Protein AF-0000000070793657 (afdb_homodimer)

Radius of gyration: 27.83 Å; Cα contacts (8 Å, |Δi|>4): 1652; chains: 2; bounding box: 53×109×99 Å

Organism: Legionella pneumophila subsp. pneumophila (strain Philadelphia 1 / ATCC 33152 / DSM 7513) (NCBI:txid272624)

Secondary structure (DSSP, 8-state):
----------------------EEEEEEE-BSSSSTTSBSEEEEEETT-S--EEE--SS-HHHHHHHHHTT-SS-S-HHHHHHHS--EEE-----GGGTHHHHHHGGG--S--EEEEEHHHHHHHHHHTSSSSSS---SSSSSSSP--SSEEEEEPBT-EEEPTTSS-EEEEEEEEETTEEEEEEEEEETTEEEEEE-S---HHHHT--HHHHHHHHHHHHHHTT-EEEEEEE--S-TTS-GGG-SS---HHHHHHHHHHHHHHH-TT-HHHHTTT-EEEEE-B---GGGGTTSS--HHHHHHHHHHHH--S--EEE---TT--EE-/----------------------EEEEEEE-BSSSSTTSBSEEEEEETT-S--EEE--SS-HHHHHHHHHTT-SS-S-HHHHHHHS--EEE-----GGGTHHHHHHGGG--TT-EEEEEHHHHHHHHHHTSSSSSS---SSSSSSSP--SSEEEEEPBT-EEEPTTSS-EEEEEEEEETTEEEEEEEEEETTEEEEEE-S---HHHHT--HHHHHHHHHHHHHHTT-EEEEEEE--S-TTS-GGG-SS---HHHHHHHHHHHHHHH-TT-HHHHTTT-EEEEE-B---GGGGTTSS--HHHHHHHHHHHH-TT--EEE---TT--EE-

Structure (mmCIF, N/CA/C/O backbone):
data_AF-0000000070793657-model_v1
#
loop_
_entity.id
_entity.type
_entity.pdbx_description
1 polymer '3,5-cyclic nucleotide phosphodiesterase'
#
loop_
_atom_site.group_PDB
_atom_site.id
_atom_site.type_symbol
_atom_site.label_atom_id
_atom_site.label_alt_id
_atom_site.label_comp_id
_atom_site.label_asym_id
_atom_site.label_entity_id
_atom_site.label_seq_id
_atom_site.pdbx_PDB_ins_code
_atom_site.Cartn_x
_atom_site.Cartn_y
_atom_site.Cartn_z
_atom_site.occupancy
_atom_site.B_iso_or_equiv
_atom_site.auth_seq_id
_atom_site.auth_comp_id
_atom_site.auth_asym_id
_atom_site.auth_atom_id
_atom_site.pdbx_PDB_model_num
ATOM 1 N N . MET A 1 1 ? 11.219 -25.234 -73.812 1 26.53 1 MET A N 1
ATOM 2 C CA . MET A 1 1 ? 9.969 -25.312 -73.062 1 26.53 1 MET A CA 1
ATOM 3 C C . MET A 1 1 ? 10.164 -26.047 -71.75 1 26.53 1 MET A C 1
ATOM 5 O O . MET A 1 1 ? 10.062 -27.266 -71.688 1 26.53 1 MET A O 1
ATOM 9 N N . ARG A 1 2 ? 11.195 -25.594 -70.938 1 29.73 2 ARG A N 1
ATOM 10 C CA . ARG A 1 2 ? 11.586 -26.047 -69.625 1 29.73 2 ARG A CA 1
ATOM 11 C C . ARG A 1 2 ? 10.422 -25.969 -68.625 1 29.73 2 ARG A C 1
ATOM 13 O O . ARG A 1 2 ? 9.883 -24.875 -68.375 1 29.73 2 ARG A O 1
ATOM 20 N N . ARG A 1 3 ? 9.57 -27.016 -68.625 1 32.47 3 ARG A N 1
ATOM 21 C CA . ARG A 1 3 ? 8.492 -27.156 -67.688 1 32.47 3 ARG A CA 1
ATOM 22 C C . ARG A 1 3 ? 9.023 -27.062 -66.25 1 32.47 3 ARG A C 1
ATOM 24 O O . ARG A 1 3 ? 9.836 -27.875 -65.812 1 32.47 3 ARG A O 1
ATOM 31 N N . LEU A 1 4 ? 9.141 -25.859 -65.688 1 35.91 4 LEU A N 1
ATOM 32 C CA . LEU A 1 4 ? 9.461 -25.625 -64.25 1 35.91 4 LEU A CA 1
ATOM 33 C C . LEU A 1 4 ? 8.414 -26.266 -63.375 1 35.91 4 LEU A C 1
ATOM 35 O O . LEU A 1 4 ? 7.23 -25.938 -63.438 1 35.91 4 LEU A O 1
ATOM 39 N N . LEU A 1 5 ? 8.664 -27.516 -62.875 1 37.38 5 LEU A N 1
ATOM 40 C CA . LEU A 1 5 ? 7.922 -28.172 -61.812 1 37.38 5 LEU A CA 1
ATOM 41 C C . LEU A 1 5 ? 7.961 -27.328 -60.531 1 37.38 5 LEU A C 1
ATOM 43 O O . LEU A 1 5 ? 9.031 -27.094 -59.969 1 37.38 5 LEU A O 1
ATOM 47 N N . ILE A 1 6 ? 6.98 -26.422 -60.344 1 37.62 6 ILE A N 1
ATOM 48 C CA . ILE A 1 6 ? 6.75 -25.703 -59.094 1 37.62 6 ILE A CA 1
ATOM 49 C C . ILE A 1 6 ? 6.34 -26.703 -58 1 37.62 6 ILE A C 1
ATOM 51 O O . ILE A 1 6 ? 5.297 -27.344 -58.125 1 37.62 6 ILE A O 1
ATOM 55 N N . THR A 1 7 ? 7.262 -27.344 -57.375 1 33.44 7 THR A N 1
ATOM 56 C CA . THR A 1 7 ? 6.953 -28.094 -56.156 1 33.44 7 THR A CA 1
ATOM 57 C C . THR A 1 7 ? 6.355 -27.172 -55.125 1 33.44 7 THR A C 1
ATOM 59 O O . THR A 1 7 ? 6.996 -26.203 -54.688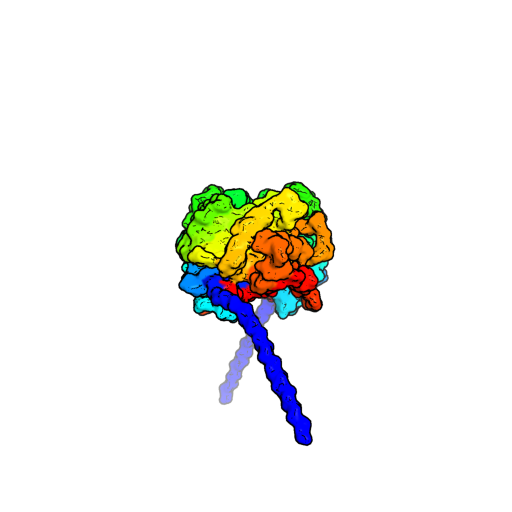 1 33.44 7 THR A O 1
ATOM 62 N N . ILE A 1 8 ? 5.016 -27.141 -55 1 34.59 8 ILE A N 1
ATOM 63 C CA . ILE A 1 8 ? 4.293 -26.5 -53.906 1 34.59 8 ILE A CA 1
ATOM 64 C C . ILE A 1 8 ? 4.57 -27.234 -52.625 1 34.59 8 ILE A C 1
ATOM 66 O O . ILE A 1 8 ? 4.238 -28.406 -52.469 1 34.59 8 ILE A O 1
ATOM 70 N N . LEU A 1 9 ? 5.594 -26.906 -51.906 1 32.91 9 LEU A N 1
ATOM 71 C CA . LEU A 1 9 ? 5.77 -27.359 -50.531 1 32.91 9 LEU A CA 1
ATOM 72 C C . LEU A 1 9 ? 4.613 -26.891 -49.656 1 32.91 9 LEU A C 1
ATOM 74 O O . LEU A 1 9 ? 4.402 -25.688 -49.469 1 32.91 9 LEU A O 1
ATOM 78 N N . ILE A 1 10 ? 3.607 -27.656 -49.5 1 33.34 10 ILE A N 1
ATOM 79 C CA . ILE A 1 10 ? 2.57 -27.438 -48.469 1 33.34 10 ILE A CA 1
ATOM 80 C C . ILE A 1 10 ? 3.189 -27.469 -47.094 1 33.34 10 ILE A C 1
ATOM 82 O O . ILE A 1 10 ? 3.732 -28.5 -46.656 1 33.34 10 ILE A O 1
ATOM 86 N N . PHE A 1 11 ? 3.662 -26.375 -46.5 1 31.52 11 PHE A N 1
ATOM 87 C CA . PHE A 1 11 ? 3.939 -26.25 -45.094 1 31.52 11 PHE A CA 1
ATOM 88 C C . PHE A 1 11 ? 2.715 -26.625 -44.25 1 31.52 11 PHE A C 1
ATOM 90 O O . PHE A 1 11 ? 1.682 -25.953 -44.344 1 31.52 11 PHE A O 1
ATOM 97 N N . LEU A 1 12 ? 2.572 -27.891 -44.125 1 30.97 12 LEU A N 1
ATOM 98 C CA . LEU A 1 12 ? 1.646 -28.281 -43.062 1 30.97 12 LEU A CA 1
ATOM 99 C C . LEU A 1 12 ? 1.968 -27.547 -41.75 1 30.97 12 LEU A C 1
ATOM 101 O O . LEU A 1 12 ? 3.045 -27.734 -41.188 1 30.97 12 LEU A O 1
ATOM 105 N N . LEU A 1 13 ? 1.517 -26.359 -41.562 1 34.72 13 LEU A N 1
ATOM 106 C CA . LEU A 1 13 ? 1.457 -25.828 -40.219 1 34.72 13 LEU A CA 1
ATOM 107 C C . LEU A 1 13 ? 0.837 -26.844 -39.25 1 34.72 13 LEU A C 1
ATOM 109 O O . LEU A 1 13 ? -0.304 -27.266 -39.469 1 34.72 13 LEU A O 1
ATOM 113 N N . SER A 1 14 ? 1.572 -27.812 -38.812 1 34.19 14 SER A N 1
ATOM 114 C CA . SER A 1 14 ? 1.096 -28.516 -37.656 1 34.19 14 SER A CA 1
ATOM 115 C C . SER A 1 14 ? 0.345 -27.594 -36.688 1 34.19 14 SER A C 1
ATOM 117 O O . SER A 1 14 ? 0.908 -26.609 -36.219 1 34.19 14 SER A O 1
ATOM 119 N N . ASN A 1 15 ? -0.913 -27.344 -36.875 1 37.06 15 ASN A N 1
ATOM 120 C CA . ASN A 1 15 ? -1.809 -26.781 -35.875 1 37.06 15 ASN A CA 1
ATOM 121 C C . ASN A 1 15 ? -1.567 -27.422 -34.5 1 37.06 15 ASN A C 1
ATOM 123 O O . ASN A 1 15 ? -1.963 -28.562 -34.25 1 37.06 15 ASN A O 1
ATOM 127 N N . ALA A 1 16 ? -0.438 -27.328 -33.906 1 42.38 16 ALA A N 1
ATOM 128 C CA . ALA A 1 16 ? -0.454 -27.625 -32.5 1 42.38 16 ALA A CA 1
ATOM 129 C C . ALA A 1 16 ? -1.8 -27.266 -31.875 1 42.38 16 ALA A C 1
ATOM 131 O O . ALA A 1 16 ? -2.268 -26.141 -32 1 42.38 16 ALA A O 1
ATOM 132 N N . GLY A 1 17 ? -2.775 -28.109 -31.844 1 43.44 17 GLY A N 1
ATOM 133 C CA . GLY A 1 17 ? -4.086 -28.016 -31.219 1 43.44 17 GLY A CA 1
ATOM 134 C C . GLY A 1 17 ? -4.086 -27.172 -29.953 1 43.44 17 GLY A C 1
ATOM 135 O O . GLY A 1 17 ? -3.604 -27.609 -28.906 1 43.44 17 GLY A O 1
ATOM 136 N N . CYS A 1 18 ? -3.904 -25.938 -30.047 1 51.47 18 CYS A N 1
ATOM 137 C CA . CYS A 1 18 ? -4.105 -25.016 -28.922 1 51.47 18 CYS A CA 1
ATOM 138 C C . CYS A 1 18 ? -5.402 -25.328 -28.188 1 51.47 18 CYS A C 1
ATOM 140 O O . CYS A 1 18 ? -6.484 -25.266 -28.781 1 51.47 18 CYS A O 1
ATOM 142 N N . CYS A 1 19 ? -5.43 -26.297 -27.156 1 65.06 19 CYS A N 1
ATOM 143 C CA . CYS A 1 19 ? -6.594 -26.531 -26.328 1 65.06 19 CYS A CA 1
ATOM 144 C C . CYS A 1 19 ? -7.328 -25.234 -26.016 1 65.06 19 CYS A C 1
ATOM 146 O O . CYS A 1 19 ? -6.711 -24.172 -25.938 1 65.06 19 CYS A O 1
ATOM 148 N N . ALA A 1 20 ? -8.695 -25.219 -26.219 1 85.75 20 ALA A N 1
ATOM 149 C CA . ALA A 1 20 ? -9.586 -24.094 -25.922 1 85.75 20 ALA A CA 1
ATOM 150 C C . ALA A 1 20 ? -9.289 -23.516 -24.531 1 85.75 20 ALA A C 1
ATOM 152 O O . ALA A 1 20 ? -9.039 -24.25 -23.578 1 85.75 20 ALA A O 1
ATOM 153 N N . PRO A 1 21 ? -9.141 -22.25 -24.484 1 94.94 21 PRO A N 1
ATOM 154 C CA . PRO A 1 21 ? -8.922 -21.609 -23.172 1 94.94 2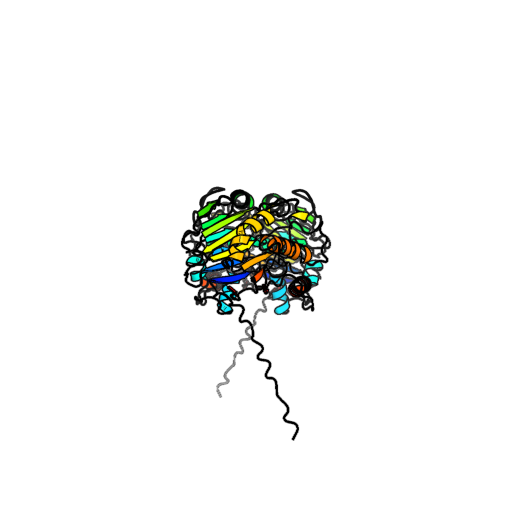1 PRO A CA 1
ATOM 155 C C . PRO A 1 21 ? -9.992 -21.984 -22.156 1 94.94 21 PRO A C 1
ATOM 157 O O . PRO A 1 21 ? -11.164 -22.141 -22.5 1 94.94 21 PRO A O 1
ATOM 160 N N . VAL A 1 22 ? -9.547 -22.172 -20.938 1 97.75 22 VAL A N 1
ATOM 161 C CA . VAL A 1 22 ? -10.445 -22.578 -19.859 1 97.75 22 VAL A CA 1
ATOM 162 C C . VAL A 1 22 ? -10.492 -21.5 -18.781 1 97.75 22 VAL A C 1
ATOM 164 O O . VAL A 1 22 ? -11.531 -21.266 -18.172 1 97.75 22 VAL A O 1
ATOM 167 N N . PHE A 1 23 ? -9.383 -20.828 -18.578 1 98.44 23 PHE A N 1
ATOM 168 C CA . PHE A 1 23 ? -9.281 -19.859 -17.5 1 98.44 23 PHE A CA 1
ATOM 169 C C . PHE A 1 23 ? -9.148 -18.453 -18.047 1 98.44 23 PHE A C 1
ATOM 171 O O . PHE A 1 23 ? -8.5 -18.234 -19.078 1 98.44 23 PHE A O 1
ATOM 178 N N . GLU A 1 24 ? -9.781 -17.547 -17.375 1 97.88 24 GLU A N 1
ATOM 179 C CA . GLU A 1 24 ? -9.57 -16.109 -17.516 1 97.88 24 GLU A CA 1
ATOM 180 C C . GLU A 1 24 ? -8.789 -15.555 -16.328 1 97.88 24 GLU A C 1
ATOM 182 O O . GLU A 1 24 ? -9.164 -15.766 -15.172 1 97.88 24 GLU A O 1
ATOM 187 N N . ILE A 1 25 ? -7.68 -14.945 -16.641 1 98.56 25 ILE A N 1
ATOM 188 C CA . ILE A 1 25 ? -6.84 -14.344 -15.602 1 98.56 25 ILE A CA 1
ATOM 189 C C . ILE A 1 25 ? -6.68 -12.852 -15.875 1 98.56 25 ILE A C 1
ATOM 191 O O . ILE A 1 25 ? -6.336 -12.445 -16.984 1 98.56 25 ILE A O 1
ATOM 195 N N . ILE A 1 26 ? -6.926 -12.031 -14.875 1 98.38 26 ILE A N 1
ATOM 196 C CA . ILE A 1 26 ? -6.766 -10.586 -14.992 1 98.38 26 ILE A CA 1
ATOM 197 C C . ILE A 1 26 ? -5.727 -10.094 -13.984 1 98.38 26 ILE A C 1
ATOM 199 O O . ILE A 1 26 ? -5.973 -10.109 -12.781 1 98.38 26 ILE A O 1
ATOM 203 N N . PRO A 1 27 ? -4.586 -9.672 -14.492 1 98.81 27 PRO A N 1
ATOM 204 C CA . PRO A 1 27 ? -3.629 -9.047 -13.578 1 98.81 27 PRO A CA 1
ATOM 205 C C . PRO A 1 27 ? -4.129 -7.719 -13.023 1 98.81 27 PRO A C 1
ATOM 207 O O . PRO A 1 27 ? -4.355 -6.773 -13.781 1 98.81 27 PRO A O 1
ATOM 210 N N . LEU A 1 28 ? -4.289 -7.645 -11.695 1 98.31 28 LEU A N 1
ATOM 211 C CA . LEU A 1 28 ? -4.609 -6.375 -11.055 1 98.31 28 LEU A CA 1
ATOM 212 C C . LEU A 1 28 ? -3.342 -5.59 -10.734 1 98.31 28 LEU A C 1
ATOM 214 O O . LEU A 1 28 ? -3.367 -4.359 -10.672 1 98.31 28 LEU A O 1
ATOM 218 N N . GLY A 1 29 ? -2.314 -6.273 -10.508 1 98.12 29 GLY A N 1
ATOM 219 C CA . GLY A 1 29 ? -0.951 -5.801 -10.336 1 98.12 29 GLY A CA 1
ATOM 220 C C . GLY A 1 29 ? 0.093 -6.863 -10.617 1 98.12 29 GLY A C 1
ATOM 221 O O . GLY A 1 29 ? -0.136 -8.047 -10.367 1 98.12 29 GLY A O 1
ATOM 222 N N . VAL A 1 30 ? 1.31 -6.367 -11.07 1 98.12 30 VAL A N 1
ATOM 223 C CA . VAL A 1 30 ? 2.195 -7.391 -11.617 1 98.12 30 VAL A CA 1
ATOM 224 C C . VAL A 1 30 ? 3.586 -7.25 -11 1 98.12 30 VAL A C 1
ATOM 226 O O . VAL A 1 30 ? 4.422 -8.148 -11.133 1 98.12 30 VAL A O 1
ATOM 229 N N . TYR A 1 31 ? 3.885 -6.172 -10.234 1 96.19 31 TYR A N 1
ATOM 230 C CA . TYR A 1 31 ? 5.246 -5.922 -9.766 1 96.19 31 TYR A CA 1
ATOM 231 C C . TYR A 1 31 ? 5.461 -6.5 -8.375 1 96.19 31 TYR A C 1
ATOM 233 O O . TYR A 1 31 ? 4.5 -6.723 -7.629 1 96.19 31 TYR A O 1
ATOM 241 N N . GLY A 1 32 ? 6.734 -6.73 -8.156 1 95.38 32 GLY A N 1
ATOM 242 C CA . GLY A 1 32 ? 7.168 -7.082 -6.809 1 95.38 32 GLY A CA 1
ATOM 243 C C . GLY A 1 32 ? 7.727 -5.902 -6.035 1 95.38 32 GLY A C 1
ATOM 244 O O . GLY A 1 32 ? 8.922 -5.859 -5.73 1 95.38 32 GLY A O 1
ATOM 245 N N . GLY A 1 33 ? 6.891 -4.926 -5.758 1 92.5 33 GLY A N 1
ATOM 246 C CA . GLY A 1 33 ? 7.312 -3.816 -4.918 1 92.5 33 GLY A CA 1
ATOM 247 C C . GLY A 1 33 ? 7.531 -2.531 -5.691 1 92.5 33 GLY A C 1
ATOM 248 O O . GLY A 1 33 ? 7.156 -2.434 -6.863 1 92.5 33 GLY A O 1
ATOM 249 N N . LEU A 1 34 ? 7.992 -1.584 -4.984 1 92.25 34 LEU A N 1
ATOM 250 C CA . LEU A 1 34 ? 8.477 -0.276 -5.41 1 92.25 34 LEU A CA 1
ATOM 251 C C . LEU A 1 34 ? 7.312 0.656 -5.73 1 92.25 34 LEU A C 1
ATOM 253 O O . LEU A 1 34 ? 7.227 1.76 -5.191 1 92.25 34 LEU A O 1
ATOM 257 N N . LYS A 1 35 ? 6.414 0.214 -6.57 1 89.88 35 LYS A N 1
ATOM 258 C CA . LYS A 1 35 ? 5.355 1.137 -6.969 1 89.88 35 LYS A CA 1
ATOM 259 C C . LYS A 1 35 ? 3.99 0.648 -6.492 1 89.88 35 LYS A C 1
ATOM 261 O O . LYS A 1 35 ? 3.428 -0.293 -7.055 1 89.88 35 LYS A O 1
ATOM 266 N N . ASP A 1 36 ? 3.416 1.381 -5.586 1 91.19 36 ASP A N 1
ATOM 267 C CA . ASP A 1 36 ? 2.061 1.071 -5.141 1 91.19 36 ASP A CA 1
ATOM 268 C C . ASP A 1 36 ? 1.048 1.313 -6.258 1 91.19 36 ASP A C 1
ATOM 270 O O . ASP A 1 36 ? 1.236 2.201 -7.094 1 91.19 36 ASP A O 1
ATOM 274 N N . GLY A 1 37 ? 0.084 0.49 -6.312 1 92.94 37 GLY A N 1
ATOM 275 C CA . GLY A 1 37 ? -0.914 0.548 -7.367 1 92.94 37 GLY A CA 1
ATOM 276 C C . GLY A 1 37 ? -0.69 -0.486 -8.453 1 92.94 37 GLY A C 1
ATOM 277 O O . GLY A 1 37 ? -1.502 -0.612 -9.375 1 92.94 37 GLY A O 1
ATOM 278 N N . ASN A 1 38 ? 0.388 -1.21 -8.352 1 96.19 38 ASN A N 1
ATOM 279 C CA . ASN A 1 38 ? 0.681 -2.252 -9.336 1 96.19 38 ASN A CA 1
ATOM 280 C C . ASN A 1 38 ? 1.445 -3.412 -8.703 1 96.19 38 ASN A C 1
ATOM 282 O O . ASN A 1 38 ? 2.426 -3.896 -9.273 1 96.19 38 ASN A O 1
ATOM 286 N N . LEU A 1 39 ? 1.022 -3.803 -7.555 1 97.69 39 LEU A N 1
ATOM 287 C CA . LEU A 1 39 ? 1.671 -4.863 -6.789 1 97.69 39 LEU A CA 1
ATOM 288 C C . LEU A 1 39 ? 0.954 -6.195 -6.996 1 97.69 39 LEU A C 1
ATOM 290 O O . LEU A 1 39 ? -0.234 -6.219 -7.324 1 97.69 39 LEU A O 1
ATOM 294 N N . SER A 1 40 ? 1.536 -7.289 -6.754 1 98.5 40 SER A N 1
ATOM 295 C CA . SER A 1 40 ? 1.167 -8.641 -7.164 1 98.5 40 SER A CA 1
ATOM 296 C C . SER A 1 40 ? -0.246 -8.992 -6.711 1 98.5 40 SER A C 1
ATOM 298 O O . SER A 1 40 ? -0.508 -9.102 -5.512 1 98.5 40 SER A O 1
ATOM 300 N N . ALA A 1 41 ? -1.147 -9.141 -7.656 1 98.75 41 ALA A N 1
ATOM 301 C CA . ALA A 1 41 ? -2.531 -9.57 -7.469 1 98.75 41 ALA A CA 1
ATOM 302 C C . ALA A 1 41 ? -3.164 -9.977 -8.797 1 98.75 41 ALA A C 1
ATOM 304 O O . ALA A 1 41 ? -3.049 -9.258 -9.789 1 98.75 41 ALA A O 1
ATOM 305 N N . TYR A 1 42 ? -3.861 -11.109 -8.836 1 98.88 42 TYR A N 1
ATOM 306 C CA . TYR A 1 42 ? -4.477 -11.648 -10.047 1 98.88 42 TYR A CA 1
ATOM 307 C C . TYR A 1 42 ? -5.879 -12.164 -9.758 1 98.88 42 TYR A C 1
ATOM 309 O O . TYR A 1 42 ? -6.117 -12.805 -8.727 1 98.88 42 TYR A O 1
ATOM 317 N N . LEU A 1 43 ? -6.797 -11.875 -10.656 1 98.62 43 LEU A N 1
ATOM 318 C CA . LEU A 1 43 ? -8.102 -12.531 -10.633 1 98.62 43 LEU A CA 1
ATOM 319 C C . LEU A 1 43 ? -8.117 -13.742 -11.555 1 98.62 43 LEU A C 1
ATOM 321 O O . LEU A 1 43 ? -7.562 -13.695 -12.656 1 98.62 43 LEU A O 1
ATOM 325 N N . ILE A 1 44 ? -8.719 -14.828 -11.086 1 98.81 44 ILE A N 1
ATOM 326 C CA . ILE A 1 44 ? -8.844 -16.016 -11.93 1 98.81 44 ILE A CA 1
ATOM 327 C C . ILE A 1 44 ? -10.266 -16.562 -11.844 1 98.81 44 ILE A C 1
ATOM 329 O O . ILE A 1 44 ? -10.867 -16.578 -10.773 1 98.81 44 ILE A O 1
ATOM 333 N N . LYS A 1 45 ? -10.805 -16.938 -12.867 1 98.19 45 LYS A N 1
ATOM 334 C CA . LYS A 1 45 ? -12.047 -17.719 -12.938 1 98.19 45 LYS A CA 1
ATOM 335 C C . LYS A 1 45 ? -12.047 -18.641 -14.156 1 98.19 45 LYS A C 1
ATOM 337 O O . LYS A 1 45 ? -11.227 -18.484 -15.062 1 98.19 45 LYS A O 1
ATOM 342 N N . ALA A 1 46 ? -12.883 -19.672 -14.094 1 97.69 46 ALA A N 1
ATOM 343 C CA . ALA A 1 46 ? -13.211 -20.344 -15.344 1 97.69 46 ALA A CA 1
ATOM 344 C C . ALA A 1 46 ? -14.016 -19.438 -16.266 1 97.69 46 ALA A C 1
ATOM 346 O O . ALA A 1 46 ? -14.906 -18.719 -15.812 1 97.69 46 ALA A O 1
ATOM 347 N N . ILE A 1 47 ? -13.758 -19.484 -17.516 1 95.62 47 ILE A N 1
ATOM 348 C CA . ILE A 1 47 ? -14.375 -18.594 -18.5 1 95.62 47 ILE A CA 1
ATOM 349 C C . ILE A 1 47 ? -15.891 -18.672 -18.391 1 95.62 47 ILE A C 1
ATOM 351 O O . ILE A 1 47 ? -16.594 -17.672 -18.562 1 95.62 47 ILE A O 1
ATOM 355 N N . GLU A 1 48 ? -16.438 -19.797 -17.969 1 93.44 48 GLU A N 1
ATOM 356 C CA . GLU A 1 48 ? -17.875 -20.016 -17.891 1 93.44 48 GLU A CA 1
ATOM 357 C C . GLU A 1 48 ? -18.422 -19.578 -16.531 1 93.44 48 GLU A C 1
ATOM 359 O O . GLU A 1 48 ? -19.641 -19.516 -16.328 1 93.44 48 GLU A O 1
ATOM 364 N N . SER A 1 49 ? -17.516 -19.281 -15.648 1 95.06 49 SER A N 1
ATOM 365 C CA . SER A 1 49 ? -17.922 -18.969 -14.289 1 95.06 49 SER A CA 1
ATOM 366 C C . SER A 1 49 ? -18.234 -17.484 -14.125 1 95.06 49 SER A C 1
ATOM 368 O O . SER A 1 49 ? -17.828 -16.656 -14.953 1 95.06 49 SER A O 1
ATOM 370 N N . LYS A 1 50 ? -18.891 -17.172 -13.047 1 93.75 50 LYS A N 1
ATOM 371 C CA . LYS A 1 50 ? -19.328 -15.805 -12.789 1 93.75 50 LYS A CA 1
ATOM 372 C C . LYS A 1 50 ? -18.344 -15.078 -11.883 1 93.75 50 LYS A C 1
ATOM 374 O O . LYS A 1 50 ? -18.016 -13.914 -12.117 1 93.75 50 LYS A O 1
ATOM 379 N N . ASN A 1 51 ? -17.859 -15.758 -10.875 1 96.44 51 ASN A N 1
ATOM 380 C CA . ASN A 1 51 ? -17.094 -15.094 -9.82 1 96.44 51 ASN A CA 1
ATOM 381 C C . ASN A 1 51 ? -15.602 -15.406 -9.938 1 96.44 51 ASN A C 1
ATOM 383 O O . ASN A 1 51 ? -15.219 -16.5 -10.367 1 96.44 51 ASN A O 1
ATOM 387 N N . TYR A 1 52 ? -14.844 -14.453 -9.555 1 97.25 52 TYR A N 1
ATOM 388 C CA . TYR A 1 52 ? -13.391 -14.578 -9.547 1 97.25 52 TYR A CA 1
ATOM 389 C C . TYR A 1 52 ? -12.891 -15.031 -8.18 1 97.25 52 TYR A C 1
ATOM 391 O O . TYR A 1 52 ? -13.57 -14.852 -7.168 1 97.25 52 TYR A O 1
ATOM 399 N N . THR A 1 53 ? -11.758 -15.664 -8.195 1 98.56 53 THR A N 1
ATOM 400 C CA . THR A 1 53 ? -10.883 -15.789 -7.035 1 98.56 53 THR A CA 1
ATOM 401 C C . THR A 1 53 ? -9.672 -14.875 -7.176 1 98.56 53 THR A C 1
ATOM 403 O O . THR A 1 53 ? -9.055 -14.805 -8.242 1 98.56 53 THR A O 1
ATOM 406 N N . ALA A 1 54 ? -9.414 -14.133 -6.113 1 98.75 54 ALA A N 1
ATOM 407 C CA . ALA A 1 54 ? -8.195 -13.336 -6.129 1 98.75 54 ALA A CA 1
ATOM 408 C C . ALA A 1 54 ? -6.996 -14.148 -5.648 1 98.75 54 ALA A C 1
ATOM 410 O O . ALA A 1 54 ? -7.07 -14.836 -4.625 1 98.75 54 ALA A O 1
ATOM 411 N N . LEU A 1 55 ? -5.984 -14.156 -6.41 1 98.94 55 LEU A N 1
ATOM 412 C CA . LEU A 1 55 ? -4.68 -14.68 -6.02 1 98.94 55 LEU A CA 1
ATOM 413 C C . LEU A 1 55 ? -3.777 -13.555 -5.516 1 98.94 55 LEU A C 1
ATOM 415 O O . LEU A 1 55 ? -3.297 -12.734 -6.301 1 98.94 55 LEU A O 1
ATOM 419 N N . ASP A 1 56 ? -3.605 -13.477 -4.199 1 98.88 56 ASP A N 1
ATOM 420 C CA . ASP A 1 56 ? -2.982 -12.383 -3.469 1 98.88 56 ASP A CA 1
ATOM 421 C C . ASP A 1 56 ? -3.781 -11.086 -3.633 1 98.88 56 ASP A C 1
ATOM 423 O O . ASP A 1 56 ? -4.922 -11.109 -4.102 1 98.88 56 ASP A O 1
ATOM 427 N N . GLY A 1 57 ? -3.283 -10 -3.002 1 98.25 57 GLY A N 1
ATOM 428 C CA . GLY A 1 57 ? -4.023 -8.75 -2.957 1 98.25 57 GLY A CA 1
ATOM 429 C C . GLY A 1 57 ? -3.125 -7.527 -2.861 1 98.25 57 GLY A C 1
ATOM 430 O O . GLY A 1 57 ? -3.438 -6.574 -2.143 1 98.25 57 GLY A O 1
ATOM 431 N N . GLY A 1 58 ? -2.021 -7.57 -3.584 1 98.25 58 GLY A N 1
ATOM 432 C CA . GLY A 1 58 ? -1.113 -6.438 -3.535 1 98.25 58 GLY A CA 1
ATOM 433 C C . GLY A 1 58 ? -1.736 -5.152 -4.047 1 98.25 58 GLY A C 1
ATOM 434 O O . GLY A 1 58 ? -1.456 -4.07 -3.525 1 98.25 58 GLY A O 1
ATOM 435 N N . THR A 1 59 ? -2.504 -5.246 -5.07 1 97.56 59 THR A N 1
ATOM 436 C CA . THR A 1 59 ? -3.324 -4.18 -5.629 1 97.56 59 THR A CA 1
ATOM 437 C C . THR A 1 59 ? -4.734 -4.68 -5.922 1 97.56 59 THR A C 1
ATOM 439 O O . THR A 1 59 ? -4.91 -5.742 -6.523 1 97.56 59 THR A O 1
ATOM 442 N N . LEU A 1 60 ? -5.754 -3.951 -5.449 1 96.44 60 LEU A N 1
ATOM 443 C CA . LEU A 1 60 ? -7.121 -4.41 -5.672 1 96.44 60 LEU A CA 1
ATOM 444 C C . LEU A 1 60 ? -7.953 -3.334 -6.352 1 96.44 60 LEU A C 1
ATOM 446 O O . LEU A 1 60 ? -8.016 -3.279 -7.582 1 96.44 60 LEU A O 1
ATOM 450 N N . VAL A 1 61 ? -8.328 -2.221 -5.668 1 95.38 61 VAL A N 1
ATOM 451 C CA . VAL A 1 61 ? -9.25 -1.223 -6.199 1 95.38 61 VAL A CA 1
ATOM 452 C C . VAL A 1 61 ? -8.625 -0.528 -7.406 1 95.38 61 VAL A C 1
ATOM 454 O O . VAL A 1 61 ? -9.258 -0.408 -8.461 1 95.38 61 VAL A O 1
ATOM 457 N N . ARG A 1 62 ? -7.406 -0.082 -7.293 1 94.56 62 ARG A N 1
ATOM 458 C CA . ARG A 1 62 ? -6.719 0.539 -8.422 1 94.56 62 ARG A CA 1
ATOM 459 C C . ARG A 1 62 ? -6.637 -0.417 -9.609 1 94.56 62 ARG A C 1
ATOM 461 O O . ARG A 1 62 ? -6.852 -0.015 -10.75 1 94.56 62 ARG A O 1
ATOM 468 N N . GLY A 1 63 ? -6.316 -1.656 -9.32 1 96.31 63 GLY A N 1
ATOM 469 C CA . GLY A 1 63 ? -6.25 -2.658 -10.375 1 96.31 63 GLY A CA 1
ATOM 470 C C . GLY A 1 63 ? -7.574 -2.877 -11.078 1 96.31 63 GLY A C 1
ATOM 471 O O . GLY A 1 63 ? -7.617 -3.023 -12.305 1 96.31 63 GLY A O 1
ATOM 472 N N . LEU A 1 64 ? -8.641 -2.914 -10.312 1 96.12 64 LEU A N 1
ATOM 473 C CA . LEU A 1 64 ? -9.969 -3.047 -10.891 1 96.12 64 LEU A CA 1
ATOM 474 C C . LEU A 1 64 ? -10.305 -1.847 -11.766 1 96.12 64 LEU A C 1
ATOM 476 O O . LEU A 1 64 ? -10.883 -2.004 -12.844 1 96.12 64 LEU A O 1
ATOM 480 N N . GLU A 1 65 ? -9.93 -0.681 -11.305 1 94.19 65 GLU A N 1
ATOM 481 C CA . GLU A 1 65 ? -10.156 0.521 -12.102 1 94.19 65 GLU A CA 1
ATOM 482 C C . GLU A 1 65 ? -9.445 0.425 -13.453 1 94.19 65 GLU A C 1
ATOM 484 O O . GLU A 1 65 ? -10.031 0.733 -14.492 1 94.19 65 GLU A O 1
ATOM 489 N N . VAL A 1 66 ? -8.195 -0.006 -13.422 1 94.62 66 VAL A N 1
ATOM 490 C CA . VAL A 1 66 ? -7.406 -0.126 -14.648 1 94.62 66 VAL A CA 1
ATOM 491 C C . VAL A 1 66 ? -8.039 -1.162 -15.57 1 94.62 66 VAL A C 1
ATOM 493 O O . VAL A 1 66 ? -8.148 -0.942 -16.781 1 94.62 66 VAL A O 1
ATOM 496 N N . ALA A 1 67 ? -8.484 -2.266 -15 1 96.31 67 ALA A N 1
ATOM 497 C CA . ALA A 1 67 ? -9.094 -3.334 -15.781 1 96.31 67 ALA A CA 1
ATOM 498 C C . ALA A 1 67 ? -10.391 -2.861 -16.438 1 96.31 67 ALA A C 1
ATOM 500 O O . ALA A 1 67 ? -10.68 -3.213 -17.578 1 96.31 67 ALA A O 1
ATOM 501 N N . VAL A 1 68 ? -11.18 -2.053 -15.703 1 94.44 68 VAL A N 1
ATOM 502 C CA . VAL A 1 68 ? -12.414 -1.497 -16.234 1 94.44 68 VAL A CA 1
ATOM 503 C C . VAL A 1 68 ? -12.102 -0.531 -17.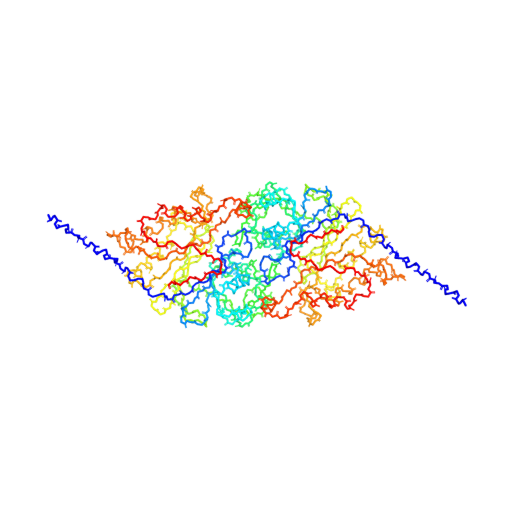375 1 94.44 68 VAL A C 1
ATOM 505 O O . VAL A 1 68 ? -12.742 -0.581 -18.422 1 94.44 68 VAL A O 1
ATOM 508 N N . ASP A 1 69 ? -11.102 0.304 -17.172 1 92.44 69 ASP A N 1
ATOM 509 C CA . ASP A 1 69 ? -10.711 1.283 -18.172 1 92.44 69 ASP A CA 1
ATOM 510 C C . ASP A 1 69 ? -10.234 0.594 -19.453 1 92.44 69 ASP A C 1
ATOM 512 O O . ASP A 1 69 ? -10.445 1.104 -20.547 1 92.44 69 ASP A O 1
ATOM 516 N N . ARG A 1 70 ? -9.625 -0.562 -19.25 1 93.69 70 ARG A N 1
ATOM 517 C CA . ARG A 1 70 ? -9.102 -1.315 -20.375 1 93.69 70 ARG A CA 1
ATOM 518 C C . ARG A 1 70 ? -10.164 -2.234 -20.969 1 93.69 70 ARG A C 1
ATOM 520 O O . ARG A 1 70 ? -9.883 -3.01 -21.891 1 93.69 70 ARG A O 1
ATOM 527 N N . GLN A 1 71 ? -11.336 -2.268 -20.422 1 90.5 71 GLN A N 1
ATOM 528 C CA . GLN A 1 71 ? -12.492 -3.031 -20.891 1 90.5 71 GLN A CA 1
ATOM 529 C C . GLN A 1 71 ? -12.242 -4.531 -20.766 1 90.5 71 GLN A C 1
ATOM 531 O O . GLN A 1 71 ? -12.656 -5.305 -21.641 1 90.5 71 GLN A O 1
ATOM 536 N N . SER A 1 72 ? -11.555 -4.867 -19.703 1 88.69 72 SER A N 1
ATOM 537 C CA . SER A 1 72 ? -11.219 -6.27 -19.484 1 88.69 72 SER A CA 1
ATOM 538 C C . SER A 1 72 ? -12.266 -6.949 -18.594 1 88.69 72 SER A C 1
ATOM 540 O O . SER A 1 72 ? -12.242 -8.172 -18.438 1 88.69 72 SER A O 1
ATOM 542 N N . LEU A 1 73 ? -13.148 -6.16 -18.016 1 86.69 73 LEU A N 1
ATOM 543 C CA . LEU A 1 73 ? -14.141 -6.699 -17.094 1 86.69 73 LEU A CA 1
ATOM 544 C C . LEU A 1 73 ? -15.555 -6.477 -17.625 1 86.69 73 LEU A C 1
ATOM 546 O O . LEU A 1 73 ? -15.812 -5.48 -18.312 1 86.69 73 LEU A O 1
ATOM 550 N N . PRO A 1 74 ? -16.406 -7.445 -17.312 1 78.5 74 PRO A N 1
ATOM 551 C CA . PRO A 1 74 ? -17.766 -7.328 -17.812 1 78.5 74 PRO A CA 1
ATOM 552 C C . PRO A 1 74 ? -18.516 -6.121 -17.25 1 78.5 74 PRO A C 1
ATOM 554 O O . PRO A 1 74 ? -19.281 -5.469 -17.953 1 78.5 74 PRO A O 1
ATOM 557 N N . SER A 1 75 ? -18.312 -5.922 -15.961 1 78.88 75 SER A N 1
ATOM 558 C CA . SER A 1 75 ? -18.938 -4.777 -15.312 1 78.88 75 SER A CA 1
ATOM 559 C C . SER A 1 75 ? -18.031 -3.551 -15.352 1 78.88 75 SER A C 1
ATOM 561 O O . SER A 1 75 ? -16.812 -3.668 -15.211 1 78.88 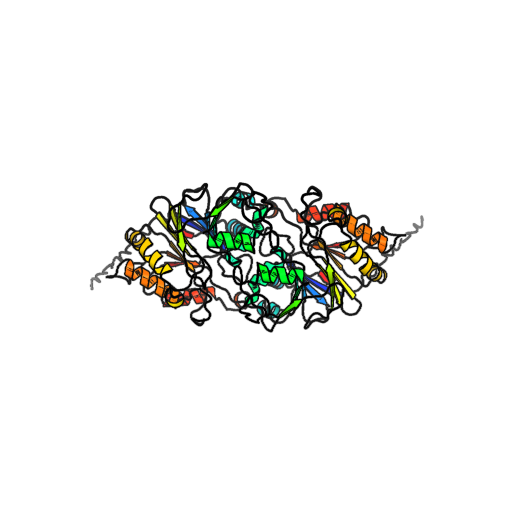75 SER A O 1
ATOM 563 N N . LYS A 1 76 ? -18.672 -2.475 -15.422 1 80 76 LYS A N 1
ATOM 564 C CA . LYS A 1 76 ? -17.953 -1.209 -15.414 1 80 76 LYS A CA 1
ATOM 565 C C . LYS A 1 76 ? -17.922 -0.607 -14.016 1 80 76 LYS A C 1
ATOM 567 O O . LYS A 1 76 ? -17.312 0.442 -13.797 1 80 76 LYS A O 1
ATOM 572 N N . LYS A 1 77 ? -18.484 -1.308 -13.094 1 89.19 77 LYS A N 1
ATOM 573 C CA . LYS A 1 77 ? -18.562 -0.753 -11.742 1 89.19 77 LYS A CA 1
ATOM 574 C C . LYS A 1 77 ? -17.625 -1.478 -10.789 1 89.19 77 LYS A C 1
ATOM 576 O O . LYS A 1 77 ? -17.875 -2.627 -10.414 1 89.19 77 LYS A O 1
ATOM 581 N N . VAL A 1 78 ? -16.641 -0.815 -10.312 1 92.62 78 VAL A N 1
ATOM 582 C CA . VAL A 1 78 ? -15.609 -1.354 -9.438 1 92.62 78 VAL A CA 1
ATOM 583 C C . VAL A 1 78 ? -16.234 -1.834 -8.125 1 92.62 78 VAL A C 1
ATOM 585 O O . VAL A 1 78 ? -15.82 -2.863 -7.582 1 92.62 78 VAL A O 1
ATOM 588 N N . ASP A 1 79 ? -17.266 -1.028 -7.645 1 91 79 ASP A N 1
ATOM 589 C CA . ASP A 1 79 ? -17.906 -1.395 -6.391 1 91 79 ASP A CA 1
ATOM 590 C C . ASP A 1 79 ? -18.641 -2.73 -6.52 1 91 79 ASP A C 1
ATOM 592 O O . ASP A 1 79 ? -18.531 -3.588 -5.641 1 91 79 ASP A O 1
ATOM 596 N N . ASP A 1 80 ? -19.312 -2.918 -7.613 1 90.81 80 ASP A N 1
ATOM 597 C CA . ASP A 1 80 ? -20.016 -4.172 -7.883 1 90.81 80 ASP A CA 1
ATOM 598 C C . ASP A 1 80 ? -19.031 -5.332 -8.008 1 90.81 80 ASP A C 1
ATOM 600 O O . ASP A 1 80 ? -19.25 -6.398 -7.426 1 90.81 80 ASP A O 1
ATOM 604 N N . LEU A 1 81 ? -17.984 -5.164 -8.727 1 92.75 81 LEU A N 1
ATOM 605 C CA . LEU A 1 81 ? -16.969 -6.199 -8.93 1 92.75 81 LEU A CA 1
ATOM 606 C C . LEU A 1 81 ? -16.344 -6.609 -7.602 1 92.75 81 LEU A C 1
ATOM 608 O O . LEU A 1 81 ? -16.297 -7.797 -7.277 1 92.75 81 LEU A O 1
ATOM 612 N N . LEU A 1 82 ? -15.938 -5.621 -6.809 1 93.88 82 LEU A N 1
ATOM 613 C CA . LEU A 1 82 ? -15.234 -5.871 -5.555 1 93.88 82 LEU A CA 1
ATOM 614 C C . LEU A 1 82 ? -16.141 -6.562 -4.547 1 93.88 82 LEU A C 1
ATOM 616 O O . LEU A 1 82 ? -15.727 -7.5 -3.865 1 93.88 82 LEU A O 1
ATOM 620 N N . GLN A 1 83 ? -17.375 -6.168 -4.488 1 92.81 83 GLN A N 1
ATOM 621 C CA . GLN A 1 83 ? -18.25 -6.617 -3.412 1 92.81 83 GLN A CA 1
ATOM 622 C C . GLN A 1 83 ? -18.984 -7.906 -3.797 1 92.81 83 GLN A C 1
ATOM 624 O O . GLN A 1 83 ? -19.281 -8.734 -2.938 1 92.81 83 GLN A O 1
ATOM 629 N N . LYS A 1 84 ? -19.172 -8.125 -5.082 1 92.19 84 LYS A N 1
ATOM 630 C CA . LYS A 1 84 ? -20.109 -9.195 -5.434 1 92.19 84 LYS A CA 1
ATOM 631 C C . LYS A 1 84 ? -19.422 -10.258 -6.281 1 92.19 84 LYS A C 1
ATOM 633 O O . LYS A 1 84 ? -19.938 -11.367 -6.434 1 92.19 84 LYS A O 1
ATOM 638 N N . HIS A 1 85 ? -18.25 -9.961 -6.84 1 94.5 85 HIS A N 1
ATOM 639 C CA . HIS A 1 85 ? -17.75 -10.891 -7.84 1 94.5 85 HIS A CA 1
ATOM 640 C C . HIS A 1 85 ? -16.375 -11.438 -7.441 1 94.5 85 HIS A C 1
ATOM 642 O O . HIS A 1 85 ? -15.734 -12.133 -8.227 1 94.5 85 HIS A O 1
ATOM 648 N N . ILE A 1 86 ? -15.906 -11.109 -6.262 1 96.62 86 ILE A N 1
ATOM 649 C CA . ILE A 1 86 ? -14.672 -11.672 -5.73 1 96.62 86 ILE A CA 1
ATOM 650 C C . ILE A 1 86 ? -14.906 -12.203 -4.32 1 96.62 86 ILE A C 1
ATOM 652 O O . ILE A 1 86 ? -14.453 -11.617 -3.34 1 96.62 86 ILE A O 1
ATOM 656 N N . PRO A 1 87 ? -15.508 -13.297 -4.211 1 97.06 87 PRO A N 1
ATOM 657 C CA . PRO A 1 87 ? -15.922 -13.805 -2.898 1 97.06 87 PRO A CA 1
ATOM 658 C C . PRO A 1 87 ? -14.75 -14.359 -2.086 1 97.06 87 PRO A C 1
ATOM 660 O O . PRO A 1 87 ? -14.883 -14.57 -0.878 1 97.06 87 PRO A O 1
ATOM 663 N N . ALA A 1 88 ? -13.602 -14.648 -2.787 1 98 88 ALA A N 1
ATOM 664 C CA . ALA A 1 88 ? -12.531 -15.32 -2.059 1 98 88 ALA A CA 1
ATOM 665 C C . ALA A 1 88 ? -11.164 -14.797 -2.488 1 98 88 ALA A C 1
ATOM 667 O O . ALA A 1 88 ? -10.945 -14.508 -3.666 1 98 88 ALA A O 1
ATOM 668 N N . TYR A 1 89 ? -10.312 -14.703 -1.533 1 98.62 89 TYR A N 1
ATOM 669 C CA . TYR A 1 89 ? -8.922 -14.289 -1.7 1 98.62 89 TYR A CA 1
ATOM 670 C C . TYR A 1 89 ? -7.969 -15.367 -1.193 1 98.62 89 TYR A C 1
ATOM 672 O O . TYR A 1 89 ? -8.031 -15.758 -0.025 1 98.62 89 TYR A O 1
ATOM 680 N N . LEU A 1 90 ? -7.145 -15.898 -2.035 1 98.94 90 LEU A N 1
ATOM 681 C CA . LEU A 1 90 ? -6.059 -16.797 -1.642 1 98.94 90 LEU A CA 1
ATOM 682 C C . LEU A 1 90 ? -4.762 -16.016 -1.45 1 98.94 90 LEU A C 1
ATOM 684 O O . LEU A 1 90 ? -4.223 -15.453 -2.406 1 98.94 90 LEU A O 1
ATOM 688 N N . ILE A 1 91 ? -4.246 -15.984 -0.213 1 98.94 91 ILE A N 1
ATOM 689 C CA . ILE A 1 91 ? -3.045 -15.211 0.101 1 98.94 91 ILE A CA 1
ATOM 690 C C . ILE A 1 91 ? -1.844 -16.156 0.202 1 98.94 91 ILE A C 1
ATOM 692 O O . ILE A 1 91 ? -1.805 -17.031 1.067 1 98.94 91 ILE A O 1
ATOM 696 N N . SER A 1 92 ? -0.887 -15.922 -0.659 1 98.94 92 SER A N 1
ATOM 697 C CA . SER A 1 92 ? 0.258 -16.828 -0.727 1 98.94 92 SER A CA 1
ATOM 698 C C . SER A 1 92 ? 1.161 -16.672 0.491 1 98.94 92 SER A C 1
ATOM 700 O O . SER A 1 92 ? 1.64 -17.656 1.051 1 98.94 92 SER A O 1
ATOM 702 N N . HIS A 1 93 ? 1.438 -15.438 0.873 1 98.75 93 HIS A N 1
ATOM 703 C CA . HIS A 1 93 ? 2.252 -15.125 2.041 1 98.75 93 HIS A CA 1
ATOM 704 C C . HIS A 1 93 ? 1.988 -13.703 2.529 1 98.75 93 HIS A C 1
ATOM 706 O O . HIS A 1 93 ? 1.217 -12.961 1.914 1 98.75 93 HIS A O 1
ATOM 712 N N . ALA A 1 94 ? 2.617 -13.312 3.588 1 98.31 94 ALA A N 1
ATOM 713 C CA . ALA A 1 94 ? 2.145 -12.148 4.336 1 98.31 94 ALA A CA 1
ATOM 714 C C . ALA A 1 94 ? 2.922 -10.891 3.945 1 98.31 94 ALA A C 1
ATOM 716 O O . ALA A 1 94 ? 2.688 -9.812 4.496 1 98.31 94 ALA A O 1
ATOM 717 N N . HIS A 1 95 ? 3.84 -10.969 2.959 1 98.06 95 HIS A N 1
ATOM 718 C CA . HIS A 1 95 ? 4.551 -9.75 2.564 1 98.06 95 HIS A CA 1
ATOM 719 C C . HIS A 1 95 ? 3.584 -8.695 2.043 1 98.06 95 HIS A C 1
ATOM 721 O O . HIS A 1 95 ? 2.633 -9.016 1.327 1 98.06 95 HIS A O 1
ATOM 727 N N . LEU A 1 96 ? 3.891 -7.52 2.301 1 97.38 96 LEU A N 1
ATOM 728 C CA . LEU A 1 96 ? 2.947 -6.422 2.119 1 97.38 96 LEU A CA 1
ATOM 729 C C . LEU A 1 96 ? 2.674 -6.176 0.64 1 97.38 96 LEU A C 1
ATOM 731 O O . LEU A 1 96 ? 1.57 -5.773 0.266 1 97.38 96 LEU A O 1
ATOM 735 N N . ASP A 1 97 ? 3.627 -6.406 -0.244 1 97.44 97 ASP A N 1
ATOM 736 C CA . ASP A 1 97 ? 3.398 -6.207 -1.672 1 97.44 97 ASP A CA 1
ATOM 737 C C . ASP A 1 97 ? 2.467 -7.277 -2.232 1 97.44 97 ASP A C 1
ATOM 739 O O . ASP A 1 97 ? 2.061 -7.207 -3.395 1 97.44 97 ASP A O 1
ATOM 743 N N . HIS A 1 98 ? 2.029 -8.219 -1.424 1 98.56 98 HIS A N 1
ATOM 744 C CA . HIS A 1 98 ? 1.064 -9.234 -1.831 1 98.56 98 HIS A CA 1
ATOM 745 C C . HIS A 1 98 ? -0.273 -9.039 -1.126 1 98.56 98 HIS A C 1
ATOM 747 O O . HIS A 1 98 ? -1.232 -9.766 -1.391 1 98.56 98 HIS A O 1
ATOM 753 N N . VAL A 1 99 ? -0.428 -8.031 -0.2 1 97.88 99 VAL A N 1
ATOM 754 C CA . VAL A 1 99 ? -1.672 -7.996 0.562 1 97.88 99 VAL A CA 1
ATOM 755 C C . VAL A 1 99 ? -2.141 -6.551 0.716 1 97.88 99 VAL A C 1
ATOM 757 O O . VAL A 1 99 ? -3.273 -6.301 1.133 1 97.88 99 VAL A O 1
ATOM 760 N N . MET A 1 100 ? -1.386 -5.617 0.374 1 96 100 MET A N 1
ATOM 761 C CA . MET A 1 100 ? -1.65 -4.227 0.737 1 96 100 MET A CA 1
ATOM 762 C C . MET A 1 100 ? -2.971 -3.75 0.14 1 96 100 MET A C 1
ATOM 764 O O . MET A 1 100 ? -3.75 -3.07 0.81 1 96 100 MET A O 1
ATOM 768 N N . GLY A 1 101 ? -3.178 -4.02 -1.146 1 96.75 101 GLY A N 1
ATOM 769 C CA . GLY A 1 101 ? -4.441 -3.637 -1.76 1 96.75 101 GLY A CA 1
ATOM 770 C C . GLY A 1 101 ? -5.648 -4.227 -1.056 1 96.75 101 GLY A C 1
ATOM 771 O O . GLY A 1 101 ? -6.672 -3.559 -0.907 1 96.75 101 GLY A O 1
ATOM 772 N N . LEU A 1 102 ? -5.539 -5.449 -0.65 1 97 102 LEU A N 1
ATOM 773 C CA . LEU A 1 102 ? -6.594 -6.117 0.106 1 97 102 LEU A CA 1
ATOM 774 C C . LEU A 1 102 ? -6.84 -5.414 1.435 1 97 102 LEU A C 1
ATOM 776 O O . LEU A 1 102 ? -7.988 -5.145 1.794 1 97 102 LEU A O 1
ATOM 780 N N . VAL A 1 103 ? -5.777 -5.074 2.107 1 96.62 103 VAL A N 1
ATOM 781 C CA . VAL A 1 103 ? -5.859 -4.41 3.404 1 96.62 103 VAL A CA 1
ATOM 782 C C . VAL A 1 103 ? -6.59 -3.076 3.256 1 96.62 103 VAL A C 1
ATOM 784 O O . VAL A 1 103 ? -7.5 -2.77 4.031 1 96.62 103 VAL A O 1
ATOM 787 N N . MET A 1 104 ? -6.266 -2.342 2.262 1 95.5 104 MET A N 1
ATOM 788 C CA . MET A 1 104 ? -6.883 -1.039 2.033 1 95.5 104 MET A CA 1
ATOM 789 C C . MET A 1 104 ? -8.367 -1.19 1.723 1 95.5 104 MET A C 1
ATOM 791 O O . MET A 1 104 ? -9.172 -0.314 2.055 1 95.5 104 MET A O 1
ATOM 795 N N . ALA A 1 105 ? -8.742 -2.314 1.162 1 94.81 105 ALA A N 1
ATOM 796 C CA . ALA A 1 105 ? -10.109 -2.51 0.688 1 94.81 105 ALA A CA 1
ATOM 797 C C . ALA A 1 105 ? -10.977 -3.15 1.769 1 94.81 105 ALA A C 1
ATOM 799 O O . ALA A 1 105 ? -12.211 -3.178 1.651 1 94.81 105 ALA A O 1
ATOM 800 N N . GLN A 1 106 ? -10.445 -3.693 2.812 1 94.5 106 GLN A N 1
ATOM 801 C CA . GLN A 1 106 ? -11.133 -4.527 3.795 1 94.5 106 GLN A CA 1
ATOM 802 C C . GLN A 1 106 ? -12.375 -3.83 4.336 1 94.5 106 GLN A C 1
ATOM 804 O O . GLN A 1 106 ? -13.422 -4.457 4.512 1 94.5 106 GLN A O 1
ATOM 809 N N . PRO A 1 107 ? -12.297 -2.482 4.621 1 91.31 107 PRO A N 1
ATOM 810 C CA . PRO A 1 107 ? -13.492 -1.833 5.172 1 91.31 107 PRO A CA 1
ATOM 811 C C . PRO A 1 107 ? -14.695 -1.902 4.234 1 91.31 107 PRO A C 1
ATOM 813 O O . PRO A 1 107 ? -15.836 -1.768 4.676 1 91.31 107 PRO A O 1
ATOM 816 N N . GLU A 1 108 ? -14.438 -2.154 2.953 1 90.75 108 GLU A N 1
ATOM 817 C CA . GLU A 1 108 ? -15.508 -2.131 1.964 1 90.75 108 GLU A CA 1
ATOM 818 C C . GLU A 1 108 ? -15.883 -3.541 1.523 1 90.75 108 GLU A C 1
ATOM 820 O O . GLU A 1 108 ? -16.797 -3.723 0.711 1 90.75 108 GLU A O 1
ATOM 825 N N . LEU A 1 109 ? -15.141 -4.52 2.061 1 87.94 109 LEU A N 1
ATOM 826 C CA . LEU A 1 109 ? -15.469 -5.906 1.743 1 87.94 109 LEU A CA 1
ATOM 827 C C . LEU A 1 109 ? -16.578 -6.418 2.645 1 87.94 109 LEU A C 1
ATOM 829 O O . LEU A 1 109 ? -16.375 -6.605 3.846 1 87.94 109 LEU A O 1
ATOM 833 N N . ARG A 1 110 ? -17.906 -6.43 2.299 1 74 110 ARG A N 1
ATOM 834 C CA . ARG A 1 110 ? -19.047 -6.578 3.193 1 74 110 ARG A CA 1
ATOM 835 C C . ARG A 1 110 ? -19.781 -7.895 2.936 1 74 110 ARG A C 1
ATOM 837 O O . ARG A 1 110 ? -20.578 -8.336 3.756 1 74 110 ARG A O 1
ATOM 844 N N . GLU A 1 111 ? -19.75 -8.445 1.879 1 68.38 111 GLU A N 1
ATOM 845 C CA . GLU A 1 111 ? -20.562 -9.617 1.603 1 68.38 111 GLU A CA 1
ATOM 846 C C . GLU A 1 111 ? -19.922 -10.891 2.15 1 68.38 111 GLU A C 1
ATOM 848 O O . GLU A 1 111 ? -20.047 -11.961 1.559 1 68.38 111 GLU A O 1
ATOM 853 N N . LYS A 1 112 ? -19.219 -10.75 3.213 1 77.94 112 LYS A N 1
ATOM 854 C CA . LYS A 1 112 ? -18.578 -11.844 3.949 1 77.94 112 LYS A CA 1
ATOM 855 C C . LYS A 1 112 ? -17.609 -12.617 3.057 1 77.94 112 LYS A C 1
ATOM 857 O O . LYS A 1 112 ? -17.656 -13.844 3.004 1 77.94 112 LYS A O 1
ATOM 862 N N . GLN A 1 113 ? -16.859 -11.891 2.441 1 94.81 113 GLN A N 1
ATOM 863 C CA . GLN A 1 113 ? -15.812 -12.484 1.62 1 94.81 113 GLN A CA 1
ATOM 864 C C . GLN A 1 113 ? -14.82 -13.258 2.479 1 94.81 113 GLN A C 1
ATOM 866 O O . GLN A 1 113 ? -14.719 -13.023 3.686 1 94.81 113 GLN A O 1
ATOM 871 N N . THR A 1 114 ? -14.219 -14.242 1.878 1 97.94 114 THR A N 1
ATOM 872 C CA . THR A 1 114 ? -13.328 -15.141 2.611 1 97.94 114 THR A CA 1
ATOM 873 C C . THR A 1 114 ? -11.875 -14.891 2.236 1 97.94 114 THR A C 1
ATOM 875 O O . THR A 1 114 ? -11.531 -14.844 1.054 1 97.94 114 THR A O 1
ATOM 878 N N . ILE A 1 115 ? -11.062 -14.625 3.207 1 98.19 115 ILE A N 1
ATOM 879 C CA . ILE A 1 115 ? -9.617 -14.562 3.049 1 98.19 115 ILE A CA 1
ATOM 880 C C . ILE A 1 115 ? -8.992 -15.891 3.479 1 98.19 115 ILE A C 1
ATOM 882 O O . ILE A 1 115 ? -9.148 -16.312 4.629 1 98.19 115 ILE A O 1
ATOM 886 N N . MET A 1 116 ? -8.32 -16.562 2.561 1 98.81 116 MET A N 1
ATOM 887 C CA . MET A 1 116 ? -7.812 -17.906 2.771 1 98.81 116 MET A CA 1
ATOM 888 C C . MET A 1 116 ? -6.289 -17.938 2.701 1 98.81 116 MET A C 1
ATOM 890 O O . MET A 1 116 ? -5.695 -17.328 1.807 1 98.81 116 MET A O 1
ATOM 894 N N . ALA A 1 117 ? -5.656 -18.578 3.604 1 98.88 117 ALA A N 1
ATOM 895 C CA . ALA A 1 117 ? -4.207 -18.75 3.635 1 98.88 117 ALA A CA 1
ATOM 896 C C . ALA A 1 117 ? -3.82 -19.984 4.461 1 98.88 117 ALA A C 1
ATOM 898 O O . ALA A 1 117 ? -4.613 -20.469 5.27 1 98.88 117 ALA A O 1
ATOM 899 N N . ARG A 1 118 ? -2.68 -20.516 4.18 1 98.81 118 ARG A N 1
ATOM 900 C CA . ARG A 1 118 ? -2.221 -21.562 5.09 1 98.81 118 ARG A CA 1
ATOM 901 C C . ARG A 1 118 ? -2.074 -21.016 6.512 1 98.81 118 ARG A C 1
ATOM 903 O O . ARG A 1 118 ? -2.041 -19.797 6.719 1 98.81 118 ARG A O 1
ATOM 910 N N . GLU A 1 119 ? -1.923 -21.891 7.406 1 98.44 119 GLU A N 1
ATOM 911 C CA . GLU A 1 119 ? -1.966 -21.531 8.82 1 98.44 119 GLU A CA 1
ATOM 912 C C . GLU A 1 119 ? -0.884 -20.516 9.172 1 98.44 119 GLU A C 1
ATOM 914 O O . GLU A 1 119 ? -1.169 -19.5 9.789 1 98.44 119 GLU A O 1
ATOM 919 N N . GLU A 1 120 ? 0.34 -20.781 8.789 1 98.19 120 GLU A N 1
ATOM 920 C CA . GLU A 1 120 ? 1.459 -19.906 9.125 1 98.19 120 GLU A CA 1
ATOM 921 C C . GLU A 1 120 ? 1.253 -18.5 8.562 1 98.19 120 GLU A C 1
ATOM 923 O O . GLU A 1 120 ? 1.55 -17.516 9.234 1 98.19 120 GLU A O 1
ATOM 928 N N . THR A 1 121 ? 0.767 -18.422 7.359 1 98.62 121 THR A N 1
ATOM 929 C CA . THR A 1 121 ? 0.507 -17.141 6.715 1 98.62 121 THR A CA 1
ATOM 930 C C . THR A 1 121 ? -0.619 -16.406 7.426 1 98.62 121 THR A C 1
ATOM 932 O O . THR A 1 121 ? -0.506 -15.203 7.695 1 98.62 121 THR A O 1
ATOM 935 N N . MET A 1 122 ? -1.691 -17.109 7.758 1 98.62 122 MET A N 1
ATOM 936 C CA . MET A 1 122 ? -2.809 -16.484 8.469 1 98.62 122 MET A CA 1
ATOM 937 C C . MET A 1 122 ? -2.363 -15.945 9.812 1 98.62 122 MET A C 1
ATOM 939 O O . MET A 1 122 ? -2.744 -14.836 10.195 1 98.62 122 MET A O 1
ATOM 943 N N . GLN A 1 123 ? -1.557 -16.672 10.477 1 98.25 123 GLN A N 1
ATOM 944 C CA . GLN A 1 123 ? -1.029 -16.219 11.758 1 98.25 123 GLN A CA 1
ATOM 945 C C . GLN A 1 123 ? -0.196 -14.953 11.594 1 98.25 123 GLN A C 1
ATOM 947 O O . GLN A 1 123 ? -0.312 -14.016 12.391 1 98.25 123 GLN A O 1
ATOM 952 N N . ALA A 1 124 ? 0.629 -14.961 10.602 1 98.06 124 ALA A N 1
ATOM 953 C CA . ALA A 1 124 ? 1.451 -13.781 10.336 1 98.06 124 ALA A CA 1
ATOM 954 C C . ALA A 1 124 ? 0.583 -12.562 10.047 1 98.06 124 ALA A C 1
ATOM 956 O O . ALA A 1 124 ? 0.863 -11.461 10.531 1 98.06 124 ALA A O 1
ATOM 957 N N . LEU A 1 125 ? -0.457 -12.703 9.273 1 98.38 125 LEU A N 1
ATOM 958 C CA . LEU A 1 125 ? -1.377 -11.617 8.961 1 98.38 125 LEU A CA 1
ATOM 959 C C . LEU A 1 125 ? -2.064 -11.102 10.219 1 98.38 125 LEU A C 1
ATOM 961 O O . LEU A 1 125 ? -2.105 -9.898 10.461 1 98.38 125 LEU A O 1
ATOM 965 N N . GLN A 1 126 ? -2.568 -12.023 11.016 1 98.06 126 GLN A N 1
ATOM 966 C CA . GLN A 1 126 ? -3.312 -11.648 12.219 1 98.06 126 GLN A CA 1
ATOM 967 C C . GLN A 1 126 ? -2.396 -11.016 13.258 1 98.06 126 GLN A C 1
ATOM 969 O O . GLN A 1 126 ? -2.789 -10.07 13.945 1 98.06 126 GLN A O 1
ATOM 974 N N . ASP A 1 127 ? -1.162 -11.5 13.32 1 97.81 127 ASP A N 1
ATOM 975 C CA . ASP A 1 127 ? -0.227 -11.023 14.336 1 97.81 127 ASP A CA 1
ATOM 976 C C . ASP A 1 127 ? 0.352 -9.664 13.953 1 97.81 127 ASP A C 1
ATOM 978 O O . ASP A 1 127 ? 0.602 -8.82 14.82 1 97.81 127 ASP A O 1
ATOM 982 N N . ASN A 1 128 ? 0.498 -9.453 12.688 1 97.94 128 ASN A N 1
ATOM 983 C CA . ASN A 1 128 ? 1.323 -8.312 12.305 1 97.94 128 ASN A CA 1
ATOM 984 C C . ASN A 1 128 ? 0.505 -7.246 11.586 1 97.94 128 ASN A C 1
ATOM 986 O O . ASN A 1 128 ? 0.909 -6.086 11.523 1 97.94 128 ASN A O 1
ATOM 990 N N . ILE A 1 129 ? -0.611 -7.602 11.023 1 97.88 129 ILE A N 1
ATOM 991 C CA . ILE A 1 129 ? -1.333 -6.652 10.18 1 97.88 129 ILE A CA 1
ATOM 992 C C . ILE A 1 129 ? -2.725 -6.406 10.758 1 97.88 129 ILE A C 1
ATOM 994 O O . ILE A 1 129 ? -3.061 -5.277 11.125 1 97.88 129 ILE A O 1
ATOM 998 N N . PHE A 1 130 ? -3.506 -7.492 10.93 1 97.56 130 PHE A N 1
ATOM 999 C CA . PHE A 1 130 ? -4.871 -7.371 11.43 1 97.56 130 PHE A CA 1
ATOM 1000 C C . PHE A 1 130 ? -4.887 -7.309 12.953 1 97.56 130 PHE A C 1
ATOM 1002 O O . PHE A 1 130 ? -5.543 -8.125 13.609 1 97.56 130 PHE A O 1
ATOM 1009 N N . ASN A 1 131 ? -4.242 -6.363 13.508 1 96.56 131 ASN A N 1
ATOM 1010 C CA . ASN A 1 131 ? -3.941 -6.453 14.938 1 96.56 131 ASN A CA 1
ATOM 1011 C C . ASN A 1 131 ? -4.289 -5.156 15.664 1 96.56 131 ASN A C 1
ATOM 1013 O O . ASN A 1 131 ? -3.91 -4.973 16.812 1 96.56 131 ASN A O 1
ATOM 1017 N N . TRP A 1 132 ? -4.883 -4.148 14.992 1 94.19 132 TRP A N 1
ATOM 1018 C CA . TRP A 1 132 ? -5.367 -2.867 15.5 1 94.19 132 TRP A CA 1
ATOM 1019 C C . TRP A 1 132 ? -4.203 -1.915 15.766 1 94.19 132 TRP A C 1
ATOM 1021 O O . TRP A 1 132 ? -4.414 -0.754 16.125 1 94.19 132 TRP A O 1
ATOM 1031 N N . SER A 1 133 ? -2.963 -2.369 15.555 1 94.5 133 SER A N 1
ATOM 1032 C CA . SER A 1 133 ? -1.812 -1.485 15.703 1 94.5 133 SER A CA 1
ATOM 1033 C C . SER A 1 133 ? -1.497 -0.762 14.398 1 94.5 133 SER A C 1
ATOM 1035 O O . SER A 1 133 ? -1.268 0.449 14.391 1 94.5 133 SER A O 1
ATOM 1037 N N . VAL A 1 134 ? -1.495 -1.61 13.305 1 95.44 134 VAL A N 1
ATOM 1038 C CA . VAL A 1 134 ? -1.143 -0.971 12.039 1 95.44 134 VAL A CA 1
ATOM 1039 C C . VAL A 1 134 ? -2.344 -0.991 11.102 1 95.44 134 VAL A C 1
ATOM 1041 O O . VAL A 1 134 ? -2.363 -0.276 10.094 1 95.44 134 VAL A O 1
ATOM 1044 N N . TRP A 1 135 ? -3.287 -1.823 11.469 1 95.19 135 TRP A N 1
ATOM 1045 C CA . TRP A 1 135 ? -4.539 -1.885 10.727 1 95.19 135 TRP A CA 1
ATOM 1046 C C . TRP A 1 135 ? -5.625 -2.578 11.539 1 95.19 135 TRP A C 1
ATOM 1048 O O . TRP A 1 135 ? -5.324 -3.346 12.461 1 95.19 135 TRP A O 1
ATOM 1058 N N . GLY A 1 136 ? -6.898 -2.355 11.234 1 93.38 136 GLY A N 1
ATOM 1059 C CA . GLY A 1 136 ? -8 -2.977 11.953 1 93.38 136 GLY A CA 1
ATOM 1060 C C . GLY A 1 136 ? -8.164 -4.453 11.633 1 93.38 136 GLY A C 1
ATOM 1061 O O . GLY A 1 136 ? -7.641 -4.938 10.633 1 93.38 136 GLY A O 1
ATOM 1062 N N . ASN A 1 137 ? -8.867 -5.156 12.547 1 95.81 137 ASN A N 1
ATOM 1063 C CA . ASN A 1 137 ? -9.281 -6.531 12.281 1 95.81 137 ASN A CA 1
ATOM 1064 C C . ASN A 1 137 ? -10.711 -6.602 11.766 1 95.81 137 ASN A C 1
ATOM 1066 O O . ASN A 1 137 ? -11.664 -6.621 12.547 1 95.81 137 ASN A O 1
ATOM 1070 N N . PHE A 1 138 ? -10.828 -6.75 10.531 1 95.38 138 PHE A N 1
ATOM 1071 C CA . PHE A 1 138 ? -12.141 -6.75 9.883 1 95.38 138 PHE A CA 1
ATOM 1072 C C . PHE A 1 138 ? -12.664 -8.172 9.734 1 95.38 138 PHE A C 1
ATOM 1074 O O . PHE A 1 138 ? -13.734 -8.383 9.156 1 95.38 138 PHE A O 1
ATOM 1081 N N . GLY A 1 139 ? -11.898 -9.141 10.211 1 95.62 139 GLY A N 1
ATOM 1082 C CA . GLY A 1 139 ? -12.297 -10.531 10.102 1 95.62 139 GLY A CA 1
ATOM 1083 C C . GLY A 1 139 ? -12.922 -11.07 11.375 1 95.62 139 GLY A C 1
ATOM 1084 O O . GLY A 1 139 ? -13.422 -10.305 12.203 1 95.62 139 GLY A O 1
ATOM 1085 N N . ASP A 1 140 ? -12.977 -12.398 11.5 1 96.62 140 ASP A N 1
ATOM 1086 C CA . ASP A 1 140 ? -13.734 -13.055 12.555 1 96.62 140 ASP A CA 1
ATOM 1087 C C . ASP A 1 140 ? -12.812 -13.852 13.477 1 96.62 140 ASP A C 1
ATOM 1089 O O . ASP A 1 140 ? -13.273 -14.695 14.25 1 96.62 140 ASP A O 1
ATOM 1093 N N . SER A 1 141 ? -11.555 -13.648 13.375 1 97.19 141 SER A N 1
ATOM 1094 C CA . SER A 1 141 ? -10.586 -14.281 14.266 1 97.19 141 SER A CA 1
ATOM 1095 C C . SER A 1 141 ? -9.367 -13.398 14.477 1 97.19 141 SER A C 1
ATOM 1097 O O . SER A 1 141 ? -9.234 -12.344 13.844 1 97.19 141 SER A O 1
ATOM 1099 N N . GLY A 1 142 ? -8.453 -13.781 15.398 1 97.06 142 GLY A N 1
ATOM 1100 C CA . GLY A 1 142 ? -7.289 -12.977 15.734 1 97.06 142 GLY A CA 1
ATOM 1101 C C . GLY A 1 142 ? -7.57 -11.953 16.828 1 97.06 142 GLY A C 1
ATOM 1102 O O . GLY A 1 142 ? -8.344 -12.219 17.75 1 97.06 142 GLY A O 1
ATOM 1103 N N . ALA A 1 143 ? -6.906 -10.867 16.734 1 96.5 143 ALA A N 1
ATOM 1104 C CA . ALA A 1 143 ? -6.988 -9.844 17.781 1 96.5 143 ALA A CA 1
ATOM 1105 C C . ALA A 1 143 ? -8.406 -9.297 17.906 1 96.5 143 ALA A C 1
ATOM 1107 O O . ALA A 1 143 ? -9.094 -9.086 16.891 1 96.5 143 ALA A O 1
ATOM 1108 N N . ILE A 1 144 ? -8.875 -9.078 19.047 1 96 144 ILE A N 1
ATOM 1109 C CA . ILE A 1 144 ? -10.195 -8.523 19.312 1 96 144 ILE A CA 1
ATOM 1110 C C . ILE A 1 144 ? -10.125 -7 19.344 1 96 144 ILE A C 1
ATOM 1112 O O . ILE A 1 144 ? -9.086 -6.43 19.703 1 96 144 ILE A O 1
ATOM 1116 N N . PRO A 1 145 ? -11.195 -6.316 19.094 1 94.81 145 PRO A N 1
ATOM 1117 C CA . PRO A 1 145 ? -12.5 -6.816 18.656 1 94.81 145 PRO A CA 1
ATOM 1118 C C . PRO A 1 145 ? -12.5 -7.293 17.203 1 94.81 145 PRO A C 1
ATOM 1120 O O . PRO A 1 145 ? -11.727 -6.785 16.391 1 94.81 145 PRO A O 1
ATOM 1123 N N . HIS A 1 146 ? -13.328 -8.297 16.938 1 95.25 146 HIS A N 1
ATOM 1124 C CA . HIS A 1 146 ? -13.594 -8.773 15.586 1 95.25 146 HIS A CA 1
ATOM 1125 C C . HIS A 1 146 ? -14.734 -7.988 14.945 1 95.25 146 HIS A C 1
ATOM 1127 O O . HIS A 1 146 ? -15.852 -7.98 15.469 1 95.25 146 HIS A O 1
ATOM 1133 N N . LEU A 1 147 ? -14.484 -7.375 13.781 1 92.75 147 LEU A N 1
ATOM 1134 C CA . LEU A 1 147 ? -15.547 -6.613 13.141 1 92.75 147 LEU A CA 1
ATOM 1135 C C . LEU A 1 147 ? -16.422 -7.523 12.281 1 92.75 147 LEU A C 1
ATOM 1137 O O . LEU A 1 147 ? -17.531 -7.141 11.891 1 92.75 147 LEU A O 1
ATOM 1141 N N . ASN A 1 148 ? -15.969 -8.711 11.883 1 94.19 148 ASN A N 1
ATOM 1142 C CA . ASN A 1 148 ? -16.719 -9.789 11.258 1 94.19 148 ASN A CA 1
ATOM 1143 C C . ASN A 1 148 ? -17.219 -9.391 9.867 1 94.19 148 ASN A C 1
ATOM 1145 O O . ASN A 1 148 ? -18.312 -9.805 9.453 1 94.19 148 ASN A O 1
ATOM 1149 N N . PHE A 1 149 ? -16.469 -8.531 9.172 1 93.44 149 PHE A N 1
ATOM 1150 C CA . PHE A 1 149 ? -16.797 -8.195 7.793 1 93.44 149 PHE A CA 1
ATOM 1151 C C . PHE A 1 149 ? -16.359 -9.32 6.852 1 93.44 149 PHE A C 1
ATOM 1153 O O . PHE A 1 149 ? -16.984 -9.523 5.805 1 93.44 149 PHE A O 1
ATOM 1160 N N . GLN A 1 150 ? -15.234 -10.008 7.23 1 95.75 150 GLN A N 1
ATOM 1161 C CA . GLN A 1 150 ? -14.695 -11.102 6.434 1 95.75 150 GLN A CA 1
ATOM 1162 C C . GLN A 1 150 ? -14.516 -12.359 7.281 1 95.75 150 GLN A C 1
ATOM 1164 O O . GLN A 1 150 ? -14.406 -12.281 8.508 1 95.75 150 GLN A O 1
ATOM 1169 N N . HIS A 1 151 ? -14.562 -13.461 6.582 1 97 151 HIS A N 1
ATOM 1170 C CA . HIS A 1 151 ? -14.211 -14.734 7.199 1 97 151 HIS A CA 1
ATOM 1171 C C . HIS A 1 151 ? -12.75 -15.094 6.922 1 97 151 HIS A C 1
ATOM 1173 O O . HIS A 1 151 ? -12.305 -15.047 5.773 1 97 151 HIS A O 1
ATOM 1179 N N . TYR A 1 152 ? -11.961 -15.328 7.961 1 97.44 152 TYR A N 1
ATOM 1180 C CA . TYR A 1 152 ? -10.594 -15.82 7.832 1 97.44 152 TYR A CA 1
ATOM 1181 C C . TYR A 1 152 ? -10.547 -17.344 7.887 1 97.44 152 TYR A C 1
ATOM 1183 O O . TYR A 1 152 ? -10.945 -17.938 8.891 1 97.44 152 TYR A O 1
ATOM 1191 N N . GLN A 1 153 ? -10.07 -17.953 6.828 1 98 153 GLN A N 1
ATOM 1192 C CA . GLN A 1 153 ? -10.062 -19.406 6.758 1 98 153 GLN A CA 1
ATOM 1193 C C . GLN A 1 153 ? -8.648 -19.953 6.547 1 98 153 GLN A C 1
ATOM 1195 O O . GLN A 1 153 ? -7.969 -19.562 5.598 1 98 153 GLN A O 1
ATOM 1200 N N . THR A 1 154 ? -8.219 -20.844 7.34 1 98.25 154 THR A N 1
ATOM 1201 C CA . THR A 1 154 ? -6.938 -21.516 7.16 1 98.25 154 THR A CA 1
ATOM 1202 C C . THR A 1 154 ? -7.066 -22.688 6.195 1 98.25 154 THR A C 1
ATOM 1204 O O . THR A 1 154 ? -8.031 -23.453 6.258 1 98.25 154 THR A O 1
ATOM 1207 N N . LEU A 1 155 ? -6.117 -22.734 5.332 1 98.31 155 LEU A N 1
ATOM 1208 C CA . LEU A 1 155 ? -6.047 -23.812 4.344 1 98.31 155 LEU A CA 1
ATOM 1209 C C . LEU A 1 155 ? -5.039 -24.875 4.762 1 98.31 155 LEU A C 1
ATOM 1211 O O . LEU A 1 155 ? -3.857 -24.578 4.957 1 98.31 155 LEU A O 1
ATOM 1215 N N . PRO A 1 156 ? -5.52 -26.156 4.898 1 98.56 156 PRO A N 1
ATOM 1216 C CA . PRO A 1 156 ? -4.52 -27.219 5.086 1 98.56 156 PRO A CA 1
ATOM 1217 C C . PRO A 1 156 ? -3.662 -27.438 3.842 1 98.56 156 PRO A C 1
ATOM 1219 O O . PRO A 1 156 ? -4.141 -27.266 2.717 1 98.56 156 PRO A O 1
ATOM 1222 N N . LEU A 1 157 ? -2.449 -27.859 4.062 1 98.69 157 LEU A N 1
ATOM 1223 C CA . LEU A 1 157 ? -1.557 -28.156 2.949 1 98.69 157 LEU A CA 1
ATOM 1224 C C . LEU A 1 157 ? -1.957 -29.469 2.268 1 98.69 157 LEU A C 1
ATOM 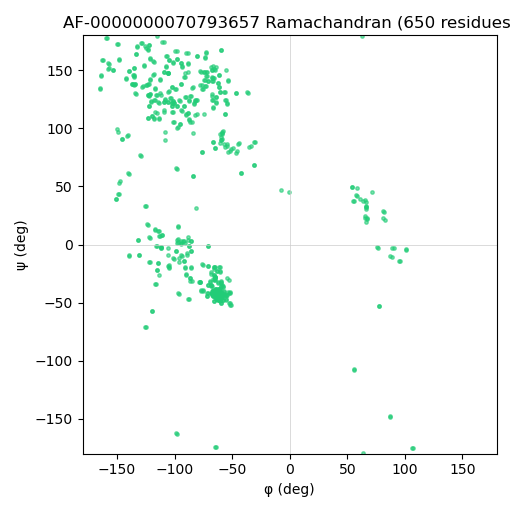1226 O O . LEU A 1 157 ? -2.41 -30.406 2.928 1 98.69 157 LEU A O 1
ATOM 1230 N N . LEU A 1 158 ? -1.854 -29.5 0.934 1 98.69 158 LEU A N 1
ATOM 1231 C CA . LEU A 1 158 ? -1.88 -30.688 0.091 1 98.69 158 LEU A CA 1
ATOM 1232 C C . LEU A 1 158 ? -3.256 -31.344 0.119 1 98.69 158 LEU A C 1
ATOM 1234 O O . LEU A 1 158 ? -3.377 -32.562 -0.088 1 98.69 158 LEU A O 1
ATOM 1238 N N . GLN A 1 159 ? -4.293 -30.594 0.465 1 98.75 159 GLN A N 1
ATOM 1239 C CA . GLN A 1 159 ? -5.672 -31.062 0.433 1 98.75 159 GLN A CA 1
ATOM 1240 C C . GLN A 1 159 ? -6.535 -30.188 -0.465 1 98.75 159 GLN A C 1
ATOM 1242 O O . GLN A 1 159 ? -6.402 -28.969 -0.453 1 98.75 159 GLN A O 1
ATOM 1247 N N . TRP A 1 160 ? -7.375 -30.875 -1.209 1 98.75 160 TRP A N 1
ATOM 1248 C CA . TRP A 1 160 ? -8.289 -30.125 -2.064 1 98.75 160 TRP A CA 1
ATOM 1249 C C . TRP A 1 160 ? -9.43 -29.516 -1.248 1 98.75 160 TRP A C 1
ATOM 1251 O O . TRP A 1 160 ? -10.008 -30.188 -0.392 1 98.75 160 TRP A O 1
ATOM 1261 N N . LEU A 1 161 ? -9.727 -28.281 -1.474 1 98.69 161 LEU A N 1
ATOM 1262 C CA . LEU A 1 161 ? -10.852 -27.578 -0.877 1 98.69 161 LEU A CA 1
ATOM 1263 C C . LEU A 1 161 ? -11.594 -26.75 -1.926 1 98.69 161 LEU A C 1
ATOM 1265 O O . LEU A 1 161 ? -10.977 -26.203 -2.846 1 98.69 161 LEU A O 1
ATOM 1269 N N . ALA A 1 162 ? -12.844 -26.656 -1.771 1 98.62 162 ALA A N 1
ATOM 1270 C CA . ALA A 1 162 ? -13.633 -25.781 -2.623 1 98.62 162 ALA A CA 1
ATOM 1271 C C . ALA A 1 162 ? -13.383 -24.312 -2.262 1 98.62 162 ALA A C 1
ATOM 1273 O O . ALA A 1 162 ? -13.281 -23.969 -1.082 1 98.62 162 ALA A O 1
ATOM 1274 N N . ILE A 1 163 ? -13.227 -23.484 -3.205 1 98.56 163 ILE A N 1
ATOM 1275 C CA . ILE A 1 163 ? -13.18 -22.047 -2.967 1 98.56 163 ILE A CA 1
ATOM 1276 C C . ILE A 1 163 ? -14.602 -21.5 -2.873 1 98.56 163 ILE A C 1
ATOM 1278 O O . ILE A 1 163 ? -15.383 -21.609 -3.816 1 98.56 163 ILE A O 1
ATOM 1282 N N . PRO A 1 164 ? -14.93 -20.828 -1.771 1 96.69 164 PRO A N 1
ATOM 1283 C CA . PRO A 1 164 ? -16.312 -20.422 -1.524 1 96.69 164 PRO A CA 1
ATOM 1284 C C . PRO A 1 164 ? -16.875 -19.562 -2.65 1 96.69 164 PRO A C 1
ATOM 1286 O O . PRO A 1 164 ? -16.203 -18.656 -3.141 1 96.69 164 PRO A O 1
ATOM 1289 N N . ASP A 1 165 ? -18.109 -19.953 -3.117 1 95.69 165 ASP A N 1
ATOM 1290 C CA . ASP A 1 165 ? -18.938 -19.188 -4.043 1 95.69 165 ASP A CA 1
ATOM 1291 C C . ASP A 1 165 ? -18.266 -19.062 -5.41 1 95.69 165 ASP A C 1
ATOM 1293 O O . ASP A 1 165 ? -18.375 -18.031 -6.074 1 95.69 165 ASP A O 1
ATOM 1297 N N . THR A 1 166 ? -17.375 -20 -5.73 1 97.5 166 THR A N 1
ATOM 1298 C CA . THR A 1 166 ? -16.781 -20.141 -7.059 1 97.5 166 THR A CA 1
ATOM 1299 C C . THR A 1 166 ? -16.906 -21.578 -7.547 1 97.5 166 THR A C 1
ATOM 1301 O O . THR A 1 166 ? -17.375 -22.453 -6.816 1 97.5 166 THR A O 1
ATOM 1304 N N . ASP A 1 167 ? -16.531 -21.828 -8.773 1 97.69 167 ASP A N 1
ATOM 1305 C CA . ASP A 1 167 ? -16.531 -23.188 -9.336 1 97.69 167 ASP A CA 1
ATOM 1306 C C . ASP A 1 167 ? -15.133 -23.812 -9.25 1 97.69 167 ASP A C 1
ATOM 1308 O O . ASP A 1 167 ? -14.867 -24.828 -9.898 1 97.69 167 ASP A O 1
ATOM 1312 N N . LEU A 1 168 ? -14.32 -23.172 -8.414 1 98.75 168 LEU A N 1
ATOM 1313 C CA . LEU A 1 168 ? -12.922 -23.594 -8.375 1 98.75 168 LEU A CA 1
ATOM 1314 C C . LEU A 1 168 ? -12.617 -24.344 -7.082 1 98.75 168 LEU A C 1
ATOM 1316 O O . LEU A 1 168 ? -13.312 -24.172 -6.078 1 98.75 168 LEU A O 1
ATOM 1320 N N . HIS A 1 169 ? -11.648 -25.172 -7.172 1 98.88 169 HIS A N 1
ATOM 1321 C CA . HIS A 1 169 ? -11.016 -25.828 -6.027 1 98.88 169 HIS A CA 1
ATOM 1322 C C . HIS A 1 169 ? -9.539 -25.453 -5.938 1 98.88 169 HIS A C 1
ATOM 1324 O O . HIS A 1 169 ? -8.93 -25.047 -6.93 1 98.88 169 HIS A O 1
ATOM 1330 N N . VAL A 1 170 ? -8.984 -25.594 -4.727 1 98.94 170 VAL A N 1
ATOM 1331 C CA . VAL A 1 170 ? -7.578 -25.234 -4.559 1 98.94 170 VAL A CA 1
ATOM 1332 C C . VAL A 1 170 ? -6.867 -26.297 -3.73 1 98.94 170 VAL A C 1
ATOM 1334 O O . VAL A 1 170 ? -7.453 -26.875 -2.809 1 98.94 170 VAL A O 1
ATOM 1337 N N . LYS A 1 171 ? -5.75 -26.641 -4.078 1 98.94 171 LYS A N 1
ATOM 1338 C CA . LYS A 1 171 ? -4.758 -27.375 -3.293 1 98.94 171 LYS A CA 1
ATOM 1339 C C . LYS A 1 171 ? -3.514 -26.531 -3.049 1 98.94 171 LYS A C 1
ATOM 1341 O O . LYS A 1 171 ? -2.92 -26 -3.992 1 98.94 171 LYS A O 1
ATOM 1346 N N . VAL A 1 172 ? -3.107 -26.438 -1.767 1 98.88 172 VAL A N 1
ATOM 1347 C CA . VAL A 1 172 ? -2.037 -25.516 -1.381 1 98.88 172 VAL A CA 1
ATOM 1348 C C . VAL A 1 172 ? -0.74 -26.297 -1.179 1 98.88 172 VAL A C 1
ATOM 1350 O O . VAL A 1 172 ? -0.737 -27.359 -0.554 1 98.88 172 VAL A O 1
ATOM 1353 N N . PHE A 1 173 ? 0.331 -25.766 -1.694 1 98.94 173 PHE A N 1
ATOM 1354 C CA . PHE A 1 173 ? 1.656 -26.344 -1.524 1 98.94 173 PHE A CA 1
ATOM 1355 C C . PHE A 1 173 ? 2.6 -25.359 -0.849 1 98.94 173 PHE A C 1
ATOM 1357 O O . PHE A 1 173 ? 2.562 -24.156 -1.137 1 98.94 173 PHE A O 1
ATOM 1364 N N . PRO A 1 174 ? 3.475 -25.828 0.034 1 98.75 174 PRO A N 1
ATOM 1365 C CA . PRO A 1 174 ? 4.469 -24.938 0.634 1 98.75 174 PRO A CA 1
ATOM 1366 C C . PRO A 1 174 ? 5.566 -24.531 -0.346 1 98.75 174 PRO A C 1
ATOM 1368 O O . PRO A 1 174 ? 5.953 -25.328 -1.209 1 98.75 174 PRO A O 1
ATOM 1371 N N . LEU A 1 175 ? 6.047 -23.328 -0.243 1 98.81 175 LEU A N 1
ATOM 1372 C CA . LEU A 1 175 ? 7.191 -22.812 -0.979 1 98.81 175 LEU A CA 1
ATOM 1373 C C . LEU A 1 175 ? 8.281 -22.328 -0.023 1 98.81 175 LEU A C 1
ATOM 1375 O O . LEU A 1 175 ? 8.023 -22.125 1.166 1 98.81 175 LEU A O 1
ATOM 1379 N N . SER A 1 176 ? 9.43 -22.25 -0.586 1 98.19 176 SER A N 1
ATOM 1380 C CA . SER A 1 176 ? 10.555 -21.703 0.168 1 98.19 176 SER A CA 1
ATOM 1381 C C . SER A 1 176 ? 10.859 -20.266 -0.246 1 98.19 176 SER A C 1
ATOM 1383 O O . SER A 1 176 ? 11.125 -20 -1.419 1 98.19 176 SER A O 1
ATOM 1385 N N . HIS A 1 177 ? 10.812 -19.359 0.692 1 97.5 177 HIS A N 1
ATOM 1386 C CA . HIS A 1 177 ? 10.969 -17.922 0.454 1 97.5 177 HIS A CA 1
ATOM 1387 C C . HIS A 1 177 ? 11.805 -17.266 1.545 1 97.5 177 HIS A C 1
ATOM 1389 O O . HIS A 1 177 ? 11.359 -16.328 2.201 1 97.5 177 HIS A O 1
ATOM 1395 N N . SER A 1 178 ? 13.078 -17.719 1.692 1 92.75 178 SER A N 1
ATOM 1396 C CA . SER A 1 178 ? 14.07 -17.188 2.627 1 92.75 178 SER A CA 1
ATOM 1397 C C . SER A 1 178 ? 13.57 -17.281 4.066 1 92.75 178 SER A C 1
ATOM 1399 O O . SER A 1 178 ? 13.609 -16.297 4.801 1 92.75 178 SER A O 1
ATOM 1401 N N . GLY A 1 179 ? 12.961 -18.375 4.406 1 89.75 179 GLY A N 1
ATOM 1402 C CA . GLY A 1 179 ? 12.555 -18.641 5.781 1 89.75 179 GLY A CA 1
ATOM 1403 C C . GLY A 1 179 ? 11.117 -18.266 6.066 1 89.75 179 GLY A C 1
ATOM 1404 O O . GLY A 1 179 ? 10.555 -18.672 7.086 1 89.75 179 GLY A O 1
ATOM 1405 N N . MET A 1 180 ? 10.523 -17.531 5.215 1 92 180 MET A N 1
ATOM 1406 C CA . MET A 1 180 ? 9.125 -17.141 5.398 1 92 180 MET A CA 1
ATOM 1407 C C . MET A 1 180 ? 8.188 -18.125 4.715 1 92 180 MET A C 1
ATOM 1409 O O . MET A 1 180 ? 8.484 -18.625 3.627 1 92 180 MET A O 1
ATOM 1413 N N . ALA A 1 181 ? 7.082 -18.344 5.34 1 95.62 181 ALA A N 1
ATOM 1414 C CA . ALA A 1 181 ? 6.086 -19.219 4.738 1 95.62 181 ALA A CA 1
ATOM 1415 C C . ALA A 1 181 ? 5.5 -18.609 3.473 1 95.62 181 ALA A C 1
ATOM 1417 O O . ALA A 1 181 ? 5.086 -17.438 3.473 1 95.62 181 ALA A O 1
ATOM 1418 N N . SER A 1 182 ? 5.57 -19.297 2.412 1 98.5 182 SER A N 1
ATOM 1419 C CA . SER A 1 182 ? 4.918 -18.953 1.151 1 98.5 182 SER A CA 1
ATOM 1420 C C . SER A 1 182 ? 4.207 -20.156 0.554 1 98.5 182 SER A C 1
ATOM 1422 O O . SER A 1 182 ? 4.391 -21.281 1.016 1 98.5 182 SER A O 1
ATOM 1424 N N . SER A 1 183 ? 3.307 -19.906 -0.4 1 98.94 183 SER A N 1
ATOM 1425 C CA . SER A 1 183 ? 2.461 -20.984 -0.898 1 98.94 183 SER A CA 1
ATOM 1426 C C . SER A 1 183 ? 2.285 -20.891 -2.41 1 98.94 183 SER A C 1
ATOM 1428 O O . SER A 1 183 ? 2.34 -19.812 -2.984 1 98.94 183 SER A O 1
ATOM 1430 N N . ALA A 1 184 ? 2.115 -22.031 -3.01 1 98.94 184 ALA A N 1
ATOM 1431 C CA . ALA A 1 184 ? 1.573 -22.172 -4.359 1 98.94 184 ALA A CA 1
ATOM 1432 C C . ALA A 1 184 ? 0.141 -22.688 -4.328 1 98.94 184 ALA A C 1
ATOM 1434 O O . ALA A 1 184 ? -0.23 -23.453 -3.43 1 98.94 184 ALA A O 1
ATOM 1435 N N . PHE A 1 185 ? -0.646 -22.266 -5.273 1 99 185 PHE A N 1
ATOM 1436 C CA . PHE A 1 185 ? -2.041 -22.672 -5.379 1 99 185 PHE A CA 1
ATOM 1437 C C . PHE A 1 185 ? -2.289 -23.422 -6.684 1 99 185 PHE A C 1
ATOM 1439 O O . PHE A 1 185 ? -2.209 -22.828 -7.766 1 99 185 PHE A O 1
ATOM 1446 N N . LEU A 1 186 ? -2.494 -24.719 -6.605 1 98.94 186 LEU A N 1
ATOM 1447 C CA . LEU A 1 186 ? -3.039 -25.453 -7.742 1 98.94 186 LEU A CA 1
ATOM 1448 C C . LEU A 1 186 ? -4.555 -25.297 -7.809 1 98.94 186 LEU A C 1
ATOM 1450 O O . LEU A 1 186 ? -5.27 -25.781 -6.918 1 98.94 186 LEU A O 1
ATOM 1454 N N . ILE A 1 187 ? -5.012 -24.625 -8.812 1 98.94 187 ILE A N 1
ATOM 1455 C CA . ILE A 1 187 ? -6.426 -24.297 -8.977 1 98.94 187 ILE A CA 1
ATOM 1456 C C . ILE A 1 187 ? -7.062 -25.281 -9.969 1 98.94 187 ILE A C 1
ATOM 1458 O O . ILE A 1 187 ? -6.52 -25.516 -11.047 1 98.94 187 ILE A O 1
ATOM 1462 N N . ARG A 1 188 ? -8.219 -25.797 -9.594 1 98.88 188 ARG A N 1
ATOM 1463 C CA . ARG A 1 188 ? -8.883 -26.781 -10.445 1 98.88 188 ARG A CA 1
ATOM 1464 C C . ARG A 1 188 ? -10.289 -26.312 -10.812 1 98.88 188 ARG A C 1
ATOM 1466 O O . ARG A 1 188 ? -11.039 -25.844 -9.953 1 98.88 188 ARG A O 1
ATOM 1473 N N . TYR A 1 189 ? -10.633 -26.312 -12.023 1 98.75 189 TYR A N 1
ATOM 1474 C CA . TYR A 1 189 ? -11.984 -26.281 -12.57 1 98.75 189 TYR A CA 1
ATOM 1475 C C . TYR A 1 189 ? -12.32 -27.578 -13.305 1 98.75 189 TYR A C 1
ATOM 1477 O O . TYR A 1 189 ? -11.82 -27.828 -14.398 1 98.75 189 TYR A O 1
ATOM 1485 N N . LYS A 1 190 ? -13.195 -28.406 -12.742 1 97.81 190 LYS A N 1
ATOM 1486 C CA . LYS A 1 190 ? -13.477 -29.734 -13.289 1 97.81 190 LYS A CA 1
ATOM 1487 C C . LYS A 1 190 ? -12.195 -30.547 -13.406 1 97.81 190 LYS A C 1
ATOM 1489 O O . LYS A 1 190 ? -11.539 -30.844 -12.406 1 97.81 190 LYS A O 1
ATOM 1494 N N . THR A 1 191 ? -11.711 -30.766 -14.641 1 98.06 191 THR A N 1
ATOM 1495 C CA . THR A 1 191 ? -10.508 -31.578 -14.805 1 98.06 191 THR A CA 1
ATOM 1496 C C . THR A 1 191 ? -9.359 -30.734 -15.344 1 98.06 191 THR A C 1
ATOM 1498 O O . THR A 1 191 ? -8.352 -31.266 -15.812 1 98.06 191 THR A O 1
ATOM 1501 N N . GLU A 1 192 ? -9.578 -29.406 -15.32 1 98.56 192 GLU A N 1
ATOM 1502 C CA . GLU A 1 192 ? -8.594 -28.469 -15.867 1 98.56 192 GLU A CA 1
ATOM 1503 C C . GLU A 1 192 ? -7.902 -27.688 -14.758 1 98.56 192 GLU A C 1
ATOM 1505 O O . GLU A 1 192 ? -8.523 -27.375 -13.742 1 98.56 192 GLU A O 1
ATOM 1510 N N . TYR A 1 193 ? -6.633 -27.344 -15 1 98.81 193 TYR A N 1
ATOM 1511 C CA . TYR A 1 193 ? -5.855 -26.812 -13.891 1 98.81 193 TYR A CA 1
ATOM 1512 C C . TYR A 1 193 ? -5.062 -25.578 -14.312 1 98.81 193 TYR A C 1
ATOM 1514 O O . TYR A 1 193 ? -4.727 -25.422 -15.492 1 98.81 193 TYR A O 1
ATOM 1522 N N . ALA A 1 194 ? -4.781 -24.688 -13.375 1 98.88 194 ALA A N 1
ATOM 1523 C CA . ALA A 1 194 ? -3.811 -23.594 -13.414 1 98.88 194 ALA A CA 1
ATOM 1524 C C . ALA A 1 194 ? -3.004 -23.531 -12.117 1 98.88 194 ALA A C 1
ATOM 1526 O O . ALA A 1 194 ? -3.525 -23.828 -11.039 1 98.88 194 ALA A O 1
ATOM 1527 N N . LEU A 1 195 ? -1.768 -23.188 -12.211 1 98.94 195 LEU A N 1
ATOM 1528 C CA . LEU A 1 195 ? -0.883 -23.188 -11.047 1 98.94 195 LEU A CA 1
ATOM 1529 C C . LEU A 1 195 ? -0.312 -21.797 -10.805 1 98.94 195 LEU A C 1
ATOM 1531 O O . LEU A 1 195 ? 0.316 -21.203 -11.688 1 98.94 195 LEU A O 1
ATOM 1535 N N . TYR A 1 196 ? -0.546 -21.266 -9.617 1 98.94 196 TYR A N 1
ATOM 1536 C CA . TYR A 1 196 ? -0.023 -19.969 -9.203 1 98.94 196 TYR A CA 1
ATOM 1537 C C . TYR A 1 196 ? 1.024 -20.125 -8.109 1 98.94 196 TYR A C 1
ATOM 1539 O O . TYR A 1 196 ? 0.771 -20.781 -7.09 1 98.94 196 TYR A O 1
ATOM 1547 N N . PHE A 1 197 ? 2.141 -19.531 -8.289 1 98.94 197 PHE A N 1
ATOM 1548 C CA . PHE A 1 197 ? 3.195 -19.516 -7.277 1 98.94 197 PHE A CA 1
ATOM 1549 C C . PHE A 1 197 ? 3.242 -18.172 -6.559 1 98.94 197 PHE A C 1
ATOM 1551 O O . PHE A 1 197 ? 3.328 -17.125 -7.199 1 98.94 197 PHE A O 1
ATOM 1558 N N . GLY A 1 198 ? 3.174 -18.188 -5.188 1 98.81 198 GLY A N 1
ATOM 1559 C CA . GLY A 1 198 ? 3.707 -17.062 -4.445 1 98.81 198 GLY A CA 1
ATOM 1560 C C . GLY A 1 198 ? 5.207 -16.891 -4.609 1 98.81 198 GLY A C 1
ATOM 1561 O O . GLY A 1 198 ? 5.828 -17.578 -5.422 1 98.81 198 GLY A O 1
ATOM 1562 N N . ASP A 1 199 ? 5.762 -15.977 -3.877 1 98.75 199 ASP A N 1
ATOM 1563 C CA . ASP A 1 199 ? 7.203 -15.766 -3.957 1 98.75 199 ASP A CA 1
ATOM 1564 C C . ASP A 1 199 ? 7.965 -17.016 -3.531 1 98.75 199 ASP A C 1
ATOM 1566 O O . ASP A 1 199 ? 7.59 -17.688 -2.564 1 98.75 199 ASP A O 1
ATOM 1570 N N . THR A 1 200 ? 8.984 -17.359 -4.309 1 98.81 200 THR A N 1
ATOM 1571 C CA . THR A 1 200 ? 9.75 -18.562 -4.023 1 98.81 200 THR A CA 1
ATOM 1572 C C . THR A 1 200 ? 11.172 -18.453 -4.559 1 98.81 200 THR A C 1
ATOM 1574 O O . THR A 1 200 ? 11.414 -17.75 -5.547 1 98.81 200 THR A O 1
ATOM 1577 N N . GLY A 1 201 ? 12.086 -19.109 -3.895 1 98.56 201 GLY A N 1
ATOM 1578 C CA . GLY A 1 201 ? 13.414 -19.359 -4.434 1 98.56 201 GLY A CA 1
ATOM 1579 C C . GLY A 1 201 ? 13.562 -20.734 -5.035 1 98.56 201 GLY A C 1
ATOM 1580 O O . GLY A 1 201 ? 12.688 -21.594 -4.879 1 98.56 201 GLY A O 1
ATOM 1581 N N . ALA A 1 202 ? 14.633 -20.906 -5.777 1 98.62 202 ALA A N 1
ATOM 1582 C CA . ALA A 1 202 ? 14.93 -22.219 -6.359 1 98.62 202 ALA A CA 1
ATOM 1583 C C . ALA A 1 202 ? 15.266 -23.234 -5.277 1 98.62 202 ALA A C 1
ATOM 1585 O O . ALA A 1 202 ? 15.922 -22.906 -4.285 1 98.62 202 ALA A O 1
ATOM 1586 N N . ASP A 1 203 ? 14.844 -24.422 -5.477 1 98.5 203 ASP A N 1
ATOM 1587 C CA . ASP A 1 203 ? 15.109 -25.484 -4.52 1 98.5 203 ASP A CA 1
ATOM 1588 C C . ASP A 1 203 ? 16.594 -25.562 -4.184 1 98.5 203 ASP A C 1
ATOM 1590 O O . ASP A 1 203 ? 16.969 -25.703 -3.016 1 98.5 203 ASP A O 1
ATOM 1594 N N . ARG A 1 204 ? 17.438 -25.406 -5.172 1 97.62 204 ARG A N 1
ATOM 1595 C CA . ARG A 1 204 ? 18.875 -25.531 -4.965 1 97.62 204 ARG A CA 1
ATOM 1596 C C . ARG A 1 204 ? 19.391 -24.453 -4.02 1 97.62 204 ARG A C 1
ATOM 1598 O O . ARG A 1 204 ? 20.25 -24.719 -3.168 1 97.62 204 ARG A O 1
ATOM 1605 N N . ILE A 1 205 ? 18.922 -23.219 -4.184 1 97.81 205 ILE A N 1
ATOM 1606 C CA . ILE A 1 205 ? 19.391 -22.078 -3.387 1 97.81 205 ILE A CA 1
ATOM 1607 C C . ILE A 1 205 ? 18.781 -22.156 -1.987 1 97.81 205 ILE A C 1
ATOM 1609 O O . ILE A 1 205 ? 19.469 -21.953 -0.989 1 97.81 205 ILE A O 1
ATOM 1613 N N . GLU A 1 206 ? 17.5 -22.562 -1.917 1 97.88 206 GLU A N 1
ATOM 1614 C CA . GLU A 1 206 ? 16.75 -22.578 -0.665 1 97.88 206 GLU A CA 1
ATOM 1615 C C . GLU A 1 206 ? 16.984 -23.875 0.102 1 97.88 206 GLU A C 1
ATOM 1617 O O . GLU A 1 206 ? 16.484 -24.047 1.217 1 97.88 206 GLU A O 1
ATOM 1622 N N . LYS A 1 207 ? 17.719 -24.812 -0.529 1 97.56 207 LYS A N 1
ATOM 1623 C CA . LYS A 1 207 ? 17.969 -26.125 0.073 1 97.56 207 LYS A CA 1
ATOM 1624 C C . LYS A 1 207 ? 16.656 -26.812 0.463 1 97.56 207 LYS A C 1
ATOM 1626 O O . LYS A 1 207 ? 16.484 -27.234 1.608 1 97.56 207 LYS A O 1
ATOM 1631 N N . SER A 1 208 ? 15.781 -26.828 -0.452 1 97.88 208 SER A N 1
ATOM 1632 C CA . SER A 1 208 ? 14.445 -27.391 -0.284 1 97.88 208 SER A CA 1
ATOM 1633 C C . SER A 1 208 ? 14.078 -28.312 -1.451 1 97.88 208 SER A C 1
ATOM 1635 O O . SER A 1 208 ? 14.852 -28.453 -2.396 1 97.88 208 SER A O 1
ATOM 1637 N N . THR A 1 209 ? 12.977 -29.047 -1.34 1 98.56 209 THR A N 1
ATOM 1638 C CA . THR A 1 209 ? 12.422 -29.844 -2.43 1 98.56 209 THR A CA 1
ATOM 1639 C C . THR A 1 209 ? 10.977 -29.438 -2.713 1 98.56 209 THR A C 1
ATOM 1641 O O . THR A 1 209 ? 10.203 -30.219 -3.262 1 98.56 209 THR A O 1
ATOM 1644 N N . ASN A 1 210 ? 10.617 -28.234 -2.191 1 98.69 210 ASN A N 1
ATOM 1645 C CA . ASN A 1 210 ? 9.227 -27.797 -2.299 1 98.69 210 ASN A CA 1
ATOM 1646 C C . ASN A 1 210 ? 8.789 -27.688 -3.754 1 98.69 210 ASN A C 1
ATOM 1648 O O . ASN A 1 210 ? 7.715 -28.156 -4.121 1 98.69 210 ASN A O 1
ATOM 1652 N N . MET A 1 211 ? 9.57 -27.094 -4.633 1 98.81 211 MET A N 1
ATOM 1653 C CA . MET A 1 211 ? 9.195 -26.953 -6.035 1 98.81 211 MET A CA 1
ATOM 1654 C C . MET A 1 211 ? 9.188 -28.297 -6.734 1 98.81 211 MET A C 1
ATOM 1656 O O . MET A 1 211 ? 8.281 -28.594 -7.52 1 98.81 211 MET A O 1
ATOM 1660 N N . GLU A 1 212 ? 10.164 -29.125 -6.453 1 98.88 212 GLU A N 1
ATOM 1661 C CA . GLU A 1 212 ? 10.195 -30.469 -7.027 1 98.88 212 GLU A CA 1
ATOM 1662 C C . GLU A 1 212 ? 8.906 -31.234 -6.707 1 98.88 212 GLU A C 1
ATOM 1664 O O . GLU A 1 212 ? 8.367 -31.938 -7.562 1 98.88 212 GLU A O 1
ATOM 1669 N N . ASN A 1 213 ? 8.492 -31.109 -5.445 1 98.88 213 ASN A N 1
ATOM 1670 C CA . ASN A 1 213 ? 7.258 -31.781 -5.043 1 98.88 213 ASN A CA 1
ATOM 1671 C C . ASN A 1 213 ? 6.062 -31.297 -5.859 1 98.88 213 ASN A C 1
ATOM 1673 O O . ASN A 1 213 ? 5.184 -32.094 -6.207 1 98.88 213 ASN A O 1
ATOM 1677 N N . ILE A 1 214 ? 6.023 -30.047 -6.145 1 98.94 214 ILE A N 1
ATOM 1678 C CA . ILE A 1 214 ? 4.961 -29.484 -6.977 1 98.94 214 ILE A CA 1
ATOM 1679 C C . ILE A 1 214 ? 5.094 -30.016 -8.398 1 98.94 214 ILE A C 1
ATOM 1681 O O . ILE A 1 214 ? 4.098 -30.391 -9.023 1 98.94 214 ILE A O 1
ATOM 1685 N N . TRP A 1 215 ? 6.32 -30.094 -8.93 1 98.94 215 TRP A N 1
ATOM 1686 C CA . TRP A 1 215 ? 6.559 -30.594 -10.281 1 98.94 215 TRP A CA 1
ATOM 1687 C C . TRP A 1 215 ? 6.047 -32.031 -10.414 1 98.94 215 TRP A C 1
ATOM 1689 O O . TRP A 1 215 ? 5.363 -32.344 -11.391 1 98.94 215 TRP A O 1
ATOM 1699 N N . LYS A 1 216 ? 6.355 -32.812 -9.43 1 98.88 216 LYS A N 1
ATOM 1700 C CA . LYS A 1 216 ? 5.887 -34.219 -9.438 1 98.88 216 LYS A CA 1
ATOM 1701 C C . LYS A 1 216 ? 4.363 -34.281 -9.438 1 98.88 216 LYS A C 1
ATOM 1703 O O . LYS A 1 216 ? 3.773 -35.125 -10.102 1 98.88 216 LYS A O 1
ATOM 1708 N N . GLU A 1 217 ? 3.799 -33.344 -8.664 1 98.81 217 GLU A N 1
ATOM 1709 C CA . GLU A 1 217 ? 2.342 -33.312 -8.57 1 98.81 217 GLU A CA 1
ATOM 1710 C C . GLU A 1 217 ? 1.715 -32.969 -9.914 1 98.81 217 GLU A C 1
ATOM 1712 O O . GLU A 1 217 ? 0.682 -33.531 -10.289 1 98.81 217 GLU A O 1
ATOM 1717 N N . ILE A 1 218 ? 2.312 -32.031 -10.742 1 98.81 218 ILE A N 1
ATOM 1718 C CA . ILE A 1 218 ? 1.593 -31.5 -11.891 1 98.81 218 ILE A CA 1
ATOM 1719 C C . ILE A 1 218 ? 2.055 -32.188 -13.172 1 98.81 218 ILE A C 1
ATOM 1721 O O . ILE A 1 218 ? 1.431 -32.031 -14.227 1 98.81 218 ILE A O 1
ATOM 1725 N N . ALA A 1 219 ? 3.141 -32.938 -13.148 1 98.88 219 ALA A N 1
ATOM 1726 C CA . ALA A 1 219 ? 3.678 -33.594 -14.336 1 98.88 219 ALA A CA 1
ATOM 1727 C C . ALA A 1 219 ? 2.602 -34.406 -15.055 1 98.88 219 ALA A C 1
ATOM 1729 O O . ALA A 1 219 ? 2.43 -34.281 -16.266 1 98.88 219 ALA A O 1
ATOM 1730 N N . PRO A 1 220 ? 1.825 -35.281 -14.367 1 98.75 220 PRO A N 1
ATOM 1731 C CA . PRO A 1 220 ? 0.774 -36.031 -15.062 1 98.75 220 PRO A CA 1
ATOM 1732 C C . PRO A 1 220 ? -0.264 -35.125 -15.719 1 98.75 220 PRO A C 1
ATOM 1734 O O . PRO A 1 220 ? -0.818 -35.469 -16.766 1 98.75 220 PRO A O 1
ATOM 1737 N N . LEU A 1 221 ? -0.572 -33.969 -15.055 1 98.75 221 LEU A N 1
ATOM 1738 C CA . LEU A 1 221 ? -1.536 -33.031 -15.625 1 98.75 221 LEU A CA 1
ATOM 1739 C C . LEU A 1 221 ? -1.047 -32.5 -16.969 1 98.75 221 LEU A C 1
ATOM 1741 O O . LEU A 1 221 ? -1.845 -32.281 -17.875 1 98.75 221 LEU A O 1
ATOM 1745 N N . ILE A 1 222 ? 0.231 -32.219 -17.047 1 98.56 222 ILE A N 1
ATOM 1746 C CA . ILE A 1 222 ? 0.826 -31.703 -18.281 1 98.56 222 ILE A CA 1
ATOM 1747 C C . ILE A 1 222 ? 0.783 -32.781 -19.344 1 98.56 222 ILE A C 1
ATOM 1749 O O . ILE A 1 222 ? 0.398 -32.531 -20.484 1 98.56 222 ILE A O 1
ATOM 1753 N N . ARG A 1 223 ? 1.102 -34.062 -19 1 97.94 223 ARG A N 1
ATOM 1754 C CA . ARG A 1 223 ? 1.049 -35.156 -19.938 1 97.94 223 ARG A CA 1
ATOM 1755 C C . ARG A 1 223 ? -0.358 -35.344 -20.5 1 97.94 223 ARG A C 1
ATOM 1757 O O . ARG A 1 223 ? -0.526 -35.688 -21.672 1 97.94 223 ARG A O 1
ATOM 1764 N N . ASN A 1 224 ? -1.283 -35.062 -19.656 1 97.62 224 ASN A N 1
ATOM 1765 C CA . ASN A 1 224 ? -2.678 -35.281 -20.031 1 97.62 224 ASN A CA 1
ATOM 1766 C C . ASN A 1 224 ? -3.273 -34 -20.641 1 97.62 224 ASN A C 1
ATOM 1768 O O . ASN A 1 224 ? -4.48 -33.938 -20.906 1 97.62 224 ASN A O 1
ATOM 1772 N N . LYS A 1 225 ? -2.453 -32.938 -20.797 1 96.75 225 LYS A N 1
ATOM 1773 C CA . LYS A 1 225 ? -2.855 -31.672 -21.391 1 96.75 225 LYS A CA 1
ATOM 1774 C C . LYS A 1 225 ? -3.979 -31.016 -20.594 1 96.75 225 LYS A C 1
ATOM 1776 O O . LYS A 1 225 ? -4.91 -30.453 -21.172 1 96.75 225 LYS A O 1
ATOM 1781 N N . GLN A 1 226 ? -3.863 -31.125 -19.234 1 98.12 226 GLN A N 1
ATOM 1782 C CA . GLN A 1 226 ? -4.895 -30.594 -18.344 1 98.12 226 GLN A CA 1
ATOM 1783 C C . GLN A 1 226 ? -4.43 -29.312 -17.672 1 98.12 226 GLN A C 1
ATOM 1785 O O . GLN A 1 226 ? -5.242 -28.562 -17.125 1 98.12 226 GLN A O 1
ATOM 1790 N N . LEU A 1 227 ? -3.164 -29.047 -17.641 1 98.69 227 LEU A N 1
ATOM 1791 C CA . LEU A 1 227 ? -2.641 -27.812 -17.062 1 98.69 227 LEU A CA 1
ATOM 1792 C C . LEU A 1 227 ? -2.545 -26.719 -18.125 1 98.69 227 LEU A C 1
ATOM 1794 O O . LEU A 1 227 ? -1.834 -26.875 -19.109 1 98.69 227 LEU A O 1
ATOM 1798 N N . HIS A 1 228 ? -3.127 -25.562 -17.859 1 98.31 228 HIS A N 1
ATOM 1799 C CA . HIS A 1 228 ? -3.287 -24.531 -18.875 1 98.31 228 HIS A CA 1
ATOM 1800 C C . HIS A 1 228 ? -2.297 -23.391 -18.656 1 98.31 228 HIS A C 1
ATOM 1802 O O . HIS A 1 228 ? -2.035 -22.609 -19.578 1 98.31 228 HIS A O 1
ATOM 1808 N N . ALA A 1 229 ? -1.759 -23.312 -17.391 1 98.06 229 ALA A N 1
ATOM 1809 C CA . ALA A 1 229 ? -0.813 -22.219 -17.141 1 98.06 229 ALA A CA 1
ATOM 1810 C C . ALA A 1 229 ? -0.019 -22.469 -15.867 1 98.06 229 ALA A C 1
ATOM 1812 O O . ALA A 1 229 ? -0.542 -23.031 -14.906 1 98.06 229 ALA A O 1
ATOM 1813 N N . ILE A 1 230 ? 1.153 -22.062 -15.914 1 98.94 230 ILE A N 1
ATOM 1814 C CA . ILE A 1 230 ? 1.963 -21.859 -14.711 1 98.94 230 ILE A CA 1
ATOM 1815 C C . ILE A 1 230 ? 2.266 -20.375 -14.531 1 98.94 230 ILE A C 1
ATOM 1817 O O . ILE A 1 230 ? 2.758 -19.719 -15.453 1 98.94 230 ILE A O 1
ATOM 1821 N N . MET A 1 231 ? 1.883 -19.828 -13.43 1 98.94 231 MET A N 1
ATOM 1822 C CA . MET A 1 231 ? 2.26 -18.469 -13.047 1 98.94 231 MET A CA 1
ATOM 1823 C C . MET A 1 231 ? 3.406 -18.484 -12.047 1 98.94 231 MET A C 1
ATOM 1825 O O . MET A 1 231 ? 3.207 -18.812 -10.875 1 98.94 231 MET A O 1
ATOM 1829 N N . LEU A 1 232 ? 4.574 -18.141 -12.492 1 98.94 232 LEU A N 1
ATOM 1830 C CA . LEU A 1 232 ? 5.805 -18.297 -11.727 1 98.94 232 LEU A CA 1
ATOM 1831 C C . LEU A 1 232 ? 6.586 -17 -11.672 1 98.94 232 LEU A C 1
ATOM 1833 O O . LEU A 1 232 ? 6.723 -16.312 -12.688 1 98.94 232 LEU A O 1
ATOM 1837 N N . GLU A 1 233 ? 7.09 -16.656 -10.477 1 98.75 233 GLU A N 1
ATOM 1838 C CA . GLU A 1 233 ? 7.75 -15.375 -10.32 1 98.75 233 GLU A CA 1
ATOM 1839 C C . GLU A 1 233 ? 9.164 -15.398 -10.906 1 98.75 233 GLU A C 1
ATOM 1841 O O . GLU A 1 233 ? 9.797 -16.453 -10.953 1 98.75 233 GLU A O 1
ATOM 1846 N N . CYS A 1 234 ? 9.594 -14.312 -11.391 1 98.75 234 CYS A N 1
ATOM 1847 C CA . CYS A 1 234 ? 10.977 -14.016 -11.742 1 98.75 234 CYS A CA 1
ATOM 1848 C C . CYS A 1 234 ? 11.344 -12.586 -11.367 1 98.75 234 CYS A C 1
ATOM 1850 O O . CYS A 1 234 ? 11.234 -11.672 -12.188 1 98.75 234 CYS A O 1
ATOM 1852 N N . SER A 1 235 ? 11.906 -12.414 -10.203 1 98.44 235 SER A N 1
ATOM 1853 C CA . SER A 1 235 ? 11.953 -11.109 -9.547 1 98.44 235 SER A CA 1
ATOM 1854 C C . SER A 1 235 ? 13.172 -10.312 -10 1 98.44 235 SER A C 1
ATOM 1856 O O . SER A 1 235 ? 13.117 -9.078 -10.086 1 98.44 235 SER A O 1
ATOM 1858 N N . PHE A 1 236 ? 14.266 -11.062 -10.32 1 98.19 236 PHE A N 1
ATOM 1859 C CA . PHE A 1 236 ? 15.516 -10.359 -10.555 1 98.19 236 PHE A CA 1
ATOM 1860 C C . PHE A 1 236 ? 16.078 -10.68 -11.938 1 98.19 236 PHE A C 1
ATOM 1862 O O . PHE A 1 236 ? 15.57 -11.562 -12.625 1 98.19 236 PHE A O 1
ATOM 1869 N N . LEU A 1 237 ? 17.062 -9.891 -12.312 1 98.31 237 LEU A N 1
ATOM 1870 C CA . LEU A 1 237 ? 17.891 -10.188 -13.477 1 98.31 237 LEU A CA 1
ATOM 1871 C C . LEU A 1 237 ? 18.969 -11.211 -13.133 1 98.31 237 LEU A C 1
ATOM 1873 O O . LEU A 1 237 ? 19.281 -11.414 -11.961 1 98.31 237 LEU A O 1
ATOM 1877 N N . ASN A 1 238 ? 19.5 -11.781 -14.156 1 98.69 238 ASN A N 1
ATOM 1878 C CA . ASN A 1 238 ? 20.594 -12.742 -13.953 1 98.69 238 ASN A CA 1
ATOM 1879 C C . ASN A 1 238 ? 21.781 -12.094 -13.273 1 98.69 238 ASN A C 1
ATOM 1881 O O . ASN A 1 238 ? 22.578 -12.781 -12.625 1 98.69 238 ASN A O 1
ATOM 1885 N N . SER A 1 239 ? 21.922 -10.766 -13.375 1 97.88 239 SER A N 1
ATOM 1886 C CA . SER A 1 239 ? 23.047 -10.055 -12.789 1 97.88 239 SER A CA 1
ATOM 1887 C C . SER A 1 239 ? 22.969 -10.023 -11.273 1 97.88 239 SER A C 1
ATOM 1889 O O . SER A 1 239 ? 23.953 -9.727 -10.594 1 97.88 239 SER A O 1
ATOM 1891 N N . GLN A 1 240 ? 21.812 -10.273 -10.695 1 97.19 240 GLN A N 1
ATOM 1892 C CA . GLN A 1 240 ? 21.656 -10.32 -9.242 1 97.19 240 GLN A CA 1
ATOM 1893 C C . GLN A 1 240 ? 22.406 -11.508 -8.648 1 97.19 240 GLN A C 1
ATOM 1895 O O . GLN A 1 240 ? 22.188 -12.648 -9.062 1 97.19 240 GLN A O 1
ATOM 1900 N N . PRO A 1 241 ? 23.234 -11.297 -7.66 1 97.25 241 PRO A N 1
ATOM 1901 C CA . PRO A 1 241 ? 23.953 -12.414 -7.043 1 97.25 241 PRO A CA 1
ATOM 1902 C C . PRO A 1 241 ? 23.031 -13.406 -6.34 1 97.25 241 PRO A C 1
ATOM 1904 O O . PRO A 1 241 ? 22.031 -13 -5.742 1 97.25 241 PRO A O 1
ATOM 1907 N N . ASP A 1 242 ? 23.422 -14.695 -6.285 1 96.56 242 ASP A N 1
ATOM 1908 C CA . ASP A 1 242 ? 22.594 -15.758 -5.734 1 96.56 242 ASP A CA 1
ATOM 1909 C C . ASP A 1 242 ? 22.359 -15.555 -4.242 1 96.56 242 ASP A C 1
ATOM 1911 O O . ASP A 1 242 ? 21.328 -15.961 -3.713 1 96.56 242 ASP A O 1
ATOM 1915 N N . ASP A 1 243 ? 23.328 -14.93 -3.594 1 94.44 243 ASP A N 1
ATOM 1916 C CA . ASP A 1 243 ? 23.203 -14.766 -2.15 1 94.44 243 ASP A CA 1
ATOM 1917 C C . ASP A 1 243 ? 22.391 -13.508 -1.808 1 94.44 243 ASP A C 1
ATOM 1919 O O . ASP A 1 243 ? 22.219 -13.18 -0.633 1 94.44 243 ASP A O 1
ATOM 1923 N N . LYS A 1 244 ? 21.875 -12.805 -2.787 1 93.44 244 LYS A N 1
ATOM 1924 C CA . LYS A 1 244 ? 21.062 -11.617 -2.588 1 93.44 244 LYS A CA 1
ATOM 1925 C C . LYS A 1 244 ? 19.719 -11.734 -3.307 1 93.44 244 LYS A C 1
ATOM 1927 O O . LYS A 1 244 ? 19.203 -10.758 -3.855 1 93.44 244 LYS A O 1
ATOM 1932 N N . LEU A 1 245 ? 19.203 -12.953 -3.373 1 96.19 245 LEU A N 1
ATOM 1933 C CA . LEU A 1 245 ? 17.938 -13.188 -4.066 1 96.19 245 LEU A CA 1
ATOM 1934 C C . LEU A 1 245 ? 16.766 -13.062 -3.109 1 96.19 245 LEU A C 1
ATOM 1936 O O . LEU A 1 245 ? 15.609 -12.938 -3.541 1 96.19 245 LEU A O 1
ATOM 1940 N N . PHE A 1 246 ? 17.016 -13.18 -1.793 1 92.69 246 PHE A N 1
ATOM 1941 C CA . PHE A 1 246 ? 16 -13 -0.762 1 92.69 246 PHE A CA 1
ATOM 1942 C C . PHE A 1 246 ? 14.82 -13.93 -1.007 1 92.69 246 PHE A C 1
ATOM 1944 O O . PHE A 1 246 ? 13.664 -13.523 -0.856 1 92.69 246 PHE A O 1
ATOM 1951 N N . GLY A 1 247 ? 15.117 -15.133 -1.471 1 97 247 GLY A N 1
ATOM 1952 C CA . GLY A 1 247 ? 14.078 -16.125 -1.649 1 97 247 GLY A CA 1
ATOM 1953 C C . GLY A 1 247 ? 13.297 -15.961 -2.939 1 97 247 GLY A C 1
ATOM 1954 O O . GLY A 1 247 ? 12.109 -16.281 -2.998 1 97 247 GLY A O 1
ATOM 1955 N N . HIS A 1 248 ? 13.914 -15.398 -3.971 1 98.56 248 HIS A N 1
ATOM 1956 C CA . HIS A 1 248 ? 13.266 -15.195 -5.262 1 98.56 248 HIS A CA 1
ATOM 1957 C C . HIS A 1 248 ? 14.031 -15.891 -6.379 1 98.56 248 HIS A C 1
ATOM 1959 O O . HIS A 1 248 ? 15.125 -16.422 -6.156 1 98.56 248 HIS A O 1
ATOM 1965 N N . LEU A 1 249 ? 13.422 -15.891 -7.527 1 98.88 249 LEU A N 1
ATOM 1966 C CA . LEU A 1 249 ? 14.055 -16.453 -8.711 1 98.88 249 LEU A CA 1
ATOM 1967 C C . LEU A 1 249 ? 14.625 -15.367 -9.602 1 98.88 249 LEU A C 1
ATOM 1969 O O . LEU A 1 249 ? 14.242 -14.195 -9.484 1 98.88 249 LEU A O 1
ATOM 1973 N N . LYS A 1 250 ? 15.547 -15.703 -10.383 1 98.81 250 LYS A N 1
ATOM 1974 C CA . LYS A 1 250 ? 16.078 -14.992 -11.547 1 98.81 250 LYS A CA 1
ATOM 1975 C C . LYS A 1 250 ? 16.047 -15.883 -12.781 1 98.81 250 LYS A C 1
ATOM 1977 O O . LYS A 1 250 ? 15.789 -17.078 -12.688 1 98.81 250 LYS A O 1
ATOM 1982 N N . PRO A 1 251 ? 16.297 -15.414 -13.984 1 98.88 251 PRO A N 1
ATOM 1983 C CA . PRO A 1 251 ? 15.992 -16.156 -15.211 1 98.88 251 PRO A CA 1
ATOM 1984 C C . PRO A 1 251 ? 16.703 -17.5 -15.273 1 98.88 251 PRO A C 1
ATOM 1986 O O . PRO A 1 251 ? 16.094 -18.516 -15.625 1 98.88 251 PRO A O 1
ATOM 1989 N N . ASN A 1 252 ? 17.906 -17.562 -14.898 1 98.75 252 ASN A N 1
ATOM 1990 C CA . ASN A 1 252 ? 18.609 -18.844 -14.992 1 98.75 252 ASN A CA 1
ATOM 1991 C C . ASN A 1 252 ? 18.031 -19.875 -14.031 1 98.75 252 ASN A C 1
ATOM 1993 O O . ASN A 1 252 ? 17.906 -21.047 -14.375 1 98.75 252 ASN A O 1
ATOM 1997 N N . LEU A 1 253 ? 17.688 -19.406 -12.836 1 98.88 253 LEU A N 1
ATOM 1998 C CA . LEU A 1 253 ? 17.094 -20.297 -11.852 1 98.88 253 LEU A CA 1
ATOM 1999 C C . LEU A 1 253 ? 15.664 -20.656 -12.258 1 98.88 253 LEU A C 1
ATOM 2001 O O . LEU A 1 253 ? 15.242 -21.812 -12.102 1 98.88 253 LEU A O 1
ATOM 2005 N N . PHE A 1 254 ? 14.945 -19.719 -12.727 1 98.88 254 PHE A N 1
ATOM 2006 C CA . PHE A 1 254 ? 13.602 -19.906 -13.273 1 98.88 254 PHE A CA 1
ATOM 2007 C C . PHE A 1 254 ? 13.602 -21.016 -14.32 1 98.88 254 PHE A C 1
ATOM 2009 O O . PHE A 1 254 ? 12.82 -21.969 -14.219 1 98.88 254 PHE A O 1
ATOM 2016 N N . MET A 1 255 ? 14.461 -20.953 -15.273 1 98.81 255 MET A N 1
ATOM 2017 C CA . MET A 1 255 ? 14.531 -21.922 -16.375 1 98.81 255 MET A CA 1
ATOM 2018 C C . MET A 1 255 ? 15.055 -23.266 -15.883 1 98.81 255 MET A C 1
ATOM 2020 O O . MET A 1 255 ? 14.648 -24.312 -16.375 1 98.81 255 MET A O 1
ATOM 2024 N N . SER A 1 256 ? 15.945 -23.172 -14.938 1 98.75 256 SER A N 1
ATOM 2025 C CA . SER A 1 256 ? 16.438 -24.422 -14.352 1 98.75 256 SER A CA 1
ATOM 2026 C C . SER A 1 256 ? 15.297 -25.203 -13.711 1 98.75 256 SER A C 1
ATOM 2028 O O . SER A 1 256 ? 15.227 -26.438 -13.867 1 98.75 256 SER A O 1
ATOM 2030 N N . GLU A 1 257 ? 14.43 -24.547 -12.992 1 98.88 257 GLU A N 1
ATOM 2031 C CA . GLU A 1 257 ? 13.281 -25.188 -12.367 1 98.88 257 GLU A CA 1
ATOM 2032 C C . GLU A 1 257 ? 12.344 -25.781 -13.414 1 98.88 257 GLU A C 1
ATOM 2034 O O . GLU A 1 257 ? 11.852 -26.906 -13.258 1 98.88 257 GLU A O 1
ATOM 2039 N N . LEU A 1 258 ? 12.109 -25.047 -14.477 1 98.88 258 LEU A N 1
ATOM 2040 C CA . LEU A 1 258 ? 11.219 -25.531 -15.523 1 98.88 258 LEU A CA 1
ATOM 2041 C C . LEU A 1 258 ? 11.844 -26.719 -16.25 1 98.88 258 LEU A C 1
ATOM 2043 O O . LEU A 1 258 ? 11.141 -27.641 -16.672 1 98.88 258 LEU A O 1
ATOM 2047 N N . ARG A 1 259 ? 13.195 -26.703 -16.438 1 98.69 259 ARG A N 1
ATOM 2048 C CA . ARG A 1 259 ? 13.875 -27.859 -17.031 1 98.69 259 ARG A CA 1
ATOM 2049 C C . ARG A 1 259 ? 13.703 -29.094 -16.156 1 98.69 259 ARG A C 1
ATOM 2051 O O . ARG A 1 259 ? 13.555 -30.203 -16.672 1 98.69 259 ARG A O 1
ATOM 2058 N N . HIS A 1 260 ? 13.766 -28.844 -14.898 1 98.69 260 HIS A N 1
ATOM 2059 C CA . HIS A 1 260 ? 13.523 -29.953 -13.977 1 98.69 260 HIS A CA 1
ATOM 2060 C C . HIS A 1 260 ? 12.117 -30.516 -14.156 1 98.69 260 HIS A C 1
ATOM 2062 O O . HIS A 1 260 ? 11.945 -31.734 -14.25 1 98.69 260 HIS A O 1
ATOM 2068 N N . LEU A 1 261 ? 11.148 -29.688 -14.211 1 98.88 261 LEU A N 1
ATOM 2069 C CA . LEU A 1 261 ? 9.781 -30.109 -14.492 1 98.88 261 LEU A CA 1
ATOM 2070 C C . LEU A 1 261 ? 9.719 -30.891 -15.797 1 98.88 261 LEU A C 1
ATOM 2072 O O . LEU A 1 261 ? 9.117 -31.969 -15.859 1 98.88 261 LEU A O 1
ATOM 2076 N N . ALA A 1 262 ? 10.352 -30.359 -16.828 1 98.81 262 ALA A N 1
ATOM 2077 C CA . ALA A 1 262 ? 10.352 -30.984 -18.141 1 98.81 262 ALA A CA 1
ATOM 2078 C C . ALA A 1 262 ? 10.883 -32.406 -18.062 1 98.81 262 ALA A C 1
ATOM 2080 O O . ALA A 1 262 ? 10.32 -33.312 -18.672 1 98.81 262 ALA A O 1
ATOM 2081 N N . SER A 1 263 ? 11.93 -32.531 -17.312 1 98.69 263 SER A N 1
ATOM 2082 C CA . SER A 1 263 ? 12.555 -33.844 -17.188 1 98.69 263 SER A CA 1
ATOM 2083 C C . SER A 1 263 ? 11.633 -34.844 -16.469 1 98.69 263 SER A C 1
ATOM 2085 O O . SER A 1 263 ? 11.703 -36.031 -16.703 1 98.69 263 SER A O 1
ATOM 2087 N N . ILE A 1 264 ? 10.82 -34.375 -15.594 1 98.75 264 ILE A N 1
ATOM 2088 C CA . ILE A 1 264 ? 9.867 -35.219 -14.875 1 98.75 264 ILE A CA 1
ATOM 2089 C C . ILE A 1 264 ? 8.688 -35.562 -15.781 1 98.75 264 ILE A C 1
ATOM 2091 O O . ILE A 1 264 ? 8.195 -36.688 -15.758 1 98.75 264 ILE A O 1
ATOM 2095 N N . VAL A 1 265 ? 8.258 -34.625 -16.562 1 98.75 265 VAL A N 1
ATOM 2096 C CA . VAL A 1 265 ? 7.121 -34.812 -17.453 1 98.75 265 VAL A CA 1
ATOM 2097 C C . VAL A 1 265 ? 7.457 -35.875 -18.484 1 98.75 265 VAL A C 1
ATOM 2099 O O . VAL A 1 265 ? 6.656 -36.781 -18.734 1 98.75 265 VAL A O 1
ATOM 2102 N N . ASP A 1 266 ? 8.641 -35.781 -19.094 1 98.38 266 ASP A N 1
ATOM 2103 C CA . ASP A 1 266 ? 9.117 -36.75 -20.047 1 98.38 266 ASP A CA 1
ATOM 2104 C C . ASP A 1 266 ? 10.641 -36.875 -20.031 1 98.38 266 ASP A C 1
ATOM 2106 O O . ASP A 1 266 ? 11.328 -36.094 -20.703 1 98.38 266 ASP A O 1
ATOM 2110 N N . PRO A 1 267 ? 11.188 -37.812 -19.344 1 96.69 267 PRO A N 1
ATOM 2111 C CA . PRO A 1 267 ? 12.641 -37.938 -19.219 1 96.69 267 PRO A CA 1
ATOM 2112 C C . PRO A 1 267 ? 13.32 -38.25 -20.547 1 96.69 267 PRO A C 1
ATOM 2114 O O . PRO A 1 267 ? 14.523 -38 -20.703 1 96.69 267 PRO A O 1
ATOM 2117 N N . PHE A 1 268 ? 12.578 -38.75 -21.547 1 97.12 268 PHE A N 1
ATOM 2118 C CA . PHE A 1 268 ? 13.18 -39.156 -22.812 1 97.12 268 PHE A CA 1
ATOM 2119 C C . PHE A 1 268 ? 13.094 -38.062 -23.859 1 97.12 268 PHE A C 1
ATOM 2121 O O . PHE A 1 268 ? 13.742 -38.125 -24.906 1 97.12 268 PHE A O 1
ATOM 2128 N N . ASP A 1 269 ? 12.297 -37.031 -23.578 1 96.81 269 ASP A N 1
ATO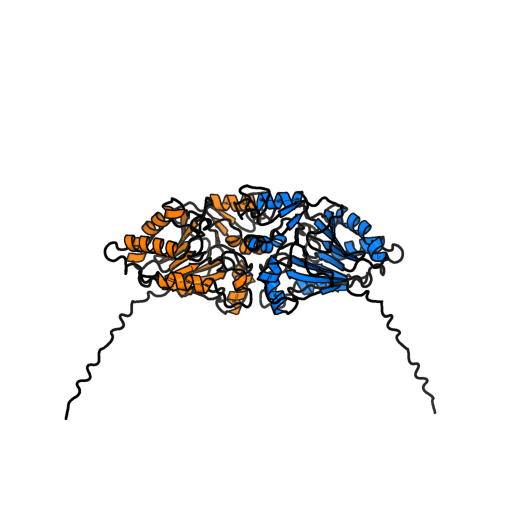M 2129 C CA . ASP A 1 269 ? 12.125 -35.906 -24.484 1 96.81 269 ASP A CA 1
ATOM 2130 C C . ASP A 1 269 ? 11.859 -34.594 -23.719 1 96.81 269 ASP A C 1
ATOM 2132 O O . ASP A 1 269 ? 10.867 -33.906 -23.969 1 96.81 269 ASP A O 1
ATOM 2136 N N . SER A 1 270 ? 12.758 -34.312 -22.781 1 95.19 270 SER A N 1
ATOM 2137 C CA . SER A 1 270 ? 12.602 -33.188 -21.906 1 95.19 270 SER A CA 1
ATOM 2138 C C . SER A 1 270 ? 12.531 -31.875 -22.688 1 95.19 270 SER A C 1
ATOM 2140 O O . SER A 1 270 ? 11.797 -30.953 -22.328 1 95.19 270 SER A O 1
ATOM 2142 N N . ARG A 1 271 ? 13.18 -31.719 -23.812 1 95.56 271 ARG A N 1
ATOM 2143 C CA . ARG A 1 271 ? 13.273 -30.5 -24.594 1 95.56 271 ARG A CA 1
ATOM 2144 C C . ARG A 1 271 ? 11.914 -30.094 -25.156 1 95.56 271 ARG A C 1
ATOM 2146 O O . ARG A 1 271 ? 11.633 -28.906 -25.328 1 95.56 271 ARG A O 1
ATOM 2153 N N . ASN A 1 272 ? 11.031 -31.125 -25.328 1 97.12 272 ASN A N 1
ATOM 2154 C CA . ASN A 1 272 ? 9.75 -30.828 -25.969 1 97.12 272 ASN A CA 1
ATOM 2155 C C . ASN A 1 272 ? 8.586 -31.078 -25.016 1 97.12 272 ASN A C 1
ATOM 2157 O O . ASN A 1 272 ? 7.434 -30.781 -25.344 1 97.12 272 ASN A O 1
ATOM 2161 N N . SER A 1 273 ? 8.859 -31.531 -23.828 1 97.88 273 SER A N 1
ATOM 2162 C CA . SER A 1 273 ? 7.816 -32 -22.922 1 97.88 273 SER A CA 1
ATOM 2163 C C . SER A 1 273 ? 6.938 -30.844 -22.438 1 97.88 273 SER A C 1
ATOM 2165 O O . SER A 1 273 ? 5.785 -31.047 -22.062 1 97.88 273 SER A O 1
ATOM 2167 N N . LEU A 1 274 ? 7.48 -29.594 -22.469 1 98.44 274 LEU A N 1
ATOM 2168 C CA . LEU A 1 274 ? 6.711 -28.438 -22 1 98.44 274 LEU A CA 1
ATOM 2169 C C . LEU A 1 274 ? 6.41 -27.5 -23.172 1 98.44 274 LEU A C 1
ATOM 2171 O O . LEU A 1 274 ? 5.938 -26.375 -22.953 1 98.44 274 LEU A O 1
ATOM 2175 N N . ARG A 1 275 ? 6.734 -27.922 -24.375 1 97.62 275 ARG A N 1
ATOM 2176 C CA . ARG A 1 275 ? 6.625 -27.031 -25.531 1 97.62 275 ARG A CA 1
ATOM 2177 C C . ARG A 1 275 ? 5.211 -26.469 -25.656 1 97.62 275 ARG A C 1
ATOM 2179 O O . ARG A 1 275 ? 4.234 -27.219 -25.625 1 97.62 275 ARG A O 1
ATOM 2186 N N . GLY A 1 276 ? 5.148 -25.172 -25.688 1 97.25 276 GLY A N 1
ATOM 2187 C CA . GLY A 1 276 ? 3.877 -24.5 -25.906 1 97.25 276 GLY A CA 1
ATOM 2188 C C . GLY A 1 276 ? 3.115 -24.234 -24.625 1 97.25 276 GLY A C 1
ATOM 2189 O O . GLY A 1 276 ? 2.098 -23.531 -24.625 1 97.25 276 GLY A O 1
ATOM 2190 N N . LEU A 1 277 ? 3.518 -24.812 -23.453 1 98.06 277 LEU A N 1
ATOM 2191 C CA . LEU A 1 277 ? 2.844 -24.578 -22.188 1 98.06 277 LEU A CA 1
ATOM 2192 C C . LEU A 1 277 ? 2.965 -23.109 -21.766 1 98.06 277 LEU A C 1
ATOM 2194 O O . LEU A 1 277 ? 4.07 -22.578 -21.672 1 98.06 277 LEU A O 1
ATOM 2198 N N . PRO A 1 278 ? 1.849 -22.406 -21.562 1 98.62 278 PRO A N 1
ATOM 2199 C CA . PRO A 1 278 ? 1.902 -21.016 -21.109 1 98.62 278 PRO A CA 1
ATOM 2200 C C . PRO A 1 278 ? 2.521 -20.859 -19.719 1 98.62 278 PRO A C 1
ATOM 2202 O O . PRO A 1 278 ? 2.113 -21.547 -18.781 1 98.62 278 PRO A O 1
ATOM 2205 N N . VAL A 1 279 ? 3.508 -20.016 -19.625 1 98.88 279 VAL A N 1
ATOM 2206 C CA . VAL A 1 279 ? 4.117 -19.641 -18.359 1 98.88 279 VAL A CA 1
ATOM 2207 C C . VAL A 1 279 ? 4.047 -18.125 -18.172 1 98.88 279 VAL A C 1
ATOM 2209 O O . VAL A 1 279 ? 4.73 -17.375 -18.891 1 98.88 279 VAL A O 1
ATOM 2212 N N . VAL A 1 280 ? 3.203 -17.703 -17.25 1 98.88 280 VAL A N 1
ATOM 2213 C CA . VAL A 1 280 ? 3.068 -16.281 -16.953 1 98.88 280 VAL A CA 1
ATOM 2214 C C . VAL A 1 280 ? 4.164 -15.852 -15.977 1 98.88 280 VAL A C 1
ATOM 2216 O O . VAL A 1 280 ? 4.266 -16.391 -14.875 1 98.88 280 VAL A O 1
ATOM 2219 N N . VAL A 1 281 ? 4.988 -14.867 -16.375 1 98.88 281 VAL A N 1
ATOM 2220 C CA . VAL A 1 281 ? 6.109 -14.398 -15.57 1 98.88 281 VAL A CA 1
ATOM 2221 C C . VAL A 1 281 ? 5.633 -13.305 -14.625 1 98.88 281 VAL A C 1
ATOM 2223 O O . VAL A 1 281 ? 5.422 -12.164 -15.039 1 98.88 281 VAL A O 1
ATOM 2226 N N . THR A 1 282 ? 5.547 -13.656 -13.32 1 98.75 282 THR A N 1
ATOM 2227 C CA . THR A 1 282 ? 4.93 -12.75 -12.367 1 98.75 282 THR A CA 1
ATOM 2228 C C . THR A 1 282 ? 5.988 -12.109 -11.469 1 98.75 282 THR A C 1
ATOM 2230 O O . THR A 1 282 ? 7.137 -12.562 -11.43 1 98.75 282 THR A O 1
ATOM 2233 N N . HIS A 1 283 ? 5.684 -11.023 -10.805 1 98.69 283 HIS A N 1
ATOM 2234 C CA . HIS A 1 283 ? 6.371 -10.445 -9.656 1 98.69 283 HIS A CA 1
ATOM 2235 C C . HIS A 1 283 ? 7.766 -9.953 -10.047 1 98.69 283 HIS A C 1
ATOM 2237 O O . HIS A 1 283 ? 8.727 -10.148 -9.297 1 98.69 283 HIS A O 1
ATOM 2243 N N . ILE A 1 284 ? 7.938 -9.484 -11.266 1 98.38 284 ILE A N 1
ATOM 2244 C CA . ILE A 1 284 ? 9.18 -8.812 -11.625 1 98.38 284 ILE A CA 1
ATOM 2245 C C . ILE A 1 284 ? 9.367 -7.574 -10.75 1 98.38 284 ILE A C 1
ATOM 2247 O O . ILE A 1 284 ? 8.43 -6.809 -10.539 1 98.38 284 ILE A O 1
ATOM 2251 N N . LYS A 1 285 ? 10.539 -7.422 -10.18 1 96.69 285 LYS A N 1
ATOM 2252 C CA . LYS A 1 285 ? 10.859 -6.234 -9.391 1 96.69 285 LYS A CA 1
ATOM 2253 C C . LYS A 1 285 ? 11.43 -5.125 -10.266 1 96.69 285 LYS A C 1
ATOM 2255 O O . LYS A 1 285 ? 12.531 -5.254 -10.805 1 96.69 285 LYS A O 1
ATOM 2260 N N . PRO A 1 286 ? 10.664 -4.094 -10.367 1 94.94 286 PRO A N 1
ATOM 2261 C CA . PRO A 1 286 ? 11.219 -2.984 -11.156 1 94.94 286 PRO A CA 1
ATOM 2262 C C . PRO A 1 286 ? 12.336 -2.248 -10.43 1 94.94 286 PRO A C 1
ATOM 2264 O O . PRO A 1 286 ? 12.539 -2.451 -9.227 1 94.94 286 PRO A O 1
ATOM 2267 N N . LYS A 1 287 ? 13.008 -1.494 -11.227 1 91.81 287 LYS A N 1
ATOM 2268 C CA . LYS A 1 287 ? 13.992 -0.56 -10.688 1 91.81 287 LYS A CA 1
ATOM 2269 C C . LYS A 1 287 ? 13.469 0.873 -10.727 1 91.81 287 LYS A C 1
ATOM 2271 O O . LYS A 1 287 ? 12.562 1.186 -11.5 1 91.81 287 LYS A O 1
ATOM 2276 N N . LEU A 1 288 ? 14.047 1.649 -9.922 1 89.5 288 LEU A N 1
ATOM 2277 C CA . LEU A 1 288 ? 13.625 3.043 -9.859 1 89.5 288 LEU A CA 1
ATOM 2278 C C . LEU A 1 288 ? 13.75 3.707 -11.227 1 89.5 288 LEU A C 1
ATOM 2280 O O . LEU A 1 288 ? 12.906 4.523 -11.609 1 89.5 288 LEU A O 1
ATOM 2284 N N . ALA A 1 289 ? 14.789 3.328 -11.969 1 88.88 289 ALA A N 1
ATOM 2285 C CA . ALA A 1 289 ? 15.062 3.9 -13.281 1 88.88 289 ALA A CA 1
ATOM 2286 C C . ALA A 1 289 ? 13.93 3.598 -14.258 1 88.88 289 ALA A C 1
ATOM 2288 O O . ALA A 1 289 ? 13.734 4.324 -15.234 1 88.88 289 ALA A O 1
ATOM 2289 N N . ASP A 1 290 ? 13.18 2.547 -13.953 1 90.38 290 ASP A N 1
ATOM 2290 C CA . ASP A 1 290 ? 12.062 2.168 -14.82 1 90.38 290 ASP A CA 1
ATOM 2291 C C . ASP A 1 290 ? 10.969 3.238 -14.805 1 90.38 290 ASP A C 1
ATOM 2293 O O . ASP A 1 290 ? 10.148 3.301 -15.727 1 90.38 290 ASP A O 1
ATOM 2297 N N . PHE A 1 291 ? 11 4.051 -13.781 1 85.56 291 PHE A N 1
ATOM 2298 C CA . PHE A 1 291 ? 9.953 5.055 -13.625 1 85.56 291 PHE A CA 1
ATOM 2299 C C . PHE A 1 291 ? 10.516 6.457 -13.844 1 85.56 291 PHE A C 1
ATOM 2301 O O . PHE A 1 291 ? 9.898 7.445 -13.445 1 85.56 291 PHE A O 1
ATOM 2308 N N . SER A 1 292 ? 11.828 6.406 -14.312 1 81.56 292 SER A N 1
ATOM 2309 C CA . SER A 1 292 ? 12.523 7.668 -14.57 1 81.56 292 SER A CA 1
ATOM 2310 C C . SER A 1 292 ? 12.695 7.906 -16.062 1 81.56 292 SER A C 1
ATOM 2312 O O . SER A 1 292 ? 12.656 6.965 -16.859 1 81.56 292 SER A O 1
ATOM 2314 N N . ASN A 1 293 ? 11.898 8.5 -16.828 1 74.31 293 ASN A N 1
ATOM 2315 C CA . ASN A 1 293 ? 11.992 8.82 -18.25 1 74.31 293 ASN A CA 1
ATOM 2316 C C . ASN A 1 293 ? 13.305 8.344 -18.859 1 74.31 293 ASN A C 1
ATOM 2318 O O . ASN A 1 293 ? 14.008 9.109 -19.516 1 74.31 293 ASN A O 1
ATOM 2322 N N . THR A 1 294 ? 13.68 7.066 -18.516 1 75.12 294 THR A N 1
ATOM 2323 C CA . THR A 1 294 ? 14.867 6.445 -19.094 1 75.12 294 THR A CA 1
ATOM 2324 C C . THR A 1 294 ? 14.477 5.336 -20.078 1 75.12 294 THR A C 1
ATOM 2326 O O . THR A 1 294 ? 13.289 5.047 -20.25 1 75.12 294 THR A O 1
ATOM 2329 N N . ASN A 1 295 ? 15.461 4.82 -20.703 1 78.12 295 ASN A N 1
ATOM 2330 C CA . ASN A 1 295 ? 15.242 3.717 -21.641 1 78.12 295 ASN A CA 1
ATOM 2331 C C . ASN A 1 295 ? 15.305 2.367 -20.922 1 78.12 295 ASN A C 1
ATOM 2333 O O . ASN A 1 295 ? 15.141 1.321 -21.562 1 78.12 295 ASN A O 1
ATOM 2337 N N . GLU A 1 296 ? 15.445 2.508 -19.656 1 81.38 296 GLU A N 1
ATOM 2338 C CA . GLU A 1 296 ? 15.516 1.27 -18.891 1 81.38 296 GLU A CA 1
ATOM 2339 C C . GLU A 1 296 ? 14.141 0.629 -18.734 1 81.38 296 GLU A C 1
ATOM 2341 O O . GLU A 1 296 ? 13.141 1.327 -18.547 1 81.38 296 GLU A O 1
ATOM 2346 N N . ASP A 1 297 ? 14.172 -0.705 -18.922 1 91.69 297 ASP A N 1
ATOM 2347 C CA . ASP A 1 297 ? 12.977 -1.528 -18.797 1 91.69 297 ASP A CA 1
ATOM 2348 C C . ASP A 1 297 ? 13.312 -2.902 -18.219 1 91.69 297 ASP A C 1
ATOM 2350 O O . ASP A 1 297 ? 13.602 -3.84 -18.969 1 91.69 297 ASP A O 1
ATOM 2354 N N . THR A 1 298 ? 13.242 -2.984 -16.938 1 95.06 298 THR A N 1
ATOM 2355 C CA . THR A 1 298 ? 13.633 -4.199 -16.234 1 95.06 298 THR A CA 1
ATOM 2356 C C . THR A 1 298 ? 12.766 -5.379 -16.672 1 95.06 298 THR A C 1
ATOM 2358 O O . THR A 1 298 ? 13.258 -6.5 -16.812 1 95.06 298 THR A O 1
ATOM 2361 N N . GLU A 1 299 ? 11.508 -5.176 -16.844 1 95.25 299 GLU A N 1
ATOM 2362 C CA . GLU A 1 299 ? 10.609 -6.238 -17.281 1 95.25 299 GLU A CA 1
ATOM 2363 C C . GLU A 1 299 ? 11.055 -6.824 -18.625 1 95.25 299 GLU A C 1
ATOM 2365 O O . GLU A 1 299 ? 11.109 -8.047 -18.781 1 95.25 299 GLU A O 1
ATOM 2370 N N . LYS A 1 300 ? 11.352 -5.926 -19.562 1 96 300 LYS A N 1
ATOM 2371 C CA . LYS A 1 300 ? 11.812 -6.371 -20.875 1 96 300 LYS A CA 1
ATOM 2372 C C . LYS A 1 300 ? 13.125 -7.148 -20.75 1 96 300 LYS A C 1
ATOM 2374 O O . LYS A 1 300 ? 13.312 -8.148 -21.453 1 96 300 LYS A O 1
ATOM 2379 N N . GLN A 1 301 ? 13.953 -6.656 -19.906 1 97.75 301 GLN A N 1
ATOM 2380 C CA . GLN A 1 301 ? 15.242 -7.32 -19.719 1 97.75 301 GLN A CA 1
ATOM 2381 C C . GLN A 1 301 ? 15.062 -8.727 -19.156 1 97.75 301 GLN A C 1
ATOM 2383 O O . GLN A 1 301 ? 15.711 -9.672 -19.594 1 97.75 301 GLN A O 1
ATOM 2388 N N . VAL A 1 302 ? 14.18 -8.867 -18.203 1 98.56 302 VAL A N 1
ATOM 2389 C CA . VAL A 1 302 ? 13.914 -10.172 -17.594 1 98.56 302 VAL A CA 1
ATOM 2390 C C . VAL A 1 302 ? 13.367 -11.125 -18.656 1 98.56 302 VAL A C 1
ATOM 2392 O O . VAL A 1 302 ? 13.844 -12.258 -18.781 1 98.56 302 VAL A O 1
ATOM 2395 N N . ILE A 1 303 ? 12.445 -10.672 -19.484 1 98.44 303 ILE A N 1
ATOM 2396 C CA . ILE A 1 303 ? 11.82 -11.508 -20.5 1 98.44 303 ILE A CA 1
ATOM 2397 C C . ILE A 1 303 ? 12.859 -11.898 -21.547 1 98.44 303 ILE A C 1
ATOM 2399 O O . ILE A 1 303 ? 12.867 -13.031 -22.031 1 98.44 303 ILE A O 1
ATOM 2403 N N . ASN A 1 304 ? 13.711 -10.961 -21.891 1 98.38 304 ASN A N 1
ATOM 2404 C CA . ASN A 1 304 ? 14.773 -11.25 -22.844 1 98.38 304 ASN A CA 1
ATOM 2405 C C . ASN A 1 304 ? 15.719 -12.328 -22.312 1 98.38 304 ASN A C 1
ATOM 2407 O O . ASN A 1 304 ? 16.078 -13.25 -23.047 1 98.38 304 ASN A O 1
ATOM 2411 N N . GLU A 1 305 ? 16.062 -12.219 -21.062 1 98.81 305 GLU A N 1
ATOM 2412 C CA . GLU A 1 305 ? 16.938 -13.219 -20.469 1 98.81 305 GLU A CA 1
ATOM 2413 C C . GLU A 1 305 ? 16.266 -14.586 -20.422 1 98.81 305 GLU A C 1
ATOM 2415 O O . GLU A 1 305 ? 16.891 -15.602 -20.719 1 98.81 305 GLU A O 1
ATOM 2420 N N . LEU A 1 306 ? 15.008 -14.594 -20.062 1 98.88 306 LEU A N 1
ATOM 2421 C CA . LEU A 1 306 ? 14.25 -15.836 -20.062 1 98.88 306 LEU A CA 1
ATOM 2422 C C . LEU A 1 306 ? 14.172 -16.438 -21.453 1 98.88 306 LEU A C 1
ATOM 2424 O O . LEU A 1 306 ? 14.367 -17.641 -21.625 1 98.88 306 LEU A O 1
ATOM 2428 N N . SER A 1 307 ? 13.898 -15.617 -22.438 1 98.62 307 SER A N 1
ATOM 2429 C CA . SER A 1 307 ? 13.766 -16.062 -23.812 1 98.62 307 SER A CA 1
ATOM 2430 C C . SER A 1 307 ? 15.062 -16.672 -24.328 1 98.62 307 SER A C 1
ATOM 2432 O O . SER A 1 307 ? 15.047 -17.688 -25.031 1 98.62 307 SER A O 1
ATOM 2434 N N . GLN A 1 308 ? 16.125 -16.094 -23.984 1 98.5 308 GLN A N 1
ATOM 2435 C CA . GLN A 1 308 ? 17.438 -16.562 -24.422 1 98.5 308 GLN A CA 1
ATOM 2436 C C . GLN A 1 308 ? 17.734 -17.938 -23.844 1 98.5 308 GLN A C 1
ATOM 2438 O O . GLN A 1 308 ? 18.422 -18.75 -24.469 1 98.5 308 GLN A O 1
ATOM 2443 N N . GLU A 1 309 ? 17.156 -18.188 -22.719 1 98.12 309 GLU A N 1
ATOM 2444 C CA . GLU A 1 309 ? 17.453 -19.438 -22.031 1 98.12 309 GLU A CA 1
ATOM 2445 C C . GLU A 1 309 ? 16.375 -20.484 -22.297 1 98.12 309 GLU A C 1
ATOM 2447 O O . GLU A 1 309 ? 16.5 -21.625 -21.875 1 98.12 309 GLU A O 1
ATOM 2452 N N . ASN A 1 310 ? 15.352 -20.125 -22.953 1 98.5 310 ASN A N 1
ATOM 2453 C CA . ASN A 1 310 ? 14.203 -21 -23.156 1 98.5 310 ASN A CA 1
ATOM 2454 C C . ASN A 1 310 ? 14.477 -22.062 -24.203 1 98.5 310 ASN A C 1
ATOM 2456 O O . ASN A 1 310 ? 13.977 -22 -25.312 1 98.5 310 ASN A O 1
ATOM 2460 N N . ASP A 1 311 ? 15.156 -23.094 -23.859 1 98 311 ASP A N 1
ATOM 2461 C CA . ASP A 1 311 ? 15.484 -24.203 -24.75 1 98 311 ASP A CA 1
ATOM 2462 C C . ASP A 1 311 ? 14.445 -25.312 -24.641 1 98 311 ASP A C 1
ATOM 2464 O O . ASP A 1 311 ? 14.57 -26.359 -25.297 1 98 311 ASP A O 1
ATOM 2468 N N . ILE A 1 312 ? 13.422 -25.094 -23.844 1 98.25 312 ILE A N 1
ATOM 2469 C CA . ILE A 1 312 ? 12.414 -26.141 -23.641 1 98.25 312 ILE A CA 1
ATOM 2470 C C . ILE A 1 312 ? 11.094 -25.703 -24.266 1 98.25 312 ILE A C 1
ATOM 2472 O O . ILE A 1 312 ? 10.086 -26.406 -24.156 1 98.25 312 ILE A O 1
ATOM 2476 N N . GLY A 1 313 ? 10.961 -24.547 -24.812 1 98.12 313 GLY A N 1
ATOM 2477 C CA . GLY A 1 313 ? 9.906 -24.141 -25.734 1 98.12 313 GLY A CA 1
ATOM 2478 C C . GLY A 1 313 ? 8.625 -23.719 -25.016 1 98.12 313 GLY A C 1
ATOM 2479 O O . GLY A 1 313 ? 7.543 -23.781 -25.594 1 98.12 313 GLY A O 1
ATOM 2480 N N . VAL A 1 314 ? 8.695 -23.344 -23.719 1 98.56 314 VAL A N 1
ATOM 2481 C CA . VAL A 1 314 ? 7.496 -22.844 -23.062 1 98.56 314 VAL A CA 1
ATOM 2482 C C . VAL A 1 314 ? 7.086 -21.516 -23.672 1 98.56 314 VAL A C 1
ATOM 2484 O O . VAL A 1 314 ? 7.902 -20.828 -24.281 1 98.56 314 VAL A O 1
ATOM 2487 N N . GLU A 1 315 ? 5.82 -21.203 -23.594 1 98.44 315 GLU A N 1
ATOM 2488 C CA . GLU A 1 315 ? 5.332 -19.875 -23.984 1 98.44 315 GLU A CA 1
ATOM 2489 C C . GLU A 1 315 ? 5.43 -18.891 -22.828 1 98.44 315 GLU A C 1
ATOM 2491 O O . GLU A 1 315 ? 4.645 -18.953 -21.875 1 98.44 315 GLU A O 1
ATOM 2496 N N . LEU A 1 316 ? 6.371 -18.016 -22.906 1 98.69 316 LEU A N 1
ATOM 2497 C CA . LEU A 1 316 ? 6.551 -17 -21.875 1 98.69 316 LEU A CA 1
ATOM 2498 C C . LEU A 1 316 ? 5.582 -15.844 -22.078 1 98.69 316 LEU A C 1
ATOM 2500 O O . LEU A 1 316 ? 5.543 -15.242 -23.156 1 98.69 316 LEU A O 1
ATOM 2504 N N . ILE A 1 317 ? 4.801 -15.555 -21.047 1 98.56 317 ILE A N 1
ATOM 2505 C CA . ILE A 1 317 ? 3.799 -14.492 -21.125 1 98.56 317 ILE A CA 1
ATOM 2506 C C . ILE A 1 317 ? 4.125 -13.398 -20.109 1 98.56 317 ILE A C 1
ATOM 2508 O O . ILE A 1 317 ? 4.344 -13.688 -18.938 1 98.56 317 ILE A O 1
ATOM 2512 N N . LYS A 1 318 ? 4.254 -12.219 -20.562 1 97.94 318 LYS A N 1
ATOM 2513 C CA . LYS A 1 318 ? 4.395 -11.047 -19.703 1 97.94 318 LYS A CA 1
ATOM 2514 C C . LYS A 1 318 ? 3.033 -10.445 -19.359 1 97.94 318 LYS A C 1
ATOM 2516 O O . LYS A 1 318 ? 2.383 -9.852 -20.234 1 97.94 318 LYS A O 1
ATOM 2521 N N . PRO A 1 319 ? 2.643 -10.547 -18.109 1 98.31 319 PRO A N 1
ATOM 2522 C CA . PRO A 1 319 ? 1.348 -9.953 -17.766 1 98.31 319 PRO A CA 1
ATOM 2523 C C . PRO A 1 319 ? 1.399 -8.43 -17.688 1 98.31 319 PRO A C 1
ATOM 2525 O O . PRO A 1 319 ? 2.447 -7.859 -17.375 1 98.31 319 PRO A O 1
ATOM 2528 N N . GLU A 1 320 ? 0.321 -7.836 -18.016 1 97.56 320 GLU A N 1
ATOM 2529 C CA . GLU A 1 320 ? 0.133 -6.391 -17.906 1 97.56 320 GLU A CA 1
ATOM 2530 C C . GLU A 1 320 ? -1.095 -6.059 -17.062 1 97.56 320 GLU A C 1
ATOM 2532 O O . GLU A 1 320 ? -2.135 -6.707 -17.188 1 97.56 320 GLU A O 1
ATOM 2537 N N . GLN A 1 321 ? -0.908 -5.074 -16.219 1 97.38 321 GLN A N 1
ATOM 2538 C CA . GLN A 1 321 ? -2.018 -4.688 -15.359 1 97.38 321 GLN A CA 1
ATOM 2539 C C . GLN A 1 321 ? -3.268 -4.371 -16.188 1 97.38 321 GLN A C 1
ATOM 2541 O O . GLN A 1 321 ? -3.215 -3.58 -17.125 1 97.38 321 GLN A O 1
ATOM 2546 N N . GLY A 1 322 ? -4.305 -5.086 -15.906 1 97.81 322 GLY A N 1
ATOM 2547 C CA . GLY A 1 322 ? -5.613 -4.809 -16.484 1 97.81 322 GLY A CA 1
ATOM 2548 C C . GLY A 1 322 ? -5.852 -5.52 -17.797 1 97.81 322 GLY A C 1
ATOM 2549 O O . GLY A 1 322 ? -6.938 -5.418 -18.375 1 97.81 322 GLY A O 1
ATOM 2550 N N . ILE A 1 323 ? -4.922 -6.246 -18.328 1 97.81 323 ILE A N 1
ATOM 2551 C CA . ILE A 1 323 ? -5.102 -6.938 -19.594 1 97.81 323 ILE A CA 1
ATOM 2552 C C . ILE A 1 323 ? -5.387 -8.414 -19.344 1 97.81 323 ILE A C 1
ATOM 2554 O O . ILE A 1 323 ? -4.555 -9.125 -18.781 1 97.81 323 ILE A O 1
ATOM 2558 N N . THR A 1 324 ? -6.445 -8.828 -19.844 1 97.44 324 THR A N 1
ATOM 2559 C CA . THR A 1 324 ? -6.941 -10.18 -19.609 1 97.44 324 THR A CA 1
ATOM 2560 C C . THR A 1 324 ? -6.074 -11.211 -20.328 1 97.44 324 THR A C 1
ATOM 2562 O O . THR A 1 324 ? -5.664 -10.992 -21.469 1 97.44 324 THR A O 1
ATOM 2565 N N . LEU A 1 325 ? -5.82 -12.32 -19.703 1 97.94 325 LEU A N 1
ATOM 2566 C CA . LEU A 1 325 ? -5.223 -13.516 -20.281 1 97.94 325 LEU A CA 1
ATOM 2567 C C . LEU A 1 325 ? -6.254 -14.641 -20.391 1 97.94 325 LEU A C 1
ATOM 2569 O O . LEU A 1 325 ? -6.918 -14.977 -19.406 1 97.94 325 LEU A O 1
ATOM 2573 N N . SER A 1 326 ? -6.461 -15.141 -21.562 1 97.06 326 SER A N 1
ATOM 2574 C CA . SER A 1 326 ? -7.277 -16.328 -21.781 1 97.06 326 SER A CA 1
ATOM 2575 C C . SER A 1 326 ? -6.414 -17.562 -22.016 1 97.06 326 SER A C 1
ATOM 2577 O O . SER A 1 326 ? -5.703 -17.656 -23.016 1 97.06 326 SER A O 1
ATOM 2579 N N . LEU A 1 327 ? -6.512 -18.453 -21.078 1 96.38 327 LEU A N 1
ATOM 2580 C CA . LEU A 1 327 ? -5.566 -19.562 -21.094 1 96.38 327 LEU A CA 1
ATOM 2581 C C . LEU A 1 327 ? -6.297 -20.891 -20.953 1 96.38 327 LEU A C 1
ATOM 2583 O O . LEU A 1 327 ? -7.383 -20.953 -20.375 1 96.38 327 LEU A O 1
ATOM 2587 N N . MET B 1 1 ? -29.922 70.562 -18 1 26.52 1 MET B N 1
ATOM 2588 C CA . MET B 1 1 ? -28.516 70.125 -17.984 1 26.52 1 MET B CA 1
ATOM 2589 C C . MET B 1 1 ? -28.141 69.562 -16.641 1 26.52 1 MET B C 1
ATOM 2591 O O . MET B 1 1 ? -27.828 70.25 -15.695 1 26.52 1 MET B O 1
ATOM 2595 N N . ARG B 1 2 ? -28.859 68.438 -16.219 1 30.16 2 ARG B N 1
ATOM 2596 C CA . ARG B 1 2 ? -28.719 67.625 -15.016 1 30.16 2 ARG B CA 1
ATOM 2597 C C . ARG B 1 2 ? -27.328 67.062 -14.898 1 30.16 2 ARG B C 1
ATOM 2599 O O . ARG B 1 2 ? -26.875 66.312 -15.781 1 30.16 2 ARG B O 1
ATOM 2606 N N . ARG B 1 3 ? -26.422 67.812 -14.305 1 32.25 3 ARG B N 1
ATOM 2607 C CA . ARG B 1 3 ? -25.078 67.375 -13.977 1 32.25 3 ARG B CA 1
ATOM 2608 C C . ARG B 1 3 ? -25.141 66.062 -13.109 1 32.25 3 ARG B C 1
ATOM 2610 O O . ARG B 1 3 ? -25.641 66.125 -11.984 1 32.25 3 ARG B O 1
ATOM 2617 N N . LEU B 1 4 ? -25.25 64.875 -13.695 1 36.56 4 LEU B N 1
ATOM 2618 C CA . LEU B 1 4 ? -25.125 63.594 -13.008 1 36.56 4 LEU B CA 1
ATOM 2619 C C . LEU B 1 4 ? -23.766 63.469 -12.344 1 36.56 4 LEU B C 1
ATOM 2621 O O . LEU B 1 4 ? -22.734 63.531 -13.016 1 36.56 4 LEU B O 1
ATOM 2625 N N . LEU B 1 5 ? -23.656 63.812 -11.016 1 37.47 5 LEU B N 1
ATOM 2626 C CA . LEU B 1 5 ? -22.516 63.5 -10.156 1 37.47 5 LEU B CA 1
ATOM 2627 C C . LEU B 1 5 ? -22.297 62 -10.078 1 37.47 5 LEU B C 1
ATOM 2629 O O . LEU B 1 5 ? -23.172 61.25 -9.602 1 37.47 5 LEU B O 1
ATOM 2633 N N . ILE B 1 6 ? -21.469 61.438 -10.992 1 38.19 6 ILE B N 1
ATOM 2634 C CA . ILE B 1 6 ? -21 60.062 -10.922 1 38.19 6 ILE B CA 1
ATOM 2635 C C . ILE B 1 6 ? -20.109 59.875 -9.688 1 38.19 6 ILE B C 1
ATOM 2637 O O . ILE B 1 6 ? -19.047 60.5 -9.594 1 38.19 6 ILE B O 1
ATOM 2641 N N . THR B 1 7 ? -20.656 59.656 -8.539 1 33.84 7 THR B N 1
ATOM 2642 C CA . THR B 1 7 ? -19.859 59.219 -7.398 1 33.84 7 THR B CA 1
ATOM 2643 C C . THR B 1 7 ? -19.141 57.906 -7.711 1 33.84 7 THR B C 1
ATOM 2645 O O . THR B 1 7 ? -19.781 56.906 -8 1 33.84 7 THR B O 1
ATOM 2648 N N . ILE B 1 8 ? -17.875 58.031 -8.109 1 34.56 8 ILE B N 1
ATOM 2649 C CA . ILE B 1 8 ? -16.984 56.875 -8.234 1 34.56 8 ILE B CA 1
ATOM 2650 C C . ILE B 1 8 ? -16.703 56.281 -6.855 1 34.56 8 ILE B C 1
ATOM 2652 O O . ILE B 1 8 ? -16.125 56.938 -5.988 1 34.56 8 ILE B O 1
ATOM 2656 N N . LEU B 1 9 ? -17.5 55.375 -6.371 1 33.41 9 LEU B N 1
ATOM 2657 C CA . LEU B 1 9 ? -17.156 54.594 -5.203 1 33.41 9 LEU B CA 1
ATOM 2658 C C . LEU B 1 9 ? -15.883 53.781 -5.453 1 33.41 9 LEU B C 1
ATOM 2660 O O . LEU B 1 9 ? -15.836 52.938 -6.355 1 33.41 9 LEU B O 1
ATOM 2664 N N . ILE B 1 10 ? -14.75 54.25 -5.09 1 33.78 10 ILE B N 1
ATOM 2665 C CA . ILE B 1 10 ? -13.5 53.5 -5.027 1 33.78 10 ILE B CA 1
ATOM 2666 C C . ILE B 1 10 ? -13.648 52.344 -4.043 1 33.78 10 ILE B C 1
ATOM 2668 O O . ILE B 1 10 ? -13.852 52.562 -2.846 1 33.78 10 ILE B O 1
ATOM 2672 N N . PHE B 1 11 ? -14.109 51.188 -4.41 1 32.62 11 PHE B N 1
ATOM 2673 C CA . PHE B 1 11 ? -13.945 49.938 -3.652 1 32.62 11 PHE B CA 1
ATOM 2674 C C . PHE B 1 11 ? -12.484 49.719 -3.307 1 32.62 11 PHE B C 1
ATOM 2676 O O . PHE B 1 11 ? -11.656 49.531 -4.195 1 32.62 11 PHE B O 1
ATOM 2683 N N . LEU B 1 12 ? -12.102 50.406 -2.285 1 31.31 12 LEU B N 1
ATOM 2684 C CA . LEU B 1 12 ? -10.836 49.938 -1.719 1 31.31 12 LEU B CA 1
ATOM 2685 C C . LEU B 1 12 ? -10.852 48.438 -1.464 1 31.31 12 LEU B C 1
ATOM 2687 O O . LEU B 1 12 ? -11.633 47.969 -0.641 1 31.31 12 LEU B O 1
ATOM 2691 N N . LEU B 1 13 ? -10.617 47.625 -2.428 1 35.53 13 LEU B N 1
ATOM 2692 C CA . LEU B 1 13 ? -10.227 46.25 -2.129 1 35.53 13 LEU B CA 1
ATOM 2693 C C . LEU B 1 13 ? -9.156 46.219 -1.044 1 35.53 13 LEU B C 1
ATOM 2695 O O . LEU B 1 13 ? -8.07 46.781 -1.215 1 35.53 13 LEU B O 1
ATOM 2699 N N . SER B 1 14 ? -9.531 46.344 0.186 1 34.44 14 SER B N 1
ATOM 2700 C CA . SER B 1 14 ? -8.57 45.938 1.206 1 34.44 14 SER B CA 1
ATOM 2701 C C . SER B 1 14 ? -7.75 44.719 0.737 1 34.44 14 SER B C 1
ATOM 2703 O O . SER B 1 14 ? -8.305 43.656 0.453 1 34.44 14 SER B O 1
ATOM 2705 N N . ASN B 1 15 ? -6.727 44.906 0.006 1 37.47 15 ASN B N 1
ATOM 2706 C CA . ASN B 1 15 ? -5.672 43.906 -0.193 1 37.47 15 ASN B CA 1
ATOM 2707 C C . ASN B 1 15 ? -5.312 43.219 1.11 1 37.47 15 ASN B C 1
ATOM 2709 O O . ASN B 1 15 ? -4.66 43.781 1.979 1 37.47 15 ASN B O 1
ATOM 2713 N N . ALA B 1 16 ? -6.195 42.531 1.746 1 42.94 16 ALA B N 1
ATOM 2714 C CA . ALA B 1 16 ? -5.645 41.625 2.744 1 42.94 16 ALA B CA 1
ATOM 2715 C C . ALA B 1 16 ? -4.262 41.125 2.33 1 42.94 16 ALA B C 1
ATOM 2717 O O . ALA B 1 16 ? -4.09 40.594 1.235 1 42.94 16 ALA B O 1
ATOM 2718 N N . GLY B 1 17 ? -3.207 41.781 2.635 1 43.66 17 GLY B N 1
ATOM 2719 C CA . GLY B 1 17 ? -1.804 41.469 2.438 1 43.66 17 GLY B CA 1
ATOM 2720 C C . GLY B 1 17 ? -1.521 39.969 2.492 1 43.66 17 GLY B C 1
ATOM 2721 O O . GLY B 1 17 ? -1.517 39.375 3.57 1 43.66 17 GLY B O 1
ATOM 2722 N N . CYS B 1 18 ? -1.959 39.25 1.562 1 51.53 18 CYS B N 1
ATOM 2723 C CA . CYS B 1 18 ? -1.556 37.875 1.411 1 51.53 18 CYS B CA 1
ATOM 2724 C C . CYS B 1 18 ? -0.051 37.719 1.6 1 51.53 18 CYS B C 1
ATOM 2726 O O . CYS B 1 18 ? 0.736 38.281 0.854 1 51.53 18 CYS B O 1
ATOM 2728 N N . CYS B 1 19 ? 0.5 37.531 2.871 1 65.06 19 CYS B N 1
ATOM 2729 C CA . CYS B 1 19 ? 1.908 37.219 3.115 1 65.06 19 CYS B CA 1
ATOM 2730 C C . CYS B 1 19 ? 2.465 36.312 2.041 1 65.06 19 CYS B C 1
ATOM 2732 O O . CYS B 1 19 ? 1.74 35.469 1.506 1 65.06 19 CYS B O 1
ATOM 2734 N N . ALA B 1 20 ? 3.646 36.656 1.444 1 85.81 20 ALA B N 1
ATOM 2735 C CA . ALA B 1 20 ? 4.375 35.875 0.45 1 85.81 20 ALA B CA 1
ATOM 2736 C C . ALA B 1 20 ? 4.484 34.406 0.877 1 85.81 20 ALA B C 1
ATOM 2738 O O . ALA B 1 20 ? 4.715 34.125 2.053 1 85.81 20 ALA B O 1
ATOM 2739 N N . PRO B 1 21 ? 4.137 33.562 -0.018 1 94.81 21 PRO B N 1
ATOM 2740 C CA . PRO B 1 21 ? 4.277 32.125 0.304 1 94.81 21 PRO B CA 1
ATOM 2741 C C . PRO B 1 21 ? 5.684 31.766 0.777 1 94.81 21 PRO B C 1
ATOM 2743 O O . PRO B 1 21 ? 6.668 32.312 0.284 1 94.81 21 PRO B O 1
ATOM 2746 N N . VAL B 1 22 ? 5.723 30.906 1.745 1 97.69 22 VAL B N 1
ATOM 2747 C CA . VAL B 1 22 ? 6.996 30.484 2.332 1 97.69 22 VAL B CA 1
ATOM 2748 C C . VAL B 1 22 ? 7.223 29 2.082 1 97.69 22 VAL B C 1
ATOM 2750 O O . VAL B 1 22 ? 8.359 28.562 1.893 1 97.69 22 VAL B O 1
ATOM 2753 N N . PHE B 1 23 ? 6.156 28.234 2.07 1 98.38 23 PHE B N 1
ATOM 2754 C CA . PHE B 1 23 ? 6.266 26.797 1.962 1 98.38 23 PHE B CA 1
ATOM 2755 C C . PHE B 1 23 ? 5.715 26.297 0.627 1 98.38 23 PHE B C 1
ATOM 2757 O O . PHE B 1 23 ? 4.727 26.844 0.125 1 98.38 23 PHE B O 1
ATOM 2764 N N . GLU B 1 24 ? 6.383 25.328 0.1 1 97.81 24 GLU B N 1
ATOM 2765 C CA . GLU B 1 24 ? 5.891 24.5 -0.996 1 97.81 24 GLU B CA 1
ATOM 2766 C C . GLU B 1 24 ? 5.484 23.125 -0.5 1 97.81 24 GLU B C 1
ATOM 2768 O O . GLU B 1 24 ? 6.266 22.438 0.169 1 97.81 24 GLU B O 1
ATOM 2773 N N . ILE B 1 25 ? 4.246 22.781 -0.754 1 98.56 25 ILE B N 1
ATOM 2774 C CA . ILE B 1 25 ? 3.729 21.484 -0.352 1 98.56 25 ILE B CA 1
ATOM 2775 C C . ILE B 1 25 ? 3.232 20.719 -1.58 1 98.56 25 ILE B C 1
ATOM 2777 O O . ILE B 1 25 ? 2.457 21.266 -2.377 1 98.56 25 ILE B O 1
ATOM 2781 N N . ILE B 1 26 ? 3.668 19.5 -1.73 1 98.31 26 ILE B N 1
ATOM 2782 C CA . ILE B 1 26 ? 3.232 18.656 -2.842 1 98.31 26 ILE B CA 1
ATOM 2783 C C . ILE B 1 26 ? 2.535 17.406 -2.305 1 98.31 26 ILE B C 1
ATOM 2785 O O . ILE B 1 26 ? 3.178 16.547 -1.715 1 98.31 26 ILE B O 1
ATOM 2789 N N . PRO B 1 27 ? 1.234 17.328 -2.52 1 98.81 27 PRO B N 1
ATOM 2790 C CA . PRO B 1 27 ? 0.557 16.094 -2.164 1 98.81 27 PRO B CA 1
ATOM 2791 C C . PRO B 1 27 ? 0.985 14.914 -3.039 1 98.81 27 PRO B C 1
ATOM 2793 O O . PRO B 1 27 ? 0.766 14.93 -4.254 1 98.81 27 PRO B O 1
ATOM 2796 N N . LEU B 1 28 ? 1.579 13.891 -2.422 1 98.31 28 LEU B N 1
ATOM 2797 C CA . LEU B 1 28 ? 1.882 12.656 -3.146 1 98.31 28 LEU B CA 1
ATOM 2798 C C . LEU B 1 28 ? 0.69 11.703 -3.127 1 98.31 28 LEU B C 1
ATOM 2800 O O . LEU B 1 28 ? 0.53 10.883 -4.035 1 98.31 28 LEU B O 1
ATOM 2804 N N . GLY B 1 29 ? -0.07 11.789 -2.123 1 98.19 29 GLY B N 1
ATOM 2805 C CA . GLY B 1 29 ? -1.348 11.125 -1.918 1 98.19 29 GLY B CA 1
ATOM 2806 C C . GLY B 1 29 ? -2.23 11.828 -0.904 1 98.19 29 GLY B C 1
ATOM 2807 O O . GLY B 1 29 ? -1.73 12.422 0.057 1 98.19 29 GLY B O 1
ATOM 2808 N N . VAL B 1 30 ? -3.6 11.656 -1.112 1 98.12 30 VAL B N 1
ATOM 2809 C CA . VAL B 1 30 ? -4.43 12.562 -0.325 1 98.12 30 VAL B CA 1
ATOM 2810 C C . VAL B 1 30 ? -5.523 11.766 0.387 1 98.12 30 VAL B C 1
ATOM 2812 O O . VAL B 1 30 ? -6.195 12.289 1.281 1 98.12 30 VAL B O 1
ATOM 2815 N N . TYR B 1 31 ? -5.723 10.453 0.096 1 96.19 31 TYR B N 1
ATOM 2816 C CA . TYR B 1 31 ? -6.859 9.703 0.63 1 96.19 31 TYR B CA 1
ATOM 2817 C C . TYR B 1 31 ? -6.477 8.969 1.909 1 96.19 31 TYR B C 1
ATOM 2819 O O . TYR B 1 31 ? -5.293 8.719 2.158 1 96.19 31 TYR B O 1
ATOM 2827 N N . GLY B 1 32 ? -7.535 8.727 2.633 1 95.5 32 GLY B N 1
ATOM 2828 C CA . GLY B 1 32 ? -7.41 7.852 3.787 1 95.5 32 GLY B CA 1
ATOM 2829 C C . GLY B 1 32 ? -7.863 6.43 3.51 1 95.5 32 GLY B C 1
ATOM 2830 O O . GLY B 1 32 ? -8.867 5.977 4.055 1 95.5 32 GLY B O 1
ATOM 2831 N N . GLY B 1 33 ? -7.152 5.734 2.633 1 92.62 33 GLY B N 1
ATOM 2832 C CA . GLY B 1 33 ? -7.445 4.332 2.396 1 92.62 33 GLY B CA 1
ATOM 2833 C C . GLY B 1 33 ? -8.141 4.082 1.071 1 92.62 33 GLY B C 1
ATOM 2834 O O . GLY B 1 33 ? -8.203 4.969 0.221 1 92.62 33 GLY B O 1
ATOM 2835 N N . LEU B 1 34 ? -8.492 2.879 0.91 1 92.44 34 LEU B N 1
ATOM 2836 C CA . LEU B 1 34 ? -9.32 2.309 -0.151 1 92.44 34 LEU B CA 1
ATOM 2837 C C . LEU B 1 34 ? -8.516 2.156 -1.438 1 92.44 34 LEU B C 1
ATOM 2839 O O . LEU B 1 34 ? -8.453 1.065 -2.012 1 92.44 34 LEU B O 1
ATOM 2843 N N . LYS B 1 35 ? -7.883 3.219 -1.875 1 89.81 35 LYS B N 1
ATOM 2844 C CA . LYS B 1 35 ? -7.203 3.119 -3.164 1 89.81 35 LYS B CA 1
ATOM 2845 C C . LYS B 1 35 ? -5.695 3.301 -3.006 1 89.81 35 LYS B C 1
ATOM 2847 O O . LYS B 1 35 ? -5.219 4.414 -2.775 1 89.81 35 LYS B O 1
ATOM 2852 N N . ASP B 1 36 ? -4.98 2.25 -3.275 1 91.12 36 ASP B N 1
ATOM 2853 C CA . ASP B 1 36 ? -3.523 2.342 -3.264 1 91.12 36 ASP B CA 1
ATOM 2854 C C . ASP B 1 36 ? -3.02 3.219 -4.406 1 91.12 36 ASP B C 1
ATOM 2856 O O . ASP B 1 36 ? -3.635 3.273 -5.473 1 91.12 36 ASP B O 1
ATOM 2860 N N . GLY B 1 37 ? -1.997 3.939 -4.145 1 92.88 37 GLY B N 1
ATOM 2861 C CA . GLY B 1 37 ? -1.45 4.875 -5.113 1 92.88 37 GLY B CA 1
ATOM 2862 C C . GLY B 1 37 ? -1.852 6.316 -4.848 1 92.88 37 GLY B C 1
ATOM 2863 O O . GLY B 1 37 ? -1.399 7.23 -5.539 1 92.88 37 GLY B O 1
ATOM 2864 N N . ASN B 1 38 ? -2.688 6.512 -3.857 1 96.12 38 ASN B N 1
ATOM 2865 C CA . ASN B 1 38 ? -3.117 7.859 -3.502 1 96.12 38 ASN B CA 1
ATOM 2866 C C . ASN B 1 38 ? -3.404 7.98 -2.008 1 96.12 38 ASN B C 1
ATOM 2868 O O . ASN B 1 38 ? -4.422 8.547 -1.61 1 96.12 38 ASN B O 1
ATOM 2872 N N . LEU B 1 39 ? -2.549 7.426 -1.233 1 97.75 39 LEU B N 1
ATOM 2873 C CA . LEU B 1 39 ? -2.703 7.398 0.217 1 97.75 39 LEU B CA 1
ATOM 2874 C C . LEU B 1 39 ? -1.886 8.508 0.872 1 97.75 39 LEU B C 1
ATOM 2876 O O . LEU B 1 39 ? -0.897 8.977 0.302 1 97.75 39 LEU B O 1
ATOM 2880 N N . SER B 1 40 ? -2.15 8.922 2.035 1 98.5 40 SER B N 1
ATOM 2881 C CA . SER B 1 40 ? -1.722 10.141 2.709 1 98.5 40 SER B CA 1
ATOM 2882 C C . SER B 1 40 ? -0.201 10.25 2.738 1 98.5 40 SER B C 1
ATOM 2884 O O . SER B 1 40 ? 0.474 9.453 3.387 1 98.5 40 SER B O 1
ATOM 2886 N N . ALA B 1 41 ? 0.321 11.219 2.018 1 98.81 41 ALA B N 1
ATOM 2887 C CA . ALA B 1 41 ? 1.736 11.578 1.97 1 98.81 41 ALA B CA 1
ATOM 2888 C C . ALA B 1 41 ? 1.935 12.953 1.33 1 98.81 41 ALA B C 1
ATOM 2890 O O . ALA B 1 41 ? 1.36 13.242 0.277 1 98.81 41 ALA B O 1
ATOM 2891 N N . TYR B 1 42 ? 2.77 13.812 1.939 1 98.88 42 TYR B N 1
ATOM 2892 C CA . TYR B 1 42 ? 3.01 15.172 1.468 1 98.88 42 TYR B CA 1
ATOM 2893 C C . TYR B 1 42 ? 4.492 15.516 1.538 1 98.88 42 TYR B C 1
ATOM 2895 O O . TYR B 1 42 ? 5.172 15.172 2.508 1 98.88 42 TYR B O 1
ATOM 2903 N N . LEU B 1 43 ? 4.977 16.172 0.51 1 98.62 43 LEU B N 1
ATOM 2904 C CA . LEU B 1 43 ? 6.297 16.781 0.571 1 98.62 43 LEU B CA 1
ATOM 2905 C C . LEU B 1 43 ? 6.199 18.25 0.98 1 98.62 43 LEU B C 1
ATOM 2907 O O . LEU B 1 43 ? 5.301 18.969 0.53 1 98.62 43 LEU B O 1
ATOM 2911 N N . ILE B 1 44 ? 7.109 18.672 1.852 1 98.81 44 ILE B N 1
ATOM 2912 C CA . ILE B 1 44 ? 7.133 20.078 2.244 1 98.81 44 ILE B CA 1
ATOM 2913 C C . ILE B 1 44 ? 8.57 20.594 2.219 1 98.81 44 ILE B C 1
ATOM 2915 O O . ILE B 1 44 ? 9.5 19.891 2.609 1 98.81 44 ILE B O 1
ATOM 2919 N N . LYS B 1 45 ? 8.781 21.703 1.756 1 98.19 45 LYS B N 1
ATOM 2920 C CA . LYS B 1 45 ? 10.031 22.453 1.874 1 98.19 45 LYS B CA 1
ATOM 2921 C C . LYS B 1 45 ? 9.773 23.953 1.91 1 98.19 45 LYS B C 1
ATOM 2923 O O . LYS B 1 45 ? 8.672 24.406 1.579 1 98.19 45 LYS B O 1
ATOM 2928 N N . ALA B 1 46 ? 10.742 24.688 2.439 1 97.69 46 ALA B N 1
ATOM 2929 C CA . ALA B 1 46 ? 10.727 26.125 2.158 1 97.69 46 ALA B CA 1
ATOM 2930 C C . ALA B 1 46 ? 11 26.391 0.68 1 97.69 46 ALA B C 1
ATOM 2932 O O . ALA B 1 46 ? 11.844 25.734 0.066 1 97.69 46 ALA B O 1
ATOM 2933 N N . ILE B 1 47 ? 10.328 27.328 0.116 1 95.5 47 ILE B N 1
ATOM 2934 C CA . ILE B 1 47 ? 10.406 27.641 -1.31 1 95.5 47 ILE B CA 1
ATOM 2935 C C . ILE B 1 47 ? 11.867 27.844 -1.713 1 95.5 47 ILE B C 1
ATOM 2937 O O . ILE B 1 47 ? 12.273 27.469 -2.811 1 95.5 47 ILE B O 1
ATOM 2941 N N . GLU B 1 48 ? 12.703 28.328 -0.805 1 93.25 48 GLU B N 1
ATOM 2942 C CA . GLU B 1 48 ? 14.102 28.641 -1.094 1 93.25 48 GLU B CA 1
ATOM 2943 C C . GLU B 1 48 ? 14.992 27.438 -0.868 1 93.25 48 GLU B C 1
ATOM 2945 O O . GLU B 1 48 ? 16.188 27.453 -1.206 1 93.25 48 GLU B O 1
ATOM 2950 N N . SER B 1 49 ? 14.406 26.406 -0.321 1 94.94 49 SER B N 1
ATOM 2951 C CA . SER B 1 49 ? 15.203 25.25 0.047 1 94.94 49 SER B CA 1
ATOM 2952 C C . SER B 1 49 ? 15.289 24.25 -1.101 1 94.94 49 SER B C 1
ATOM 2954 O O . SER B 1 49 ? 14.484 24.297 -2.033 1 94.94 49 SER B O 1
ATOM 2956 N N . LYS B 1 50 ? 16.219 23.359 -0.956 1 93.56 50 LYS B N 1
ATOM 2957 C CA . LYS B 1 50 ? 16.484 22.375 -2.006 1 93.56 50 LYS B CA 1
ATOM 2958 C C . LYS B 1 50 ? 15.758 21.062 -1.716 1 93.56 50 LYS B C 1
ATOM 2960 O O . LYS B 1 50 ? 15.172 20.469 -2.615 1 93.56 50 LYS B O 1
ATOM 2965 N N . ASN B 1 51 ? 15.781 20.641 -0.482 1 96.56 51 ASN B N 1
ATOM 2966 C CA . ASN B 1 51 ? 15.32 19.297 -0.142 1 96.56 51 ASN B CA 1
ATOM 2967 C C . ASN B 1 51 ? 13.961 19.328 0.543 1 96.56 51 ASN B C 1
ATOM 2969 O O . ASN B 1 51 ? 13.648 20.266 1.272 1 96.56 51 ASN B O 1
ATOM 2973 N N . TYR B 1 52 ? 13.234 18.312 0.295 1 97.38 52 TYR B N 1
ATOM 2974 C CA . TYR B 1 52 ? 11.914 18.125 0.895 1 97.38 52 TYR B CA 1
ATOM 2975 C C . TYR B 1 52 ? 12 17.281 2.162 1 97.38 52 TYR B C 1
ATOM 2977 O O . TYR B 1 52 ? 12.953 16.531 2.346 1 97.38 52 TYR B O 1
ATOM 2985 N N . THR B 1 53 ? 11.055 17.516 3.02 1 98.62 53 THR B N 1
ATOM 2986 C CA . THR B 1 53 ? 10.664 16.562 4.055 1 98.62 53 THR B CA 1
ATOM 2987 C C . THR B 1 53 ? 9.344 15.883 3.697 1 98.62 53 THR B C 1
ATOM 2989 O O . THR B 1 53 ? 8.398 16.547 3.275 1 98.62 53 THR B O 1
ATOM 2992 N N . ALA B 1 54 ? 9.344 14.57 3.82 1 98.81 54 ALA B N 1
ATOM 2993 C CA . ALA B 1 54 ? 8.078 13.875 3.625 1 98.81 54 ALA B CA 1
ATOM 2994 C C . ALA B 1 54 ? 7.277 13.812 4.922 1 98.81 54 ALA B C 1
ATOM 2996 O O . ALA B 1 54 ? 7.816 13.484 5.98 1 98.81 54 ALA B O 1
ATOM 2997 N N . LEU B 1 55 ? 6.078 14.227 4.852 1 98.94 55 LEU B N 1
ATOM 2998 C CA . LEU B 1 55 ? 5.094 14.031 5.914 1 98.94 55 LEU B CA 1
ATOM 2999 C C . LEU B 1 55 ? 4.246 12.797 5.648 1 98.94 55 LEU B C 1
ATOM 3001 O O . LEU B 1 55 ? 3.385 12.805 4.766 1 98.94 55 LEU B O 1
ATOM 3005 N N . ASP B 1 56 ? 4.527 11.711 6.375 1 98.88 56 ASP B N 1
ATOM 3006 C CA . ASP B 1 56 ? 4.012 10.367 6.152 1 98.88 56 ASP B CA 1
ATOM 3007 C C . ASP B 1 56 ? 4.469 9.82 4.797 1 98.88 56 ASP B C 1
ATOM 3009 O O . ASP B 1 56 ? 5.352 10.398 4.156 1 98.88 56 ASP B O 1
ATOM 3013 N N . GLY B 1 57 ? 4.047 8.562 4.484 1 98.25 57 GLY B N 1
ATOM 3014 C CA . GLY B 1 57 ? 4.531 7.875 3.297 1 98.25 57 GLY B CA 1
ATOM 3015 C C . GLY B 1 57 ? 3.529 6.887 2.734 1 98.25 57 GLY B C 1
ATOM 3016 O O . GLY B 1 57 ? 3.906 5.797 2.293 1 98.25 57 GLY B O 1
ATOM 3017 N N . GLY B 1 58 ? 2.26 7.277 2.754 1 98.25 58 GLY B N 1
ATOM 3018 C CA . GLY B 1 58 ? 1.248 6.375 2.23 1 98.25 58 GLY B CA 1
ATOM 3019 C C . GLY B 1 58 ? 1.431 6.062 0.756 1 98.25 58 GLY B C 1
ATOM 3020 O O . GLY B 1 58 ? 1.169 4.938 0.317 1 98.25 58 GLY B O 1
ATOM 3021 N N . THR B 1 59 ? 1.806 7.027 -0 1 97.56 59 THR B N 1
ATOM 3022 C CA . THR B 1 59 ? 2.191 6.918 -1.402 1 97.56 59 THR B CA 1
ATOM 3023 C C . THR B 1 59 ? 3.477 7.699 -1.671 1 97.56 59 THR B C 1
ATOM 3025 O O . THR B 1 59 ? 3.613 8.844 -1.245 1 97.56 59 THR B O 1
ATOM 3028 N N . LEU B 1 60 ? 4.453 7.059 -2.32 1 96.44 60 LEU B N 1
ATOM 3029 C CA . LEU B 1 60 ? 5.715 7.746 -2.557 1 96.44 60 LEU B CA 1
ATOM 3030 C C . LEU B 1 60 ? 6.074 7.734 -4.039 1 96.44 60 LEU B C 1
ATOM 3032 O O . LEU B 1 60 ? 5.699 8.648 -4.781 1 96.44 60 LEU B O 1
ATOM 3036 N N . VAL B 1 61 ? 6.469 6.578 -4.641 1 95.38 61 VAL B N 1
ATOM 3037 C CA . VAL B 1 61 ? 6.973 6.516 -6.008 1 95.38 61 VAL B CA 1
ATOM 3038 C C . VAL B 1 61 ? 5.859 6.895 -6.984 1 95.38 61 VAL B C 1
ATOM 3040 O O . VAL B 1 61 ? 6.059 7.73 -7.867 1 95.38 61 VAL B O 1
ATOM 3043 N N . ARG B 1 62 ? 4.699 6.324 -6.84 1 94.56 62 ARG B N 1
ATOM 3044 C CA . ARG B 1 62 ? 3.568 6.68 -7.691 1 94.56 62 ARG B CA 1
ATOM 3045 C C . ARG B 1 62 ? 3.244 8.164 -7.582 1 94.56 62 ARG B C 1
ATOM 3047 O O . ARG B 1 62 ? 2.979 8.82 -8.586 1 94.56 62 ARG B O 1
ATOM 3054 N N . GLY B 1 63 ? 3.256 8.672 -6.375 1 96.31 63 GLY B N 1
ATOM 3055 C CA . GLY B 1 63 ? 3 10.086 -6.164 1 96.31 63 GLY B CA 1
ATOM 3056 C C . GLY B 1 63 ? 4.016 10.984 -6.844 1 96.31 63 GLY B C 1
ATOM 3057 O O . GLY B 1 63 ? 3.658 12.016 -7.414 1 96.31 63 GLY B O 1
ATOM 3058 N N . LEU B 1 64 ? 5.273 10.602 -6.77 1 96.12 64 LEU B N 1
ATOM 3059 C CA . LEU B 1 64 ? 6.328 11.352 -7.441 1 96.12 64 LEU B CA 1
ATOM 3060 C C . LEU B 1 64 ? 6.129 11.328 -8.953 1 96.12 64 LEU B C 1
ATOM 3062 O O . LEU B 1 64 ? 6.316 12.344 -9.625 1 96.12 64 LEU B O 1
ATOM 3066 N N . GLU B 1 65 ? 5.75 10.18 -9.453 1 94.19 65 GLU B N 1
ATOM 3067 C CA . GLU B 1 65 ? 5.473 10.07 -10.883 1 94.19 65 GLU B CA 1
ATOM 3068 C C . GLU B 1 65 ? 4.371 11.039 -11.305 1 94.19 65 GLU B C 1
ATOM 3070 O O . GLU B 1 65 ? 4.5 11.734 -12.312 1 94.19 65 GLU B O 1
ATOM 3075 N N . VAL B 1 66 ? 3.295 11.078 -10.531 1 94.56 66 VAL B N 1
ATOM 3076 C CA . VAL B 1 66 ? 2.166 11.945 -10.836 1 94.56 66 VAL B CA 1
ATOM 3077 C C . VAL B 1 66 ? 2.609 13.406 -10.781 1 94.56 66 VAL B C 1
ATOM 3079 O O . VAL B 1 66 ? 2.254 14.203 -11.648 1 94.56 66 VAL B O 1
ATOM 3082 N N . ALA B 1 67 ? 3.4 13.742 -9.773 1 96.31 67 ALA B N 1
ATOM 3083 C CA . ALA B 1 67 ? 3.877 15.109 -9.602 1 96.31 67 ALA B CA 1
ATOM 3084 C C . ALA B 1 67 ? 4.77 15.523 -10.773 1 96.31 67 ALA B C 1
ATOM 3086 O O . ALA B 1 67 ? 4.699 16.672 -11.234 1 96.31 67 ALA B O 1
ATOM 3087 N N . VAL B 1 68 ? 5.605 14.594 -11.25 1 94.31 68 VAL B N 1
ATOM 3088 C CA . VAL B 1 68 ? 6.473 14.859 -12.391 1 94.31 68 VAL B CA 1
ATOM 3089 C C . VAL B 1 68 ? 5.629 15.07 -13.648 1 94.31 68 VAL B C 1
ATOM 3091 O O . VAL B 1 68 ? 5.859 16.016 -14.406 1 94.31 68 VAL B O 1
ATOM 3094 N N . ASP B 1 69 ? 4.641 14.219 -13.828 1 92.38 69 ASP B N 1
ATOM 3095 C CA . ASP B 1 69 ? 3.766 14.305 -14.992 1 92.38 69 ASP B CA 1
ATOM 3096 C C . ASP B 1 69 ? 2.998 15.625 -15 1 92.38 69 ASP B C 1
ATOM 3098 O O . ASP B 1 69 ? 2.723 16.188 -16.062 1 92.38 69 ASP B O 1
ATOM 3102 N N . ARG B 1 70 ? 2.701 16.094 -13.797 1 93.62 70 ARG B N 1
ATOM 3103 C CA . ARG B 1 70 ? 1.954 17.344 -13.664 1 93.62 70 ARG B CA 1
ATOM 3104 C C . ARG B 1 70 ? 2.891 18.547 -13.664 1 93.62 70 ARG B C 1
ATOM 3106 O O . ARG B 1 70 ? 2.449 19.672 -13.477 1 93.62 70 ARG B O 1
ATOM 3113 N N . GLN B 1 71 ? 4.164 18.344 -13.75 1 90.38 71 GLN B N 1
ATOM 3114 C CA . GLN B 1 71 ? 5.203 19.359 -13.82 1 90.38 71 GLN B CA 1
ATOM 3115 C C . GLN B 1 71 ? 5.266 20.172 -12.531 1 90.38 71 GLN B C 1
ATOM 3117 O O . GLN B 1 71 ? 5.473 21.391 -12.562 1 90.38 71 GLN B O 1
ATOM 3122 N N . SER B 1 72 ? 5.066 19.469 -11.453 1 88.56 72 SER B N 1
ATOM 3123 C CA . SER B 1 72 ? 5.07 20.125 -10.148 1 88.56 72 SER B CA 1
ATOM 3124 C C . SER B 1 72 ? 6.453 20.047 -9.5 1 88.56 72 SER B C 1
ATOM 3126 O O . SER B 1 72 ? 6.691 20.688 -8.469 1 88.56 72 SER B O 1
ATOM 3128 N N . LEU B 1 73 ? 7.328 19.281 -10.094 1 86.25 73 LEU B N 1
ATOM 3129 C CA . LEU B 1 73 ? 8.656 19.078 -9.516 1 86.25 73 LEU B CA 1
ATOM 3130 C C . LEU B 1 73 ? 9.742 19.578 -10.469 1 86.25 73 LEU B C 1
ATOM 3132 O O . LEU B 1 73 ? 9.578 19.516 -11.688 1 86.25 73 LEU B O 1
ATOM 3136 N N . PRO B 1 74 ? 10.797 20.094 -9.844 1 77.94 74 PRO B N 1
ATOM 3137 C CA . PRO B 1 74 ? 11.875 20.625 -10.672 1 77.94 74 PRO B CA 1
ATOM 3138 C C . PRO B 1 74 ? 12.539 19.562 -11.539 1 77.94 74 PRO B C 1
ATOM 3140 O O . PRO B 1 74 ? 12.891 19.812 -12.695 1 77.94 74 PRO B O 1
ATOM 3143 N N . SER B 1 75 ? 12.781 18.438 -10.898 1 77.62 75 SER B N 1
ATOM 3144 C CA . SER B 1 75 ? 13.383 17.328 -11.641 1 77.62 75 SER B CA 1
ATOM 3145 C C . SER B 1 75 ? 12.312 16.453 -12.289 1 77.62 75 SER B C 1
ATOM 3147 O O . SER B 1 75 ? 11.258 16.219 -11.711 1 77.62 75 SER B O 1
ATOM 3149 N N . LYS B 1 76 ? 12.727 15.953 -13.352 1 79.94 76 LYS B N 1
ATOM 3150 C CA . LYS B 1 76 ? 11.836 15.047 -14.07 1 79.94 76 LYS B CA 1
ATOM 3151 C C . LYS B 1 76 ? 12.156 13.594 -13.758 1 79.94 76 LYS B C 1
ATOM 3153 O O . LYS B 1 76 ? 11.477 12.68 -14.227 1 79.94 76 LYS B O 1
ATOM 3158 N N . LYS B 1 77 ? 13.117 13.398 -12.914 1 89.06 77 LYS B N 1
ATOM 3159 C CA . LYS B 1 77 ? 13.547 12.031 -12.633 1 89.06 77 LYS B CA 1
ATOM 3160 C C . LYS B 1 77 ? 13.133 11.602 -11.227 1 89.06 77 LYS B C 1
ATOM 3162 O O . LYS B 1 77 ? 13.688 12.086 -10.242 1 89.06 77 LYS B O 1
ATOM 3167 N N . VAL B 1 78 ? 12.289 10.641 -11.117 1 92.62 78 VAL B N 1
ATOM 3168 C CA . VAL B 1 78 ? 11.734 10.141 -9.867 1 92.62 78 VAL B CA 1
ATOM 3169 C C . VAL B 1 78 ? 12.844 9.547 -9.008 1 92.62 78 VAL B C 1
ATOM 3171 O O . VAL B 1 78 ? 12.844 9.711 -7.781 1 92.62 78 VAL B O 1
ATOM 3174 N N . ASP B 1 79 ? 13.82 8.852 -9.703 1 91.06 79 ASP B N 1
ATOM 3175 C CA . ASP B 1 79 ? 14.922 8.242 -8.969 1 91.06 79 ASP B CA 1
ATOM 3176 C C . ASP B 1 79 ? 15.781 9.305 -8.281 1 91.06 79 ASP B C 1
ATOM 3178 O O . ASP B 1 79 ? 16.125 9.156 -7.105 1 91.06 79 ASP B O 1
ATOM 3182 N N . ASP B 1 80 ? 16.062 10.367 -8.977 1 90.88 80 ASP B N 1
ATOM 3183 C CA . ASP B 1 80 ? 16.828 11.477 -8.422 1 90.88 80 ASP B CA 1
ATOM 3184 C C . ASP B 1 80 ? 16.078 12.133 -7.258 1 90.88 80 ASP B C 1
ATOM 3186 O O . ASP B 1 80 ? 16.672 12.398 -6.207 1 90.88 80 ASP B O 1
ATOM 3190 N N . LEU B 1 81 ? 14.836 12.398 -7.418 1 92.69 81 LEU B N 1
ATOM 3191 C CA . LEU B 1 81 ? 14.016 13.031 -6.391 1 92.69 81 LEU B CA 1
ATOM 3192 C C . LEU B 1 81 ? 13.961 12.172 -5.133 1 92.69 81 LEU B C 1
ATOM 3194 O O . LEU B 1 81 ? 14.234 12.664 -4.031 1 92.69 81 LEU B O 1
ATOM 3198 N N . LEU B 1 82 ? 13.695 10.883 -5.297 1 93.81 82 LEU B N 1
ATOM 3199 C CA . LEU B 1 82 ? 13.523 9.969 -4.172 1 93.81 82 LEU B CA 1
ATOM 3200 C C . LEU B 1 82 ? 14.828 9.789 -3.41 1 93.81 82 LEU B C 1
ATOM 3202 O O . LEU B 1 82 ? 14.836 9.781 -2.176 1 93.81 82 LEU B O 1
ATOM 3206 N N . GLN B 1 83 ? 15.914 9.703 -4.105 1 92.81 83 GLN B N 1
ATOM 3207 C CA . GLN B 1 83 ? 17.172 9.312 -3.482 1 92.81 83 GLN B CA 1
ATOM 3208 C C . GLN B 1 83 ? 17.938 10.531 -2.977 1 92.81 83 GLN B C 1
ATOM 3210 O O . GLN B 1 83 ? 18.672 10.445 -1.991 1 92.81 83 GLN B O 1
ATOM 3215 N N . LYS B 1 84 ? 17.688 11.688 -3.574 1 92.12 84 LYS B N 1
ATOM 3216 C CA . LYS B 1 84 ? 18.609 12.781 -3.283 1 92.12 84 LYS B CA 1
ATOM 3217 C C . LYS B 1 84 ? 17.875 13.984 -2.701 1 92.12 84 LYS B C 1
ATOM 3219 O O . LYS B 1 84 ? 18.484 14.883 -2.125 1 92.12 84 LYS B O 1
ATOM 3224 N N . HIS B 1 85 ? 16.547 14.008 -2.824 1 94.44 85 HIS B N 1
ATOM 3225 C CA . HIS B 1 85 ? 15.898 15.266 -2.488 1 94.44 85 HIS B CA 1
ATOM 3226 C C . HIS B 1 85 ? 14.859 15.07 -1.384 1 94.44 85 HIS B C 1
ATOM 3228 O O . HIS B 1 85 ? 14.125 16 -1.05 1 94.44 85 HIS B O 1
ATOM 3234 N N . ILE B 1 86 ? 14.781 13.891 -0.82 1 96.62 86 ILE B N 1
ATOM 3235 C CA . ILE B 1 86 ? 13.914 13.625 0.326 1 96.62 86 ILE B CA 1
ATOM 3236 C C . ILE B 1 86 ? 14.711 12.93 1.422 1 96.62 86 ILE B C 1
ATOM 3238 O O . ILE B 1 86 ? 14.531 11.727 1.662 1 96.62 86 ILE B O 1
ATOM 3242 N N . PRO B 1 87 ? 15.492 13.625 2.125 1 97.12 87 PRO B N 1
ATOM 3243 C CA . PRO B 1 87 ? 16.406 13 3.084 1 97.12 87 PRO B CA 1
ATOM 3244 C C . PRO B 1 87 ? 15.711 12.531 4.355 1 97.12 87 PRO B C 1
ATOM 3246 O O . PRO B 1 87 ? 16.281 11.766 5.137 1 97.12 87 PRO B O 1
ATOM 3249 N N . ALA B 1 88 ? 14.453 13.055 4.582 1 98 88 ALA B N 1
ATOM 3250 C CA . ALA B 1 88 ? 13.836 12.742 5.863 1 98 88 ALA B CA 1
ATOM 3251 C C . ALA B 1 88 ? 12.328 12.508 5.703 1 98 88 ALA B C 1
ATOM 3253 O O . ALA B 1 88 ? 11.67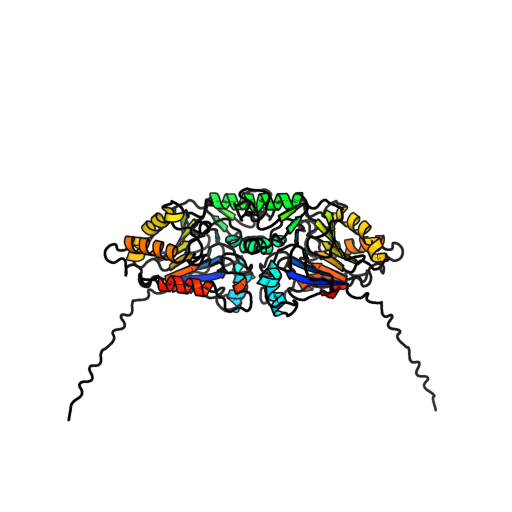2 13.188 4.91 1 98 88 ALA B O 1
ATOM 3254 N N . TYR B 1 89 ? 11.852 11.586 6.453 1 98.62 89 TYR B N 1
ATOM 3255 C CA . TYR B 1 89 ? 10.445 11.219 6.531 1 98.62 89 TYR B CA 1
ATOM 3256 C C . TYR B 1 89 ? 9.93 11.344 7.957 1 98.62 89 TYR B C 1
ATOM 3258 O O . TYR B 1 89 ? 10.453 10.711 8.875 1 98.62 89 TYR B O 1
ATOM 3266 N N . LEU B 1 90 ? 8.969 12.18 8.18 1 98.94 90 LEU B N 1
ATOM 3267 C CA . LEU B 1 90 ? 8.25 12.258 9.445 1 98.94 90 LEU B CA 1
ATOM 3268 C C . LEU B 1 90 ? 6.984 11.406 9.406 1 98.94 90 LEU B C 1
ATOM 3270 O O . LEU B 1 90 ? 6.062 11.688 8.641 1 98.94 90 LEU B O 1
ATOM 3274 N N . ILE B 1 91 ? 6.93 10.352 10.242 1 98.94 91 ILE B N 1
ATOM 3275 C CA . ILE B 1 91 ? 5.797 9.43 10.25 1 98.94 91 ILE B CA 1
ATOM 3276 C C . ILE B 1 91 ? 4.883 9.742 11.438 1 98.94 91 ILE B C 1
ATOM 3278 O O . ILE B 1 91 ? 5.297 9.625 12.594 1 98.94 91 ILE B O 1
ATOM 3282 N N . SER B 1 92 ? 3.66 10.078 11.117 1 98.94 92 SER B N 1
ATOM 3283 C CA . SER B 1 92 ? 2.732 10.5 12.156 1 98.94 92 SER B CA 1
ATOM 3284 C C . SER B 1 92 ? 2.291 9.32 13.016 1 98.94 92 SER B C 1
ATOM 3286 O O . SER B 1 92 ? 2.205 9.43 14.242 1 98.94 92 SER B O 1
ATOM 3288 N N . HIS B 1 93 ? 1.963 8.219 12.391 1 98.75 93 HIS B N 1
ATOM 3289 C CA . HIS B 1 93 ? 1.557 6.992 13.07 1 98.75 93 HIS B CA 1
ATOM 3290 C C . HIS B 1 93 ? 1.729 5.777 12.164 1 98.75 93 HIS B C 1
ATOM 3292 O O . HIS B 1 93 ? 2.107 5.914 11 1 98.75 93 HIS B O 1
ATOM 3298 N N . ALA B 1 94 ? 1.449 4.613 12.672 1 98.31 94 ALA B N 1
ATOM 3299 C CA . ALA B 1 94 ? 1.944 3.398 12.031 1 98.31 94 ALA B CA 1
ATOM 3300 C C . ALA B 1 94 ? 0.878 2.779 11.133 1 98.31 94 ALA B C 1
ATOM 3302 O O . ALA B 1 94 ? 1.098 1.724 10.539 1 98.31 94 ALA B O 1
ATOM 3303 N N . HIS B 1 95 ? -0.296 3.424 10.961 1 98.06 95 HIS B N 1
ATOM 3304 C CA . HIS B 1 95 ? -1.293 2.844 10.07 1 98.06 95 HIS B CA 1
ATOM 3305 C C . HIS B 1 95 ? -0.764 2.746 8.641 1 98.06 95 HIS B C 1
ATOM 3307 O O . HIS B 1 95 ? -0.079 3.654 8.164 1 98.06 95 HIS B O 1
ATOM 3313 N N . LEU B 1 96 ? -1.166 1.76 7.992 1 97.38 96 LEU B N 1
ATOM 3314 C CA . LEU B 1 96 ? -0.551 1.369 6.73 1 97.38 96 LEU B CA 1
ATOM 3315 C C . LEU B 1 96 ? -0.854 2.391 5.641 1 97.38 96 LEU B C 1
ATOM 3317 O O . LEU B 1 96 ? -0.034 2.613 4.746 1 97.38 96 LEU B O 1
ATOM 3321 N N . ASP B 1 97 ? -1.995 3.051 5.652 1 97.5 97 ASP B N 1
ATOM 3322 C CA . ASP B 1 97 ? -2.316 4.055 4.641 1 97.5 97 ASP B CA 1
ATOM 3323 C C . ASP B 1 97 ? -1.467 5.309 4.824 1 97.5 97 ASP B C 1
ATOM 3325 O O . ASP B 1 97 ? -1.509 6.219 3.992 1 97.5 97 ASP B O 1
ATOM 3329 N N . HIS B 1 98 ? -0.618 5.355 5.832 1 98.56 98 HIS B N 1
ATOM 3330 C CA . HIS B 1 98 ? 0.306 6.461 6.047 1 98.56 98 HIS B CA 1
ATOM 3331 C C . HIS B 1 98 ? 1.75 6.027 5.82 1 98.56 98 HIS B C 1
ATOM 3333 O O . HIS B 1 98 ? 2.67 6.848 5.898 1 98.56 98 HIS B O 1
ATOM 3339 N N . VAL B 1 99 ? 2.043 4.723 5.512 1 97.88 99 VAL B N 1
ATOM 3340 C CA . VAL B 1 99 ? 3.449 4.328 5.477 1 97.88 99 VAL B CA 1
ATOM 3341 C C . VAL B 1 99 ? 3.693 3.389 4.301 1 97.88 99 VAL B C 1
ATOM 3343 O O . VAL B 1 99 ? 4.844 3.109 3.951 1 97.88 99 VAL B O 1
ATOM 3346 N N . MET B 1 100 ? 2.727 2.93 3.654 1 96.06 100 MET B N 1
ATOM 3347 C CA . MET B 1 100 ? 2.869 1.822 2.715 1 96.06 100 MET B CA 1
ATOM 3348 C C . MET B 1 100 ? 3.787 2.203 1.558 1 96.06 100 MET B C 1
ATOM 3350 O O . MET B 1 100 ? 4.609 1.396 1.121 1 96.06 100 MET B O 1
ATOM 3354 N N . GLY B 1 101 ? 3.582 3.395 0.992 1 96.81 101 GLY B N 1
ATOM 3355 C CA . GLY B 1 101 ? 4.469 3.838 -0.071 1 96.81 101 GLY B CA 1
ATOM 3356 C C . GLY B 1 101 ? 5.93 3.871 0.344 1 96.81 101 GLY B C 1
ATOM 3357 O O . GLY B 1 101 ? 6.812 3.51 -0.437 1 96.81 101 GLY B O 1
ATOM 3358 N N . LEU B 1 102 ? 6.172 4.316 1.535 1 97 102 LEU B N 1
ATOM 3359 C CA . LEU B 1 102 ? 7.52 4.336 2.094 1 97 102 LEU B CA 1
ATOM 3360 C C . LEU B 1 102 ? 8.086 2.924 2.203 1 97 102 LEU B C 1
ATOM 3362 O O . LEU B 1 102 ? 9.219 2.672 1.797 1 97 102 LEU B O 1
ATOM 3366 N N . VAL B 1 103 ? 7.281 2.016 2.682 1 96.62 103 VAL B N 1
ATOM 3367 C CA . VAL B 1 103 ? 7.688 0.625 2.857 1 96.62 103 VAL B CA 1
ATOM 3368 C C . VAL B 1 103 ? 8.086 0.029 1.509 1 96.62 103 VAL B C 1
ATOM 3370 O O . VAL B 1 103 ? 9.141 -0.596 1.385 1 96.62 103 VAL B O 1
ATOM 3373 N N . MET B 1 104 ? 7.32 0.271 0.517 1 95.5 104 MET B N 1
ATOM 3374 C CA . MET B 1 104 ? 7.59 -0.266 -0.814 1 95.5 104 MET B CA 1
ATOM 3375 C C . MET B 1 104 ? 8.875 0.314 -1.386 1 95.5 104 MET B C 1
ATOM 3377 O O . MET B 1 104 ? 9.578 -0.354 -2.146 1 95.5 104 MET B O 1
ATOM 3381 N N . ALA B 1 105 ? 9.219 1.512 -0.967 1 94.75 105 ALA B N 1
ATOM 3382 C CA . ALA B 1 105 ? 10.352 2.225 -1.553 1 94.75 105 ALA B CA 1
ATOM 3383 C C . ALA B 1 105 ? 11.633 1.946 -0.775 1 94.75 105 ALA B C 1
ATOM 3385 O O . ALA B 1 105 ? 12.734 2.256 -1.246 1 94.75 105 ALA B O 1
ATOM 3386 N N . GLN B 1 106 ? 11.602 1.399 0.396 1 94.56 106 GLN B N 1
ATOM 3387 C CA . GLN B 1 106 ? 12.711 1.291 1.33 1 94.56 106 GLN B CA 1
ATOM 3388 C C . GLN B 1 106 ? 13.93 0.647 0.666 1 94.56 106 GLN B C 1
ATOM 3390 O O . GLN B 1 106 ? 15.062 1.076 0.885 1 94.56 106 GLN B O 1
ATOM 3395 N N . PRO B 1 107 ? 13.727 -0.414 -0.181 1 91.38 107 PRO B N 1
ATOM 3396 C CA . PRO B 1 107 ? 14.898 -1.041 -0.787 1 91.38 107 PRO B CA 1
ATOM 3397 C C . PRO B 1 107 ? 15.695 -0.08 -1.67 1 91.38 107 PRO B C 1
ATOM 3399 O O . PRO B 1 107 ? 16.875 -0.321 -1.949 1 91.38 107 PRO B O 1
ATOM 3402 N N . GLU B 1 108 ? 15.039 1.008 -2.086 1 90.94 108 GLU B N 1
ATOM 3403 C CA . GLU B 1 108 ? 15.68 1.93 -3.016 1 90.94 108 GLU B CA 1
ATOM 3404 C C . GLU B 1 108 ? 16.125 3.207 -2.311 1 90.94 108 GLU B C 1
ATOM 3406 O O . GLU B 1 108 ? 16.75 4.074 -2.922 1 90.94 108 GLU B O 1
ATOM 3411 N N . LEU B 1 109 ? 15.672 3.316 -1.05 1 87.44 109 LEU B N 1
ATOM 3412 C CA . LEU B 1 109 ? 16.094 4.496 -0.299 1 87.44 109 LEU B CA 1
ATOM 3413 C C . LEU B 1 109 ? 17.547 4.375 0.129 1 87.44 109 LEU B C 1
ATOM 3415 O O . LEU B 1 109 ? 17.969 3.324 0.608 1 87.44 109 LEU B O 1
ATOM 3419 N N . ARG B 1 110 ? 18.281 5.234 -0.486 1 76.69 110 ARG B N 1
ATOM 3420 C CA . ARG B 1 110 ? 19.719 5.199 -0.243 1 76.69 110 ARG B CA 1
ATOM 3421 C C . ARG B 1 110 ? 20.203 6.477 0.441 1 76.69 110 ARG B C 1
ATOM 3423 O O . ARG B 1 110 ? 19.391 7.324 0.811 1 76.69 110 ARG B O 1
ATOM 3430 N N . GLU B 1 111 ? 21.578 6.496 0.702 1 68.12 111 GLU B N 1
ATOM 3431 C CA . GLU B 1 111 ? 22.312 7.617 1.274 1 68.12 111 GLU B CA 1
ATOM 3432 C C . GLU B 1 111 ? 21.875 7.883 2.715 1 68.12 111 GLU B C 1
ATOM 3434 O O . GLU B 1 111 ? 21.906 9.023 3.178 1 68.12 111 GLU B O 1
ATOM 3439 N N . LYS B 1 112 ? 21.297 6.941 3.295 1 77.5 112 LYS B N 1
ATOM 3440 C CA . LYS B 1 112 ? 21 6.918 4.723 1 77.5 112 LYS B CA 1
ATOM 3441 C C . LYS B 1 112 ? 19.891 7.914 5.066 1 77.5 112 LYS B C 1
ATOM 3443 O O . LYS B 1 112 ? 20.031 8.695 6.012 1 77.5 112 LYS B O 1
ATOM 3448 N N . GLN B 1 113 ? 18.891 7.895 4.273 1 95 113 GLN B N 1
ATOM 3449 C CA . GLN B 1 113 ? 17.703 8.703 4.602 1 95 113 GLN B CA 1
ATOM 3450 C C . GLN B 1 113 ? 17.172 8.352 5.988 1 95 113 GLN B C 1
ATOM 3452 O O . GLN B 1 113 ? 17.422 7.262 6.5 1 95 113 GLN B O 1
ATOM 3457 N N . THR B 1 114 ? 16.562 9.344 6.617 1 98 114 THR B N 1
ATOM 3458 C CA . THR B 1 114 ? 16.156 9.195 8.008 1 98 114 THR B CA 1
ATOM 3459 C C . THR B 1 114 ? 14.633 9.078 8.109 1 98 114 THR B C 1
ATOM 3461 O O . THR B 1 114 ? 13.898 9.891 7.539 1 98 114 THR B O 1
ATOM 3464 N N . ILE B 1 115 ? 14.172 8.047 8.727 1 98.19 115 ILE B N 1
ATOM 3465 C CA . ILE B 1 115 ? 12.766 7.887 9.102 1 98.19 115 ILE B CA 1
ATOM 3466 C C . ILE B 1 115 ? 12.57 8.289 10.562 1 98.19 115 ILE B C 1
ATOM 3468 O O . ILE B 1 115 ? 13.18 7.703 11.453 1 98.19 115 ILE B O 1
ATOM 3472 N N . MET B 1 116 ? 11.742 9.289 10.789 1 98.81 116 MET B N 1
ATOM 3473 C CA . MET B 1 116 ? 11.578 9.891 12.109 1 98.81 116 MET B CA 1
ATOM 3474 C C . MET B 1 116 ? 10.148 9.695 12.617 1 98.81 116 MET B C 1
ATOM 3476 O O . MET B 1 116 ? 9.188 9.898 11.875 1 98.81 116 MET B O 1
ATOM 3480 N N . ALA B 1 117 ? 9.992 9.32 13.828 1 98.88 117 ALA B N 1
ATOM 3481 C CA . ALA B 1 117 ? 8.695 9.164 14.484 1 98.88 117 ALA B CA 1
ATOM 3482 C C . ALA B 1 117 ? 8.836 9.234 16 1 98.88 117 ALA B C 1
ATOM 3484 O O . ALA B 1 117 ? 9.93 9.055 16.547 1 98.88 117 ALA B O 1
ATOM 3485 N N . ARG B 1 118 ? 7.781 9.586 16.641 1 98.81 118 ARG B N 1
ATOM 3486 C CA . ARG B 1 118 ? 7.848 9.469 18.094 1 98.81 118 ARG B CA 1
ATOM 3487 C C . ARG B 1 118 ? 8.109 8.023 18.516 1 98.81 118 ARG B C 1
ATOM 3489 O O . ARG B 1 118 ? 7.949 7.102 17.719 1 98.81 118 ARG B O 1
ATOM 3496 N N . GLU B 1 119 ? 8.422 7.852 19.719 1 98.44 119 GLU B N 1
ATOM 3497 C CA . GLU B 1 119 ? 8.891 6.562 20.219 1 98.44 119 GLU B CA 1
ATOM 3498 C C . GLU B 1 119 ? 7.844 5.477 20.016 1 98.44 119 GLU B C 1
ATOM 3500 O O . GLU B 1 119 ? 8.148 4.41 19.469 1 98.44 119 GLU B O 1
ATOM 3505 N N . GLU B 1 120 ? 6.625 5.727 20.422 1 98.19 120 GLU B N 1
ATOM 3506 C CA . GLU B 1 120 ? 5.562 4.73 20.328 1 98.19 120 GLU B CA 1
ATOM 3507 C C . GLU B 1 120 ? 5.32 4.316 18.875 1 98.19 120 GLU B C 1
ATOM 3509 O O . GLU B 1 120 ? 5.109 3.137 18.594 1 98.19 120 GLU B O 1
ATOM 3514 N N . THR B 1 121 ? 5.344 5.262 17.984 1 98.69 121 THR B N 1
ATOM 3515 C CA . THR B 1 121 ? 5.141 4.996 16.562 1 98.69 121 THR B CA 1
ATOM 3516 C C . THR B 1 121 ? 6.301 4.18 16 1 98.69 121 THR B C 1
ATOM 3518 O O . THR B 1 121 ? 6.086 3.205 15.281 1 98.69 121 THR B O 1
ATOM 3521 N N . MET B 1 122 ? 7.52 4.555 16.359 1 98.62 122 MET B N 1
ATOM 3522 C CA . MET B 1 122 ? 8.688 3.82 15.891 1 98.62 122 MET B CA 1
ATOM 3523 C C . MET B 1 122 ? 8.656 2.373 16.375 1 98.62 122 MET B C 1
ATOM 3525 O O . MET B 1 122 ? 8.945 1.453 15.609 1 98.62 122 MET B O 1
ATOM 3529 N N . GLN B 1 123 ? 8.258 2.193 17.578 1 98.25 123 GLN B N 1
ATOM 3530 C CA . GLN B 1 123 ? 8.141 0.843 18.109 1 98.25 123 GLN B CA 1
ATOM 3531 C C . GLN B 1 123 ? 7.098 0.035 17.344 1 98.25 123 GLN B C 1
ATOM 3533 O O . GLN B 1 123 ? 7.32 -1.136 17.031 1 98.25 123 GLN B O 1
ATOM 3538 N N . ALA B 1 124 ? 5.996 0.649 17.094 1 98.06 124 ALA B N 1
ATOM 3539 C CA . ALA B 1 124 ? 4.945 -0.028 16.328 1 98.06 124 ALA B CA 1
ATOM 3540 C C . ALA B 1 124 ? 5.441 -0.426 14.945 1 98.06 124 ALA B C 1
ATOM 3542 O O . ALA B 1 124 ? 5.164 -1.532 14.477 1 98.06 124 ALA B O 1
ATOM 3543 N N . LEU B 1 125 ? 6.156 0.437 14.273 1 98.38 125 LEU B N 1
ATOM 3544 C CA . LEU B 1 125 ? 6.711 0.152 12.953 1 98.38 125 LEU B CA 1
ATOM 3545 C C . LEU B 1 125 ? 7.695 -1.012 13.016 1 98.38 125 LEU B C 1
ATOM 3547 O O . LEU B 1 125 ? 7.613 -1.943 12.211 1 98.38 125 LEU B O 1
ATOM 3551 N N . GLN B 1 126 ? 8.594 -0.961 13.977 1 98.06 126 GLN B N 1
ATOM 3552 C CA . GLN B 1 126 ? 9.633 -1.979 14.102 1 98.06 126 GLN B CA 1
ATOM 3553 C C . GLN B 1 126 ? 9.039 -3.326 14.508 1 98.06 126 GLN B C 1
ATOM 3555 O O . GLN B 1 126 ? 9.477 -4.375 14.023 1 98.06 126 GLN B O 1
ATOM 3560 N N . ASP B 1 127 ? 7.992 -3.285 15.328 1 97.81 127 ASP B N 1
ATOM 3561 C CA . ASP B 1 127 ? 7.398 -4.516 15.844 1 97.81 127 ASP B CA 1
ATOM 3562 C C . ASP B 1 127 ? 6.504 -5.172 14.797 1 97.81 127 ASP B C 1
ATOM 3564 O O . ASP B 1 127 ? 6.43 -6.402 14.719 1 97.81 127 ASP B O 1
ATOM 3568 N N . ASN B 1 128 ? 5.902 -4.367 13.992 1 97.94 128 ASN B N 1
ATOM 3569 C CA . ASN B 1 128 ? 4.812 -4.926 13.195 1 97.94 128 ASN B CA 1
ATOM 3570 C C . ASN B 1 128 ? 5.137 -4.906 11.711 1 97.94 128 ASN B C 1
ATOM 3572 O O . ASN B 1 128 ? 4.551 -5.66 10.93 1 97.94 128 ASN B O 1
ATOM 3576 N N . ILE B 1 129 ? 6.027 -4.07 11.281 1 97.88 129 ILE B N 1
ATOM 3577 C CA . ILE B 1 129 ? 6.246 -3.906 9.852 1 97.88 129 ILE B CA 1
ATOM 3578 C C . ILE B 1 129 ? 7.691 -4.266 9.508 1 97.88 129 ILE B C 1
ATOM 3580 O O . ILE B 1 129 ? 7.938 -5.199 8.742 1 97.88 129 ILE B O 1
ATOM 3584 N N . PHE B 1 130 ? 8.656 -3.57 10.164 1 97.56 130 PHE B N 1
ATOM 3585 C CA . PHE B 1 130 ? 10.062 -3.791 9.875 1 97.56 130 PHE B CA 1
ATOM 3586 C C . PHE B 1 130 ? 10.594 -4.984 10.664 1 97.56 130 PHE B C 1
ATOM 3588 O O . PHE B 1 130 ? 11.57 -4.855 11.406 1 97.56 130 PHE B O 1
ATOM 3595 N N . ASN B 1 131 ? 10.031 -6.109 10.477 1 96.56 131 ASN B N 1
ATOM 3596 C CA . ASN B 1 131 ? 10.266 -7.191 11.422 1 96.56 131 ASN B CA 1
ATOM 3597 C C . ASN B 1 131 ? 10.617 -8.492 10.711 1 96.56 131 ASN B C 1
ATOM 3599 O O . ASN B 1 131 ? 10.648 -9.555 11.336 1 96.56 131 ASN B O 1
ATOM 3603 N N . TRP B 1 132 ? 10.75 -8.508 9.367 1 94.19 132 TRP B N 1
ATOM 3604 C CA . TRP B 1 132 ? 11.156 -9.609 8.5 1 94.19 132 TRP B CA 1
ATOM 3605 C C . TRP B 1 132 ? 10.016 -10.602 8.32 1 94.19 132 TRP B C 1
ATOM 3607 O O . TRP B 1 132 ? 10.133 -11.562 7.551 1 94.19 132 TRP B O 1
ATOM 3617 N N . SER B 1 133 ? 8.875 -10.383 8.984 1 94.62 133 SER B N 1
ATOM 3618 C CA . SER B 1 133 ? 7.715 -11.25 8.789 1 94.62 133 SER B CA 1
ATOM 3619 C C . SER B 1 133 ? 6.852 -10.773 7.629 1 94.62 133 SER B C 1
ATOM 3621 O O . SER B 1 133 ? 6.438 -11.562 6.785 1 94.62 133 SER B O 1
ATOM 3623 N N . VAL B 1 134 ? 6.613 -9.406 7.672 1 95.5 134 VAL B N 1
ATOM 3624 C CA . VAL B 1 134 ? 5.746 -8.906 6.613 1 95.5 134 VAL B CA 1
ATOM 3625 C C . VAL B 1 134 ? 6.535 -7.973 5.695 1 95.5 134 VAL B C 1
ATOM 3627 O O . VAL B 1 134 ? 6.086 -7.652 4.594 1 95.5 134 VAL B O 1
ATOM 3630 N N . TRP B 1 135 ? 7.672 -7.562 6.211 1 95.19 135 TRP B N 1
ATOM 3631 C CA . TRP B 1 135 ? 8.586 -6.746 5.418 1 95.19 135 TRP B CA 1
ATOM 3632 C C . TRP B 1 135 ? 9.984 -6.75 6.016 1 95.19 135 TRP B C 1
ATOM 3634 O O . TRP B 1 135 ? 10.156 -7.023 7.207 1 95.19 135 TRP B O 1
ATOM 3644 N N . GLY B 1 136 ? 11.016 -6.434 5.25 1 93.31 136 GLY B N 1
ATOM 3645 C CA . GLY B 1 136 ? 12.391 -6.406 5.738 1 93.31 136 GLY B CA 1
ATOM 3646 C C . GLY B 1 136 ? 12.68 -5.215 6.629 1 93.31 136 GLY B C 1
ATOM 3647 O O . GLY B 1 136 ? 11.93 -4.238 6.633 1 93.31 136 GLY B O 1
ATOM 3648 N N . ASN B 1 137 ? 13.766 -5.348 7.402 1 95.81 137 ASN B N 1
ATOM 3649 C CA . ASN B 1 137 ? 14.289 -4.219 8.172 1 95.81 137 ASN B CA 1
ATOM 3650 C C . ASN B 1 137 ? 15.445 -3.533 7.445 1 95.81 137 ASN B C 1
ATOM 3652 O O . ASN B 1 137 ? 16.594 -3.959 7.562 1 95.81 137 ASN B O 1
ATOM 3656 N N . PHE B 1 138 ? 15.156 -2.479 6.84 1 95.44 138 PHE B N 1
ATOM 3657 C CA . PHE B 1 138 ? 16.141 -1.764 6.035 1 95.44 138 PHE B CA 1
ATOM 3658 C C . PHE B 1 138 ? 16.812 -0.667 6.852 1 95.44 138 PHE B C 1
ATOM 3660 O O . PHE B 1 138 ? 17.641 0.085 6.328 1 95.44 138 PHE B O 1
ATOM 3667 N N . GLY B 1 139 ? 16.422 -0.558 8.109 1 95.62 139 GLY B N 1
ATOM 3668 C CA . GLY B 1 139 ? 16.984 0.463 8.977 1 95.62 139 GLY B CA 1
ATOM 3669 C C . GLY B 1 139 ? 18.094 -0.06 9.867 1 95.62 139 GLY B C 1
ATOM 3670 O O . GLY B 1 139 ? 18.703 -1.092 9.57 1 95.62 139 GLY B O 1
ATOM 3671 N N . ASP B 1 140 ? 18.422 0.687 10.922 1 96.75 140 ASP B N 1
ATOM 3672 C CA . ASP B 1 140 ? 19.609 0.423 11.742 1 96.75 140 ASP B CA 1
ATOM 3673 C C . ASP B 1 140 ? 19.203 0.068 13.172 1 96.75 140 ASP B C 1
ATOM 3675 O O . ASP B 1 140 ? 20.047 0.096 14.078 1 96.75 140 ASP B O 1
ATOM 3679 N N . SER B 1 141 ? 17.984 -0.204 13.406 1 97.19 141 SER B N 1
ATOM 3680 C CA . SER B 1 141 ? 17.516 -0.646 14.711 1 97.19 141 SER B CA 1
ATOM 3681 C C . SER B 1 141 ? 16.297 -1.57 14.578 1 97.19 141 SER B C 1
ATOM 3683 O O . SER B 1 141 ? 15.789 -1.768 13.477 1 97.19 141 SER B O 1
ATOM 3685 N N . GLY B 1 142 ? 15.852 -2.188 15.703 1 97.12 142 GLY B N 1
ATOM 3686 C CA . GLY B 1 142 ? 14.766 -3.15 15.672 1 97.12 142 GLY B CA 1
ATOM 3687 C C . GLY B 1 142 ? 15.227 -4.566 15.391 1 97.12 142 GLY B C 1
ATOM 3688 O O . GLY B 1 142 ? 16.312 -4.969 15.828 1 97.12 142 GLY B O 1
ATOM 3689 N N . ALA B 1 143 ? 14.398 -5.297 14.75 1 96.5 143 ALA B N 1
ATOM 3690 C CA . ALA B 1 143 ? 14.656 -6.715 14.508 1 96.5 143 ALA B CA 1
ATOM 3691 C C . ALA B 1 143 ? 15.914 -6.906 13.664 1 96.5 143 ALA B C 1
ATOM 3693 O O . ALA B 1 143 ? 16.156 -6.152 12.719 1 96.5 143 ALA B O 1
ATOM 3694 N N . ILE B 1 144 ? 16.703 -7.832 13.969 1 96 144 ILE B N 1
ATOM 3695 C CA . ILE B 1 144 ? 17.906 -8.156 13.227 1 96 144 ILE B CA 1
ATOM 3696 C C . ILE B 1 144 ? 17.594 -9.156 12.117 1 96 144 ILE B C 1
ATOM 3698 O O . ILE B 1 144 ? 16.672 -9.969 12.25 1 96 144 ILE B O 1
ATOM 3702 N N . PRO B 1 145 ? 18.375 -9.211 11.062 1 94.69 145 PRO B N 1
ATOM 3703 C CA . PRO B 1 145 ? 19.5 -8.344 10.75 1 94.69 145 PRO B CA 1
ATOM 3704 C C . PRO B 1 145 ? 19.078 -6.938 10.328 1 94.69 145 PRO B C 1
ATOM 3706 O O . PRO B 1 145 ? 18 -6.762 9.75 1 94.69 145 PRO B O 1
ATOM 3709 N N . HIS B 1 146 ? 19.922 -5.973 10.656 1 95.25 146 HIS B N 1
ATOM 3710 C CA . HIS B 1 146 ? 19.781 -4.602 10.18 1 95.25 146 HIS B CA 1
ATOM 3711 C C . HIS B 1 146 ? 20.484 -4.41 8.836 1 95.25 146 HIS B C 1
ATOM 3713 O O . HIS B 1 146 ? 21.688 -4.625 8.727 1 95.25 146 HIS B O 1
ATOM 3719 N N . LEU B 1 147 ? 19.734 -3.941 7.824 1 92.75 147 LEU B N 1
ATOM 3720 C CA . LEU B 1 147 ? 20.359 -3.742 6.52 1 92.75 147 LEU B CA 1
ATOM 3721 C C . LEU B 1 147 ? 21.031 -2.375 6.441 1 92.75 147 LEU B C 1
ATOM 3723 O O . LEU B 1 147 ? 21.859 -2.133 5.559 1 92.75 147 LEU B O 1
ATOM 3727 N N . ASN B 1 148 ? 20.688 -1.404 7.27 1 94.06 148 ASN B N 1
ATOM 3728 C CA . ASN B 1 148 ? 21.344 -0.125 7.492 1 94.06 148 ASN B CA 1
ATOM 3729 C C . ASN B 1 148 ? 21.266 0.769 6.258 1 94.06 148 ASN B C 1
ATOM 3731 O O . ASN B 1 148 ? 22.203 1.524 5.977 1 94.06 148 ASN B O 1
ATOM 3735 N N . PHE B 1 149 ? 20.172 0.642 5.492 1 93.19 149 PHE B N 1
ATOM 3736 C CA . PHE B 1 149 ? 19.938 1.547 4.375 1 93.19 149 PHE B CA 1
ATOM 3737 C C . PHE B 1 149 ? 19.406 2.889 4.863 1 93.19 149 PHE B C 1
ATOM 3739 O O . PHE B 1 149 ? 19.641 3.924 4.238 1 93.19 149 PHE B O 1
ATOM 3746 N N . GLN B 1 150 ? 18.625 2.832 5.98 1 95.62 150 GLN B N 1
ATOM 3747 C CA . GLN B 1 150 ? 18.031 4.031 6.57 1 95.62 150 GLN B CA 1
ATOM 3748 C C . GLN B 1 150 ? 18.375 4.137 8.055 1 95.62 150 GLN B C 1
ATOM 3750 O O . GLN B 1 150 ? 18.672 3.131 8.695 1 95.62 150 GLN B O 1
ATOM 3755 N N . HIS B 1 151 ? 18.375 5.363 8.492 1 97.06 151 HIS B N 1
ATOM 3756 C CA . HIS B 1 151 ? 18.469 5.629 9.922 1 97.06 151 HIS B CA 1
ATOM 3757 C C . HIS B 1 151 ? 17.094 5.816 10.547 1 97.06 151 HIS B C 1
ATOM 3759 O O . HIS B 1 151 ? 16.281 6.59 10.047 1 97.06 151 HIS B O 1
ATOM 3765 N N . TYR B 1 152 ? 16.766 5.027 11.57 1 97.44 152 TYR B N 1
ATOM 3766 C CA . TYR B 1 152 ? 15.539 5.199 12.344 1 97.44 152 TYR B CA 1
ATOM 3767 C C . TYR B 1 152 ? 15.773 6.102 13.547 1 97.44 152 TYR B C 1
ATOM 3769 O O . TYR B 1 152 ? 16.594 5.785 14.422 1 97.44 152 TYR B O 1
ATOM 3777 N N . GLN B 1 153 ? 15.07 7.211 13.594 1 98.06 153 GLN B N 1
ATOM 3778 C CA . GLN B 1 153 ? 15.289 8.18 14.672 1 98.06 153 GLN B CA 1
ATOM 3779 C C . GLN B 1 153 ? 14 8.43 15.453 1 98.06 153 GLN B C 1
ATOM 3781 O O . GLN B 1 153 ? 12.977 8.781 14.867 1 98.06 153 GLN B O 1
ATOM 3786 N N . THR B 1 154 ? 14.039 8.328 16.719 1 98.25 154 THR B N 1
ATOM 3787 C CA . THR B 1 154 ? 12.906 8.656 17.578 1 98.25 154 THR B CA 1
ATOM 3788 C C . THR B 1 154 ? 12.891 10.148 17.891 1 98.25 154 THR B C 1
ATOM 3790 O O . THR B 1 154 ? 13.93 10.742 18.188 1 98.25 154 THR B O 1
ATOM 3793 N N . LEU B 1 155 ? 11.719 10.68 17.781 1 98.31 155 LEU B N 1
ATOM 3794 C CA . LEU B 1 155 ? 11.5 12.086 18.078 1 98.31 155 LEU B CA 1
ATOM 3795 C C . LEU B 1 155 ? 10.891 12.266 19.469 1 98.31 155 LEU B C 1
ATOM 3797 O O . LEU B 1 155 ? 9.812 11.734 19.75 1 98.31 155 LEU B O 1
ATOM 3801 N N . PRO B 1 156 ? 11.602 13.039 20.359 1 98.56 156 PRO B N 1
ATOM 3802 C CA . PRO B 1 156 ? 10.914 13.391 21.609 1 98.56 156 PRO B CA 1
ATOM 3803 C C . PRO B 1 156 ? 9.734 14.336 21.391 1 98.56 156 PRO B C 1
ATOM 3805 O O . PRO B 1 156 ? 9.766 15.164 20.484 1 98.56 156 PRO B O 1
ATOM 3808 N N . LEU B 1 157 ? 8.766 14.219 22.25 1 98.69 157 LEU B N 1
ATOM 3809 C CA . LEU B 1 157 ? 7.609 15.102 22.172 1 98.69 157 LEU B CA 1
ATOM 3810 C C . LEU B 1 157 ? 7.965 16.5 22.656 1 98.69 157 LEU B C 1
ATOM 3812 O O . LEU B 1 157 ? 8.766 16.672 23.578 1 98.69 157 LEU B O 1
ATOM 3816 N N . LEU B 1 158 ? 7.422 17.516 21.984 1 98.69 158 LEU B N 1
ATOM 3817 C CA . LEU B 1 158 ? 7.359 18.906 22.422 1 98.69 158 LEU B CA 1
ATOM 3818 C C . LEU B 1 158 ? 8.75 19.531 22.469 1 98.69 158 LEU B C 1
ATOM 3820 O O . LEU B 1 158 ? 9 20.469 23.234 1 98.69 158 LEU B O 1
ATOM 3824 N N . GLN B 1 159 ? 9.695 18.984 21.719 1 98.75 159 GLN B N 1
ATOM 3825 C CA . GLN B 1 159 ? 11.039 19.531 21.594 1 98.75 159 GLN B CA 1
ATOM 3826 C C . GLN B 1 159 ? 11.375 19.812 20.125 1 98.75 159 GLN B C 1
ATOM 3828 O O . GLN B 1 159 ? 11.047 19.016 19.25 1 98.75 159 GLN B O 1
ATOM 3833 N N . TRP B 1 160 ? 12.008 2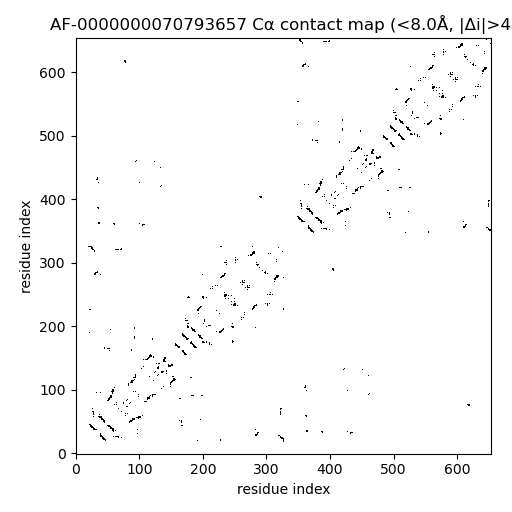0.953 19.953 1 98.75 160 TRP B N 1
ATOM 3834 C CA . TRP B 1 160 ? 12.43 21.297 18.594 1 98.75 160 TRP B CA 1
ATOM 3835 C C . TRP B 1 160 ? 13.656 20.484 18.188 1 98.75 160 TRP B C 1
ATOM 3837 O O . TRP B 1 160 ? 14.609 20.359 18.969 1 98.75 160 TRP B O 1
ATOM 3847 N N . LEU B 1 161 ? 13.641 19.938 17.016 1 98.69 161 LEU B N 1
ATOM 3848 C CA . LEU B 1 161 ? 14.773 19.234 16.422 1 98.69 161 LEU B CA 1
ATOM 3849 C C . LEU B 1 161 ? 14.953 19.641 14.961 1 98.69 161 LEU B C 1
ATOM 3851 O O . LEU B 1 161 ? 13.969 19.891 14.258 1 98.69 161 LEU B O 1
ATOM 3855 N N . ALA B 1 162 ? 16.141 19.672 14.547 1 98.62 162 ALA B N 1
ATOM 3856 C CA . ALA B 1 162 ? 16.422 19.906 13.133 1 98.62 162 ALA B CA 1
ATOM 3857 C C . ALA B 1 162 ? 16.078 18.672 12.305 1 98.62 162 ALA B C 1
ATOM 3859 O O . ALA B 1 162 ? 16.328 17.547 12.719 1 98.62 162 ALA B O 1
ATOM 3860 N N . ILE B 1 163 ? 15.461 18.859 11.203 1 98.56 163 ILE B N 1
ATOM 3861 C CA . ILE B 1 163 ? 15.258 17.766 10.258 1 98.56 163 ILE B CA 1
ATOM 3862 C C . ILE B 1 163 ? 16.516 17.578 9.398 1 98.56 163 ILE B C 1
ATOM 3864 O O . ILE B 1 163 ? 16.922 18.516 8.703 1 98.56 163 ILE B O 1
ATOM 3868 N N . PRO B 1 164 ? 17.078 16.391 9.391 1 96.75 164 PRO B N 1
ATOM 3869 C CA . PRO B 1 164 ? 18.375 16.172 8.734 1 96.75 164 PRO B CA 1
ATOM 3870 C C . PRO B 1 164 ? 18.359 16.594 7.266 1 96.75 164 PRO B C 1
ATOM 3872 O O . PRO B 1 164 ? 17.406 16.281 6.535 1 96.75 164 PRO B O 1
ATOM 3875 N N . ASP B 1 165 ? 19.422 17.406 6.883 1 95.69 165 ASP B N 1
ATOM 3876 C CA . ASP B 1 165 ? 19.734 17.766 5.508 1 95.69 165 ASP B CA 1
ATOM 3877 C C . ASP B 1 165 ? 18.625 18.625 4.898 1 95.69 165 ASP B C 1
ATOM 3879 O O . ASP B 1 165 ? 18.328 18.5 3.709 1 95.69 165 ASP B O 1
ATOM 3883 N N . THR B 1 166 ? 17.844 19.297 5.738 1 97.56 166 THR B N 1
ATOM 3884 C CA . THR B 1 166 ? 16.859 20.297 5.324 1 97.56 166 THR B CA 1
ATOM 3885 C C . THR B 1 166 ? 17.047 21.594 6.109 1 97.56 166 THR B C 1
ATOM 3887 O O . THR B 1 166 ? 17.875 21.656 7.023 1 97.56 166 THR B O 1
ATOM 3890 N N . ASP B 1 167 ? 16.328 22.625 5.766 1 97.62 167 ASP B N 1
ATOM 3891 C CA . ASP B 1 167 ? 16.359 23.891 6.484 1 97.62 167 ASP B CA 1
ATOM 3892 C C . ASP B 1 167 ? 15.211 23.984 7.488 1 97.62 167 ASP B C 1
ATOM 3894 O O . ASP B 1 167 ? 14.898 25.062 7.988 1 97.62 167 ASP B O 1
ATOM 3898 N N . LEU B 1 168 ? 14.633 22.812 7.738 1 98.75 168 LEU B N 1
ATOM 3899 C CA . LEU B 1 168 ? 13.422 22.797 8.555 1 98.75 168 LEU B CA 1
ATOM 3900 C C . LEU B 1 168 ? 13.711 22.234 9.945 1 98.75 168 LEU B C 1
ATOM 3902 O O . LEU B 1 168 ? 14.664 21.469 10.125 1 98.75 168 LEU B O 1
ATOM 3906 N N . HIS B 1 169 ? 12.93 22.656 10.867 1 98.88 169 HIS B N 1
ATOM 3907 C CA . HIS B 1 169 ? 12.844 22.094 12.211 1 98.88 169 HIS B CA 1
ATOM 3908 C C . HIS B 1 169 ? 11.453 21.531 12.492 1 98.88 169 HIS B C 1
ATOM 3910 O O . HIS B 1 169 ? 10.484 21.938 11.844 1 98.88 169 HIS B O 1
ATOM 3916 N N . VAL B 1 170 ? 11.383 20.594 13.445 1 98.94 170 VAL B N 1
ATOM 3917 C CA . VAL B 1 170 ? 10.086 20 13.75 1 98.94 170 VAL B CA 1
ATOM 3918 C C . VAL B 1 170 ? 9.891 19.922 15.258 1 98.94 170 VAL B C 1
ATOM 3920 O O . VAL B 1 170 ? 10.852 19.688 16 1 98.94 170 VAL B O 1
ATOM 3923 N N . LYS B 1 171 ? 8.797 20.234 15.719 1 98.94 171 LYS B N 1
ATOM 3924 C CA . LYS B 1 171 ? 8.281 19.922 17.047 1 98.94 171 LYS B CA 1
ATOM 3925 C C . LYS B 1 171 ? 7.07 19 16.969 1 98.94 171 LYS B C 1
ATOM 3927 O O . LYS B 1 171 ? 6.105 19.281 16.25 1 98.94 171 LYS B O 1
ATOM 3932 N N . VAL B 1 172 ? 7.121 17.891 17.734 1 98.88 172 VAL B N 1
ATOM 3933 C CA . VAL B 1 172 ? 6.113 16.844 17.625 1 98.88 172 VAL B CA 1
ATOM 3934 C C . VAL B 1 172 ? 5.117 16.953 18.781 1 98.88 172 VAL B C 1
ATOM 3936 O O . VAL B 1 172 ? 5.512 17.141 19.922 1 98.88 172 VAL B O 1
ATOM 3939 N N . PHE B 1 173 ? 3.859 16.828 18.453 1 98.94 173 PHE B N 1
ATOM 3940 C CA . PHE B 1 173 ? 2.793 16.844 19.453 1 98.94 173 PHE B CA 1
ATOM 3941 C C . PHE B 1 173 ? 1.99 15.547 19.391 1 98.94 173 PHE B C 1
ATOM 3943 O O . PHE B 1 173 ? 1.722 15.016 18.312 1 98.94 173 PHE B O 1
ATOM 3950 N N . PRO B 1 174 ? 1.567 15.023 20.547 1 98.75 174 PRO B N 1
ATOM 3951 C CA . PRO B 1 174 ? 0.705 13.836 20.531 1 98.75 174 PRO B CA 1
ATOM 3952 C C . PRO B 1 174 ? -0.717 14.148 20.078 1 98.75 174 PRO B C 1
ATOM 3954 O O . PRO B 1 174 ? -1.237 15.234 20.344 1 98.75 174 PRO B O 1
ATOM 3957 N N . LEU B 1 175 ? -1.324 13.234 19.375 1 98.81 175 LEU B N 1
ATOM 3958 C CA . LEU B 1 175 ? -2.723 13.266 18.969 1 98.81 175 LEU B CA 1
ATOM 3959 C C . LEU B 1 175 ? -3.479 12.055 19.5 1 98.81 175 LEU B C 1
ATOM 3961 O O . LEU B 1 175 ? -2.865 11.07 19.922 1 98.81 175 LEU B O 1
ATOM 3965 N N . SER B 1 176 ? -4.754 12.242 19.531 1 98.19 176 SER B N 1
ATOM 3966 C CA . SER B 1 176 ? -5.629 11.148 19.922 1 98.19 176 SER B CA 1
ATOM 3967 C C . SER B 1 176 ? -6.297 10.508 18.703 1 98.19 176 SER B C 1
ATOM 3969 O O . SER B 1 176 ? -6.996 11.188 17.953 1 98.19 176 SER B O 1
ATOM 3971 N N . HIS B 1 177 ? -6.086 9.219 18.516 1 97.44 177 HIS B N 1
ATOM 3972 C CA . HIS B 1 177 ? -6.551 8.477 17.344 1 97.44 177 HIS B CA 1
ATOM 3973 C C . HIS B 1 177 ? -7.059 7.094 17.75 1 97.44 177 HIS B C 1
ATOM 3975 O O . HIS B 1 177 ? -6.57 6.082 17.234 1 97.44 177 HIS B O 1
ATOM 3981 N N . SER B 1 178 ? -8.109 7.047 18.594 1 92.69 178 SER B N 1
ATOM 3982 C CA . SER B 1 178 ? -8.789 5.836 19.047 1 92.69 178 SER B CA 1
ATOM 3983 C C . SER B 1 178 ? -7.816 4.887 19.734 1 92.69 178 SER B C 1
ATOM 3985 O O . SER B 1 178 ? -7.758 3.701 19.406 1 92.69 178 SER B O 1
ATOM 3987 N N . GLY B 1 179 ? -6.957 5.43 20.547 1 89.69 179 GLY B N 1
ATOM 3988 C CA . GLY B 1 179 ? -6.066 4.621 21.359 1 89.69 179 GLY B CA 1
ATOM 3989 C C . GLY B 1 179 ? -4.703 4.414 20.734 1 89.69 179 GLY B C 1
ATOM 3990 O O . GLY B 1 179 ? -3.76 3.994 21.422 1 89.69 179 GLY B O 1
ATOM 3991 N N . MET B 1 180 ? -4.574 4.695 19.516 1 92.12 180 MET B N 1
ATOM 3992 C CA . MET B 1 180 ? -3.293 4.543 18.828 1 92.12 180 MET B CA 1
ATOM 3993 C C . MET B 1 180 ? -2.49 5.84 18.891 1 92.12 180 MET B C 1
ATOM 3995 O O . MET B 1 180 ? -3.057 6.93 18.781 1 92.12 180 MET B O 1
ATOM 3999 N N . ALA B 1 181 ? -1.22 5.688 19 1 95.62 181 ALA B N 1
ATOM 4000 C CA . ALA B 1 181 ? -0.353 6.863 19 1 95.62 181 ALA B CA 1
ATOM 4001 C C . ALA B 1 181 ? -0.355 7.543 17.625 1 95.62 181 ALA B C 1
ATOM 4003 O O . ALA B 1 181 ? -0.178 6.883 16.609 1 95.62 181 ALA B O 1
ATOM 4004 N N . SER B 1 182 ? -0.664 8.766 17.594 1 98.5 182 SER B N 1
ATOM 4005 C CA . SER B 1 182 ? -0.554 9.617 16.422 1 98.5 182 SER B CA 1
ATOM 4006 C C . SER B 1 182 ? 0.106 10.953 16.766 1 98.5 182 SER B C 1
ATOM 4008 O O . SER B 1 182 ? 0.288 11.273 17.938 1 98.5 182 SER B O 1
ATOM 4010 N N . SER B 1 183 ? 0.565 11.68 15.734 1 98.94 183 SER B N 1
ATOM 4011 C CA . SER B 1 183 ? 1.358 12.875 15.992 1 98.94 183 SER B CA 1
ATOM 4012 C C . SER B 1 183 ? 0.983 14 15.031 1 98.94 183 SER B C 1
ATOM 4014 O O . SER B 1 183 ? 0.551 13.75 13.906 1 98.94 183 SER B O 1
ATOM 4016 N N . ALA B 1 184 ? 1.12 15.195 15.516 1 98.94 184 ALA B N 1
ATOM 4017 C CA . ALA B 1 184 ? 1.177 16.391 14.688 1 98.94 184 ALA B CA 1
ATOM 4018 C C . ALA B 1 184 ? 2.6 16.938 14.609 1 98.94 184 ALA B C 1
ATOM 4020 O O . ALA B 1 184 ? 3.381 16.797 15.547 1 98.94 184 ALA B O 1
ATOM 4021 N N . PHE B 1 185 ? 2.922 17.531 13.484 1 99 185 PHE B N 1
ATOM 4022 C CA . PHE B 1 185 ? 4.242 18.109 13.258 1 99 185 PHE B CA 1
ATOM 4023 C C . PHE B 1 185 ? 4.145 19.609 13.031 1 99 185 PHE B C 1
ATOM 4025 O O . PHE B 1 185 ? 3.594 20.047 12.016 1 99 185 PHE B O 1
ATOM 4032 N N . LEU B 1 186 ? 4.594 20.391 13.984 1 98.94 186 LEU B N 1
ATOM 4033 C CA . LEU B 1 186 ? 4.828 21.812 13.727 1 98.94 186 LEU B CA 1
ATOM 4034 C C . LEU B 1 186 ? 6.18 22.031 13.055 1 98.94 186 LEU B C 1
ATOM 4036 O O . LEU B 1 186 ? 7.227 21.766 13.656 1 98.94 186 LEU B O 1
ATOM 4040 N N . ILE B 1 187 ? 6.137 22.438 11.82 1 98.94 187 ILE B N 1
ATOM 4041 C CA . ILE B 1 187 ? 7.328 22.609 11 1 98.94 187 ILE B CA 1
ATOM 4042 C C . ILE B 1 187 ? 7.742 24.078 10.977 1 98.94 187 ILE B C 1
ATOM 4044 O O . ILE B 1 187 ? 6.91 24.953 10.758 1 98.94 187 ILE B O 1
ATOM 4048 N N . ARG B 1 188 ? 9.023 24.312 11.172 1 98.88 188 ARG B N 1
ATOM 4049 C CA . ARG B 1 188 ? 9.516 25.688 11.227 1 98.88 188 ARG B CA 1
ATOM 4050 C C . ARG B 1 188 ? 10.602 25.922 10.188 1 98.88 188 ARG B C 1
ATOM 4052 O O . ARG B 1 188 ? 11.508 25.094 10.039 1 98.88 188 ARG B O 1
ATOM 4059 N N . TYR B 1 189 ? 10.508 26.891 9.406 1 98.69 189 TYR B N 1
ATOM 4060 C CA . TYR B 1 189 ? 11.562 27.516 8.602 1 98.69 189 TYR B CA 1
ATOM 4061 C C . TYR B 1 189 ? 11.844 28.938 9.078 1 98.69 189 TYR B C 1
ATOM 4063 O O . TYR B 1 189 ? 11.039 29.844 8.836 1 98.69 189 TYR B O 1
ATOM 4071 N N . LYS B 1 190 ? 12.977 29.188 9.719 1 97.75 190 LYS B N 1
ATOM 4072 C CA . LYS B 1 190 ? 13.273 30.469 10.344 1 97.75 190 LYS B CA 1
ATOM 4073 C C . LYS B 1 190 ? 12.195 30.859 11.344 1 97.75 190 LYS B C 1
ATOM 4075 O O . LYS B 1 190 ? 11.984 30.172 12.344 1 97.75 190 LYS B O 1
ATOM 4080 N N . THR B 1 191 ? 11.352 31.859 11.008 1 98.06 191 THR B N 1
ATOM 4081 C CA . THR B 1 191 ? 10.32 32.281 11.945 1 98.06 191 THR B CA 1
ATOM 4082 C C . THR B 1 191 ? 8.93 31.969 11.406 1 98.06 191 THR B C 1
ATOM 4084 O O . THR B 1 191 ? 7.93 32.469 11.906 1 98.06 191 THR B O 1
ATOM 4087 N N . GLU B 1 192 ? 8.922 31.156 10.328 1 98.56 192 GLU B N 1
ATOM 4088 C CA . GLU B 1 192 ? 7.664 30.828 9.664 1 98.56 192 GLU B CA 1
ATOM 4089 C C . GLU B 1 192 ? 7.277 29.375 9.906 1 98.56 192 GLU B C 1
ATOM 4091 O O . GLU B 1 192 ? 8.148 28.5 10.016 1 98.56 192 GLU B O 1
ATOM 4096 N N . TYR B 1 193 ? 5.961 29.125 9.945 1 98.81 193 TYR B N 1
ATOM 4097 C CA . TYR B 1 193 ? 5.535 27.812 10.422 1 98.81 193 TYR B CA 1
ATOM 4098 C C . TYR B 1 193 ? 4.449 27.234 9.531 1 98.81 193 TYR B C 1
ATOM 4100 O O . TYR B 1 193 ? 3.707 27.969 8.883 1 98.81 193 TYR B O 1
ATOM 4108 N N . ALA B 1 194 ? 4.363 25.906 9.461 1 98.88 194 ALA B N 1
ATOM 4109 C CA . ALA B 1 194 ? 3.266 25.094 8.953 1 98.88 194 ALA B CA 1
ATOM 4110 C C . ALA B 1 194 ? 2.959 23.922 9.891 1 98.88 194 ALA B C 1
ATOM 4112 O O . ALA B 1 194 ? 3.865 23.375 10.523 1 98.88 194 ALA B O 1
ATOM 4113 N N . LEU B 1 195 ? 1.722 23.578 9.992 1 98.94 195 LEU B N 1
ATOM 4114 C CA . LEU B 1 195 ? 1.305 22.547 10.93 1 98.94 195 LEU B CA 1
ATOM 4115 C C . LEU B 1 195 ? 0.626 21.391 10.211 1 98.94 195 LEU B C 1
ATOM 4117 O O . LEU B 1 195 ? -0.349 21.594 9.484 1 98.94 195 LEU B O 1
ATOM 4121 N N . TYR B 1 196 ? 1.156 20.203 10.398 1 98.94 196 TYR B N 1
ATOM 4122 C CA . TYR B 1 196 ? 0.595 18.984 9.82 1 98.94 196 TYR B CA 1
ATOM 4123 C C . TYR B 1 196 ? 0.039 18.078 10.906 1 98.94 196 TYR B C 1
ATOM 4125 O O . TYR B 1 196 ? 0.734 17.75 11.867 1 98.94 196 TYR B O 1
ATOM 4133 N N . PHE B 1 197 ? -1.161 17.641 10.711 1 98.94 197 PHE B N 1
ATOM 4134 C CA . PHE B 1 197 ? -1.789 16.688 11.617 1 98.94 197 PHE B CA 1
ATOM 4135 C C . PHE B 1 197 ? -1.812 15.297 11.008 1 98.94 197 PHE B C 1
ATOM 4137 O O . PHE B 1 197 ? -2.291 15.109 9.883 1 98.94 197 PHE B O 1
ATOM 4144 N N . GLY B 1 198 ? -1.269 14.273 11.766 1 98.81 198 GLY B N 1
ATOM 4145 C CA . GLY B 1 198 ? -1.694 12.906 11.492 1 98.81 198 GLY B CA 1
ATOM 4146 C C . GLY B 1 198 ? -3.162 12.672 11.797 1 98.81 198 GLY B C 1
ATOM 4147 O O . GLY B 1 198 ? -3.9 13.609 12.086 1 98.81 198 GLY B O 1
ATOM 4148 N N . ASP B 1 199 ? -3.576 11.445 11.688 1 98.75 199 ASP B N 1
ATOM 4149 C CA . ASP B 1 199 ? -4.969 11.125 11.984 1 98.75 199 ASP B CA 1
ATOM 4150 C C . ASP B 1 199 ? -5.312 11.453 13.438 1 98.75 199 ASP B C 1
ATOM 4152 O O . ASP B 1 199 ? -4.52 11.195 14.344 1 98.75 199 ASP B O 1
ATOM 4156 N N . THR B 1 200 ? -6.465 12.086 13.625 1 98.81 200 THR B N 1
ATOM 4157 C CA . THR B 1 200 ? -6.863 12.492 14.961 1 98.81 200 THR B CA 1
ATOM 4158 C C . THR B 1 200 ? -8.383 12.586 15.07 1 98.81 200 THR B C 1
ATOM 4160 O O . THR B 1 200 ? -9.062 12.859 14.086 1 98.81 200 THR B O 1
ATOM 4163 N N . GLY B 1 201 ? -8.875 12.344 16.25 1 98.56 201 GLY B N 1
ATOM 4164 C CA . GLY B 1 201 ? -10.242 12.688 16.594 1 98.56 201 GLY B CA 1
ATOM 4165 C C . GLY B 1 201 ? -10.359 13.984 17.375 1 98.56 201 GLY B C 1
ATOM 4166 O O . GLY B 1 201 ? -9.344 14.547 17.797 1 98.56 201 GLY B O 1
ATOM 4167 N N . ALA B 1 202 ? -11.57 14.477 17.469 1 98.62 202 ALA B N 1
ATOM 4168 C CA . ALA B 1 202 ? -11.828 15.68 18.25 1 98.62 202 ALA B CA 1
ATOM 4169 C C . ALA B 1 202 ? -11.578 15.438 19.734 1 98.62 202 ALA B C 1
ATOM 4171 O O . ALA B 1 202 ? -11.906 14.367 20.25 1 98.62 202 ALA B O 1
ATOM 4172 N N . ASP B 1 203 ? -11.062 16.406 20.375 1 98.5 203 ASP B N 1
ATOM 4173 C CA . ASP B 1 203 ? -10.797 16.297 21.812 1 98.5 203 ASP B CA 1
ATOM 4174 C C . ASP B 1 203 ? -12.039 15.836 22.562 1 98.5 203 ASP B C 1
ATOM 4176 O O . ASP B 1 203 ? -11.961 14.969 23.438 1 98.5 203 ASP B O 1
ATOM 4180 N N . ARG B 1 204 ? -13.195 16.359 22.203 1 97.62 204 ARG B N 1
ATOM 4181 C CA . ARG B 1 204 ? -14.43 16.031 22.906 1 97.62 204 ARG B CA 1
ATOM 4182 C C . ARG B 1 204 ? -14.758 14.547 22.781 1 97.62 204 ARG B C 1
ATOM 4184 O O . ARG B 1 204 ? -15.211 13.922 23.734 1 97.62 204 ARG B O 1
ATOM 4191 N N . ILE B 1 205 ? -14.586 13.977 21.578 1 97.81 205 ILE B N 1
ATOM 4192 C CA . ILE B 1 205 ? -14.93 12.578 21.312 1 97.81 205 ILE B CA 1
ATOM 4193 C C . ILE B 1 205 ? -13.875 11.664 21.938 1 97.81 205 ILE B C 1
ATOM 4195 O O . ILE B 1 205 ? -14.211 10.656 22.562 1 97.81 205 ILE B O 1
ATOM 4199 N N . GLU B 1 206 ? -12.602 12.07 21.844 1 97.88 206 GLU B N 1
ATOM 4200 C CA . GLU B 1 206 ? -11.477 11.25 22.281 1 97.88 206 GLU B CA 1
ATOM 4201 C C . GLU B 1 206 ? -11.211 11.445 23.781 1 97.88 206 GLU B C 1
ATOM 4203 O O . GLU B 1 206 ? -10.328 10.797 24.344 1 97.88 206 GLU B O 1
ATOM 4208 N N . LYS B 1 207 ? -11.953 12.398 24.406 1 97.5 207 LYS B N 1
ATOM 4209 C CA . LYS B 1 207 ? -11.75 12.719 25.812 1 97.5 207 LYS B CA 1
ATOM 4210 C C . LYS B 1 207 ? -10.297 13.07 26.094 1 97.5 207 LYS B C 1
ATOM 4212 O O . LYS B 1 207 ? -9.672 12.492 26.984 1 97.5 207 LYS B O 1
ATOM 4217 N N . SER B 1 208 ? -9.789 13.93 25.297 1 97.81 208 SER B N 1
ATOM 4218 C CA . SER B 1 208 ? -8.406 14.383 25.359 1 97.81 208 SER B CA 1
ATOM 4219 C C . SER B 1 208 ? -8.312 15.906 25.281 1 97.81 208 SER B C 1
ATOM 4221 O O . SER B 1 208 ? -9.328 16.578 25.141 1 97.81 208 SER B O 1
ATOM 4223 N N . THR B 1 209 ? -7.129 16.469 25.516 1 98.5 209 THR B N 1
ATOM 4224 C CA . THR B 1 209 ? -6.859 17.891 25.328 1 98.5 209 THR B CA 1
ATOM 4225 C C . THR B 1 209 ? -5.691 18.094 24.375 1 98.5 209 THR B C 1
ATOM 4227 O O . THR B 1 209 ? -5.035 19.141 24.391 1 98.5 209 THR B O 1
ATOM 4230 N N . ASN B 1 210 ? -5.391 17.016 23.625 1 98.69 210 ASN B N 1
ATOM 4231 C CA . ASN B 1 210 ? -4.219 17.062 22.75 1 98.69 210 ASN B CA 1
ATOM 4232 C C . ASN B 1 210 ? -4.336 18.172 21.719 1 98.69 210 ASN B C 1
ATOM 4234 O O . ASN B 1 210 ? -3.391 18.938 21.5 1 98.69 210 ASN B O 1
ATOM 4238 N N . MET B 1 211 ? -5.457 18.328 21.047 1 98.75 211 MET B N 1
ATOM 4239 C CA . MET B 1 211 ? -5.617 19.375 20.047 1 98.75 211 MET B CA 1
ATOM 4240 C C . MET B 1 211 ? -5.621 20.75 20.688 1 98.75 211 MET B C 1
ATOM 4242 O O . MET B 1 211 ? -5.004 21.688 20.156 1 98.75 211 MET B O 1
ATOM 4246 N N . GLU B 1 212 ? -6.289 20.891 21.812 1 98.88 212 GLU B N 1
ATOM 4247 C CA . GLU B 1 212 ? -6.281 22.172 22.531 1 98.88 212 GLU B CA 1
ATOM 4248 C C . GLU B 1 212 ? -4.859 22.625 22.844 1 98.88 212 GLU B C 1
ATOM 4250 O O . GLU B 1 212 ? -4.535 23.797 22.719 1 98.88 212 GLU B O 1
ATOM 4255 N N . ASN B 1 213 ? -4.059 21.641 23.297 1 98.88 213 ASN B N 1
ATOM 4256 C CA . ASN B 1 213 ? -2.67 21.969 23.594 1 98.88 213 ASN B CA 1
ATOM 4257 C C . ASN B 1 213 ? -1.93 22.484 22.375 1 98.88 213 ASN B C 1
ATOM 4259 O O . ASN B 1 213 ? -1.101 23.391 22.469 1 98.88 213 ASN B O 1
ATOM 4263 N N . ILE B 1 214 ? -2.211 21.922 21.234 1 98.94 214 ILE B N 1
ATOM 4264 C CA . ILE B 1 214 ? -1.61 22.391 19.984 1 98.94 214 ILE B CA 1
ATOM 4265 C C . ILE B 1 214 ? -2.135 23.781 19.656 1 98.94 214 ILE B C 1
ATOM 4267 O O . ILE B 1 214 ? -1.367 24.672 19.25 1 98.94 214 ILE B O 1
ATOM 4271 N N . TRP B 1 215 ? -3.43 24.031 19.844 1 98.94 215 TRP B N 1
ATOM 4272 C CA . TRP B 1 215 ? -4.027 25.344 19.578 1 98.94 215 TRP B CA 1
ATOM 4273 C C . TRP B 1 215 ? -3.365 26.422 20.406 1 98.94 215 TRP B C 1
ATOM 4275 O O . TRP B 1 215 ? -3.014 27.484 19.891 1 98.94 215 TRP B O 1
ATOM 4285 N N . LYS B 1 216 ? -3.17 26.109 21.672 1 98.88 216 LYS B N 1
ATOM 4286 C CA . LYS B 1 216 ? -2.506 27.062 22.547 1 98.88 216 LYS B CA 1
ATOM 4287 C C . LYS B 1 216 ? -1.088 27.359 22.078 1 98.88 216 LYS B C 1
ATOM 4289 O O . LYS B 1 216 ? -0.625 28.5 22.156 1 98.88 216 LYS B O 1
ATOM 4294 N N . GLU B 1 217 ? -0.45 26.297 21.609 1 98.81 217 GLU B N 1
ATOM 4295 C CA . GLU B 1 217 ? 0.918 26.438 21.125 1 98.81 217 GLU B CA 1
ATOM 4296 C C . GLU B 1 217 ? 0.978 27.344 19.906 1 98.81 217 GLU B C 1
ATOM 4298 O O . GLU B 1 217 ? 1.9 28.156 19.766 1 98.81 217 GLU B O 1
ATOM 4303 N N . ILE B 1 218 ? -0.021 27.297 18.953 1 98.81 218 ILE B N 1
ATOM 4304 C CA . ILE B 1 218 ? 0.156 27.953 17.672 1 98.81 218 ILE B CA 1
ATOM 4305 C C . ILE B 1 218 ? -0.594 29.281 17.641 1 98.81 218 ILE B C 1
ATOM 4307 O O . ILE B 1 218 ? -0.407 30.094 16.734 1 98.81 218 ILE B O 1
ATOM 4311 N N . ALA B 1 219 ? -1.45 29.562 18.609 1 98.88 219 ALA B N 1
ATOM 4312 C CA . ALA B 1 219 ? -2.248 30.781 18.641 1 98.88 219 ALA B CA 1
ATOM 4313 C C . ALA B 1 219 ? -1.363 32.031 18.484 1 98.88 219 ALA B C 1
ATOM 4315 O O . ALA B 1 219 ? -1.646 32.906 17.672 1 98.88 219 ALA B O 1
ATOM 4316 N N . PRO B 1 220 ? -0.269 32.188 19.25 1 98.75 220 PRO B N 1
ATOM 4317 C CA . PRO B 1 220 ? 0.587 33.344 19.078 1 98.75 220 PRO B CA 1
ATOM 4318 C C . PRO B 1 220 ? 1.164 33.438 17.672 1 98.75 220 PRO B C 1
ATOM 4320 O O . PRO B 1 220 ? 1.372 34.562 17.156 1 98.75 220 PRO B O 1
ATOM 4323 N N . LEU B 1 221 ? 1.479 32.281 17.047 1 98.75 221 LEU B N 1
ATOM 4324 C CA . LEU B 1 221 ? 2.014 32.281 15.688 1 98.75 221 LEU B CA 1
ATOM 4325 C C . LEU B 1 221 ? 1.007 32.875 14.711 1 98.75 221 LEU B C 1
ATOM 4327 O O . LEU B 1 221 ? 1.391 33.562 13.766 1 98.75 221 LEU B O 1
ATOM 4331 N N . ILE B 1 222 ? -0.242 32.562 14.906 1 98.56 222 ILE B N 1
ATOM 4332 C CA . ILE B 1 222 ? -1.304 33.094 14.055 1 98.56 222 ILE B CA 1
ATOM 4333 C C . ILE B 1 222 ? -1.45 34.594 14.273 1 98.56 222 ILE B C 1
ATOM 4335 O O . ILE B 1 222 ? -1.534 35.344 13.312 1 98.56 222 ILE B O 1
ATOM 4339 N N . ARG B 1 223 ? -1.415 35.062 15.523 1 97.94 223 ARG B N 1
ATOM 4340 C CA . ARG B 1 223 ? -1.5 36.5 15.844 1 97.94 223 ARG B CA 1
ATOM 4341 C C . ARG B 1 223 ? -0.365 37.25 15.18 1 97.94 223 ARG B C 1
ATOM 4343 O O . ARG B 1 223 ? -0.558 38.406 14.742 1 97.94 223 ARG B O 1
ATOM 4350 N N . ASN B 1 224 ? 0.741 36.594 15.117 1 97.56 224 ASN B N 1
ATOM 4351 C CA . ASN B 1 224 ? 1.93 37.25 14.578 1 97.56 224 ASN B CA 1
ATOM 4352 C C . ASN B 1 224 ? 2.049 37.031 13.07 1 97.56 224 ASN B C 1
ATOM 4354 O O . ASN B 1 224 ? 3.062 37.375 12.469 1 97.56 224 ASN B O 1
ATOM 4358 N N . LYS B 1 225 ? 1.061 36.312 12.469 1 96.75 225 LYS B N 1
ATOM 4359 C CA . LYS B 1 225 ? 1.008 36.062 11.039 1 96.75 225 LYS B CA 1
ATOM 4360 C C . LYS B 1 225 ? 2.209 35.219 10.586 1 96.75 225 LYS B C 1
ATOM 4362 O O . LYS B 1 225 ? 2.773 35.469 9.523 1 96.75 225 LYS B O 1
ATOM 4367 N N . GLN B 1 226 ? 2.596 34.25 11.461 1 98.12 226 GLN B N 1
ATOM 4368 C CA . GLN B 1 226 ? 3.762 33.406 11.188 1 98.12 226 GLN B CA 1
ATOM 4369 C C . GLN B 1 226 ? 3.348 32 10.742 1 98.12 226 GLN B C 1
ATOM 4371 O O . GLN B 1 226 ? 4.164 31.266 10.203 1 98.12 226 GLN B O 1
ATOM 4376 N N . LEU B 1 227 ? 2.143 31.609 10.984 1 98.69 227 LEU B N 1
ATOM 4377 C CA . LEU B 1 227 ? 1.649 30.312 10.547 1 98.69 227 LEU B CA 1
ATOM 4378 C C . LEU B 1 227 ? 1.012 30.406 9.164 1 98.69 227 LEU B C 1
ATOM 4380 O O . LEU B 1 227 ? 0.037 31.141 8.977 1 98.69 227 LEU B O 1
ATOM 4384 N N . HIS B 1 228 ? 1.44 29.578 8.234 1 98.31 228 HIS B N 1
ATOM 4385 C CA . HIS B 1 228 ? 1.062 29.734 6.832 1 98.31 228 HIS B CA 1
ATOM 4386 C C . HIS B 1 228 ? 0.026 28.703 6.422 1 98.31 228 HIS B C 1
ATOM 4388 O O . HIS B 1 228 ? -0.663 28.875 5.414 1 98.31 228 HIS B O 1
ATOM 4394 N N . ALA B 1 229 ? -0.047 27.594 7.242 1 98.06 229 ALA B N 1
ATOM 4395 C CA . ALA B 1 229 ? -1.021 26.562 6.883 1 98.06 229 ALA B CA 1
ATOM 4396 C C . ALA B 1 229 ? -1.269 25.609 8.047 1 98.06 229 ALA B C 1
ATOM 4398 O O . ALA B 1 229 ? -0.355 25.328 8.828 1 98.06 229 ALA B O 1
ATOM 4399 N N . ILE B 1 230 ? -2.438 25.188 8.109 1 98.94 230 ILE B N 1
ATOM 4400 C CA . ILE B 1 230 ? -2.803 24.016 8.891 1 98.94 230 ILE B CA 1
ATOM 4401 C C . ILE B 1 230 ? -3.275 22.906 7.965 1 98.94 230 ILE B C 1
ATOM 4403 O O . ILE B 1 230 ? -4.156 23.109 7.125 1 98.94 230 ILE B O 1
ATOM 4407 N N . MET B 1 231 ? -2.635 21.781 8.039 1 98.94 231 MET B N 1
ATOM 4408 C CA . MET B 1 231 ? -3.084 20.578 7.34 1 98.94 231 MET B CA 1
ATOM 4409 C C . MET B 1 231 ? -3.795 19.625 8.297 1 98.94 231 MET B C 1
ATOM 4411 O O . MET B 1 231 ? -3.15 18.984 9.117 1 98.94 231 MET B O 1
ATOM 4415 N N . LEU B 1 232 ? -5.082 19.562 8.188 1 98.94 232 LEU B N 1
ATOM 4416 C CA . LEU B 1 232 ? -5.926 18.875 9.156 1 98.94 232 LEU B CA 1
ATOM 4417 C C . LEU B 1 232 ? -6.852 17.875 8.453 1 98.94 232 LEU B C 1
ATOM 4419 O O . LEU B 1 232 ? -7.445 18.203 7.422 1 98.94 232 LEU B O 1
ATOM 4423 N N . GLU B 1 233 ? -6.965 16.672 9.039 1 98.75 233 GLU B N 1
ATOM 4424 C CA . GLU B 1 233 ? -7.742 15.641 8.367 1 98.75 233 GLU B CA 1
ATOM 4425 C C . GLU B 1 233 ? -9.242 15.867 8.555 1 98.75 233 GLU B C 1
ATOM 4427 O O . GLU B 1 233 ? -9.664 16.453 9.555 1 98.75 233 GLU B O 1
ATOM 4432 N N . CYS B 1 234 ? -9.992 15.469 7.609 1 98.75 234 CYS B N 1
ATOM 4433 C CA . CYS B 1 234 ? -11.445 15.32 7.672 1 98.75 234 CYS B CA 1
ATOM 4434 C C . CYS B 1 234 ? -11.898 14.078 6.918 1 98.75 234 CYS B C 1
ATOM 4436 O O . CYS B 1 234 ? -12.25 14.156 5.738 1 98.75 234 CYS B O 1
ATOM 4438 N N . SER B 1 235 ? -12.023 12.984 7.621 1 98.44 235 SER B N 1
ATOM 4439 C CA . SER B 1 235 ? -12.078 11.664 7.004 1 98.44 235 SER B CA 1
ATOM 4440 C C . SER B 1 235 ? -13.492 11.305 6.57 1 98.44 235 SER B C 1
ATOM 4442 O O . SER B 1 235 ? -13.68 10.609 5.57 1 98.44 235 SER B O 1
ATOM 4444 N N . PHE B 1 236 ? -14.477 11.836 7.348 1 98.19 236 PHE B N 1
ATOM 4445 C CA . PHE B 1 236 ? -15.836 11.352 7.125 1 98.19 236 PHE B CA 1
ATOM 4446 C C . PHE B 1 236 ? -16.766 12.508 6.801 1 98.19 236 PHE B C 1
ATOM 4448 O O . PHE B 1 236 ? -16.391 13.68 6.93 1 98.19 236 PHE B O 1
ATOM 4455 N N . LEU B 1 237 ? -17.953 12.133 6.34 1 98.31 237 LEU B N 1
ATOM 4456 C CA . LEU B 1 237 ? -19.078 13.062 6.215 1 98.31 237 LEU B CA 1
ATOM 4457 C C . LEU B 1 237 ? -19.781 13.258 7.555 1 98.31 237 LEU B C 1
ATOM 4459 O O . LEU B 1 237 ? -19.641 12.43 8.461 1 98.31 237 LEU B O 1
ATOM 4463 N N . ASN B 1 238 ? -20.531 14.305 7.605 1 98.69 238 ASN B N 1
ATOM 4464 C CA . ASN B 1 238 ? -21.297 14.562 8.82 1 98.69 238 ASN B CA 1
ATOM 4465 C C . ASN B 1 238 ? -22.281 13.43 9.117 1 98.69 238 ASN B C 1
ATOM 4467 O O . ASN B 1 238 ? -22.672 13.234 10.266 1 98.69 238 ASN B O 1
ATOM 4471 N N . SER B 1 239 ? -22.656 12.664 8.094 1 97.88 239 SER B N 1
ATOM 4472 C CA . SER B 1 239 ? -23.625 11.578 8.258 1 97.88 239 SER B CA 1
ATOM 4473 C C . SER B 1 239 ? -23.031 10.422 9.039 1 97.88 239 SER B C 1
ATOM 4475 O O . SER B 1 239 ? -23.75 9.555 9.523 1 97.88 239 SER B O 1
ATOM 4477 N N . GLN B 1 240 ? -21.719 10.336 9.148 1 97.19 240 GLN B N 1
ATOM 4478 C CA . GLN B 1 240 ? -21.078 9.281 9.93 1 97.19 240 GLN B CA 1
ATOM 4479 C C . GLN B 1 240 ? -21.359 9.445 11.422 1 97.19 240 GLN B C 1
ATOM 4481 O O . GLN B 1 240 ? -21.109 10.516 11.984 1 97.19 240 GLN B O 1
ATOM 4486 N N . PRO B 1 241 ? -21.797 8.43 12.086 1 97.25 241 PRO B N 1
ATOM 4487 C CA . PRO B 1 241 ? -22.062 8.539 13.523 1 97.25 241 PRO B CA 1
ATOM 4488 C C . PRO B 1 241 ? -20.797 8.781 14.344 1 97.25 241 PRO B C 1
ATOM 4490 O O . PRO B 1 241 ? -19.734 8.25 14.023 1 97.25 241 PRO B O 1
ATOM 4493 N N . ASP B 1 242 ? -20.938 9.469 15.492 1 96.5 242 ASP B N 1
ATOM 4494 C CA . ASP B 1 242 ? -19.797 9.867 16.328 1 96.5 242 ASP B CA 1
ATOM 4495 C C . ASP B 1 242 ? -19.094 8.641 16.906 1 96.5 242 ASP B C 1
ATOM 4497 O O . ASP B 1 242 ? -17.891 8.664 17.141 1 96.5 242 ASP B O 1
ATOM 4501 N N . ASP B 1 243 ? -19.859 7.598 17.125 1 94.44 243 ASP B N 1
ATOM 4502 C CA . ASP B 1 243 ? -19.281 6.418 17.75 1 94.44 243 ASP B CA 1
ATOM 4503 C C . ASP B 1 243 ? -18.625 5.508 16.703 1 94.44 243 ASP B C 1
ATOM 4505 O O . ASP B 1 243 ? -18.141 4.43 17.031 1 94.44 243 ASP B O 1
ATOM 4509 N N . LYS B 1 244 ? -18.609 5.898 15.445 1 93.5 244 LYS B N 1
ATOM 4510 C CA . LYS B 1 244 ? -17.984 5.141 14.367 1 93.5 244 LYS B CA 1
ATOM 4511 C C . LYS B 1 244 ? -16.969 5.992 13.609 1 93.5 244 LYS B C 1
ATOM 4513 O O . LYS B 1 244 ? -16.859 5.887 12.383 1 93.5 244 LYS B O 1
ATOM 4518 N N . LEU B 1 245 ? -16.312 6.891 14.32 1 96.19 245 LEU B N 1
ATOM 4519 C CA . LEU B 1 245 ? -15.344 7.777 13.68 1 96.19 245 LEU B CA 1
ATOM 4520 C C . LEU B 1 245 ? -13.945 7.168 13.703 1 96.19 245 LEU B C 1
ATOM 4522 O O . LEU B 1 245 ? -13.055 7.617 12.977 1 96.19 245 LEU B O 1
ATOM 4526 N N . PHE B 1 246 ? -13.719 6.203 14.594 1 92.75 246 PHE B N 1
ATOM 4527 C CA . PHE B 1 246 ? -12.453 5.477 14.672 1 92.75 246 PHE B CA 1
ATOM 4528 C C . PHE B 1 246 ? -11.289 6.441 14.828 1 92.75 246 PHE B C 1
ATOM 4530 O O . PHE B 1 246 ? -10.242 6.27 14.203 1 92.75 246 PHE B O 1
ATOM 4537 N N . GLY B 1 247 ? -11.523 7.496 15.602 1 97 247 GLY B N 1
ATOM 4538 C CA . GLY B 1 247 ? -10.453 8.43 15.898 1 97 247 GLY B CA 1
ATOM 4539 C C . GLY B 1 247 ? -10.203 9.438 14.789 1 97 247 GLY B C 1
ATOM 4540 O O . GLY B 1 247 ? -9.07 9.883 14.594 1 97 247 GLY B O 1
ATOM 4541 N N . HIS B 1 248 ? -11.227 9.773 14.016 1 98.56 248 HIS B N 1
ATOM 4542 C CA . HIS B 1 248 ? -11.109 10.734 12.93 1 98.56 248 HIS B CA 1
ATOM 4543 C C . HIS B 1 248 ? -12.086 11.891 13.109 1 98.56 248 HIS B C 1
ATOM 4545 O O . HIS B 1 248 ? -12.938 11.859 14 1 98.56 248 HIS B O 1
ATOM 4551 N N . LEU B 1 249 ? -11.914 12.867 12.266 1 98.88 249 LEU B N 1
ATOM 4552 C CA . LEU B 1 249 ? -12.805 14.023 12.266 1 98.88 249 LEU B CA 1
ATOM 4553 C C . LEU B 1 249 ? -13.828 13.914 11.141 1 98.88 249 LEU B C 1
ATOM 4555 O O . LEU B 1 249 ? -13.641 13.156 10.188 1 98.88 249 LEU B O 1
ATOM 4559 N N . LYS B 1 250 ? -14.906 14.562 11.297 1 98.81 250 LYS B N 1
ATOM 4560 C CA . LYS B 1 250 ? -15.914 14.914 10.305 1 98.81 250 LYS B CA 1
ATOM 4561 C C . LYS B 1 250 ? -16.172 16.422 10.289 1 98.81 250 LYS B C 1
ATOM 4563 O O . LYS B 1 250 ? -15.695 17.141 11.164 1 98.81 250 LYS B O 1
ATOM 4568 N N . PRO B 1 251 ? -16.875 17 9.352 1 98.88 251 PRO B N 1
ATOM 4569 C CA . PRO B 1 251 ? -16.906 18.438 9.133 1 98.88 251 PRO B CA 1
ATOM 4570 C C . PRO B 1 251 ? -17.344 19.219 10.375 1 98.88 251 PRO B C 1
ATOM 4572 O O . PRO B 1 251 ? -16.734 20.219 10.734 1 98.88 251 PRO B O 1
ATOM 4575 N N . ASN B 1 252 ? -18.312 18.766 11.047 1 98.75 252 ASN B N 1
ATOM 4576 C CA . ASN B 1 252 ? -18.781 19.516 12.203 1 98.75 252 ASN B CA 1
ATOM 4577 C C . ASN B 1 252 ? -17.734 19.531 13.32 1 98.75 252 ASN B C 1
ATOM 4579 O O . ASN B 1 252 ? -17.531 20.547 13.977 1 98.75 252 ASN B O 1
ATOM 4583 N N . LEU B 1 253 ? -17.094 18.391 13.5 1 98.88 253 LEU B N 1
ATOM 4584 C CA . LEU B 1 253 ? -16.047 18.297 14.516 1 98.88 253 LEU B CA 1
ATOM 4585 C C . LEU B 1 253 ? -14.805 19.078 14.078 1 98.88 253 LEU B C 1
ATOM 4587 O O . LEU B 1 253 ? -14.164 19.75 14.891 1 98.88 253 LEU B O 1
ATOM 4591 N N . PHE B 1 254 ? -14.461 18.969 12.867 1 98.88 254 PHE B N 1
ATOM 4592 C CA . PHE B 1 254 ? -13.391 19.734 12.242 1 98.88 254 PHE B CA 1
ATOM 4593 C C . PHE B 1 254 ? -13.555 21.219 12.508 1 98.88 254 PHE B C 1
ATOM 4595 O O . PHE B 1 254 ? -12.641 21.875 13.008 1 98.88 254 PHE B O 1
ATOM 4602 N N . MET B 1 255 ? -14.688 21.766 12.234 1 98.81 255 MET B N 1
ATOM 4603 C CA . MET B 1 255 ? -14.969 23.188 12.383 1 98.81 255 MET B CA 1
ATOM 4604 C C . MET B 1 255 ? -15.055 23.562 13.859 1 98.81 255 MET B C 1
ATOM 4606 O O . MET B 1 255 ? -14.664 24.672 14.234 1 98.81 255 MET B O 1
ATOM 4610 N N . SER B 1 256 ? -15.57 22.641 14.617 1 98.75 256 SER B N 1
ATOM 4611 C CA . SER B 1 256 ? -15.609 22.906 16.047 1 98.75 256 SER B CA 1
ATOM 4612 C C . SER B 1 256 ? -14.203 23.109 16.609 1 98.75 256 SER B C 1
ATOM 4614 O O . SER B 1 256 ? -13.977 24 17.422 1 98.75 256 SER B O 1
ATOM 4616 N N . GLU B 1 257 ? -13.266 22.281 16.203 1 98.88 257 GLU B N 1
ATOM 4617 C CA . GLU B 1 257 ? -11.883 22.406 16.641 1 98.88 257 GLU B CA 1
ATOM 4618 C C . GLU B 1 257 ? -11.273 23.734 16.188 1 98.88 257 GLU B C 1
ATOM 4620 O O . GLU B 1 257 ? -10.578 24.391 16.953 1 98.88 257 GLU B O 1
ATOM 4625 N N . LEU B 1 258 ? -11.539 24.109 14.969 1 98.88 258 LEU B N 1
ATOM 4626 C CA . LEU B 1 258 ? -11 25.375 14.461 1 98.88 258 LEU B CA 1
ATOM 4627 C C . LEU B 1 258 ? -11.625 26.562 15.172 1 98.88 258 LEU B C 1
ATOM 4629 O O . LEU B 1 258 ? -10.961 27.578 15.406 1 98.88 258 LEU B O 1
ATOM 4633 N N . ARG B 1 259 ? -12.938 26.469 15.531 1 98.69 259 ARG B N 1
ATOM 4634 C CA . ARG B 1 259 ? -13.578 27.516 16.312 1 98.69 259 ARG B CA 1
ATOM 4635 C C . ARG B 1 259 ? -12.914 27.672 17.688 1 98.69 259 ARG B C 1
ATOM 4637 O O . ARG B 1 259 ? -12.758 28.781 18.188 1 98.69 259 ARG B O 1
ATOM 4644 N N . HIS B 1 260 ? -12.578 26.531 18.203 1 98.69 260 HIS B N 1
ATOM 4645 C CA . HIS B 1 260 ? -11.852 26.562 19.469 1 98.69 260 HIS B CA 1
ATOM 4646 C C . HIS B 1 260 ? -10.516 27.281 19.312 1 98.69 260 HIS B C 1
ATOM 4648 O O . HIS B 1 260 ? -10.18 28.156 20.125 1 98.69 260 HIS B O 1
ATOM 4654 N N . LEU B 1 261 ? -9.773 26.984 18.312 1 98.88 261 LEU B N 1
ATOM 4655 C CA . LEU B 1 261 ? -8.539 27.703 18.016 1 98.88 261 LEU B CA 1
ATOM 4656 C C . LEU B 1 261 ? -8.805 29.188 17.875 1 98.88 261 LEU B C 1
ATOM 4658 O O . LEU B 1 261 ? -8.086 30.016 18.453 1 98.88 261 LEU B O 1
ATOM 4662 N N . ALA B 1 262 ? -9.82 29.516 17.109 1 98.81 262 ALA B N 1
ATOM 4663 C CA . ALA B 1 262 ? -10.172 30.922 16.875 1 98.81 262 ALA B CA 1
ATOM 4664 C C . ALA B 1 262 ? -10.391 31.672 18.188 1 98.81 262 ALA B C 1
ATOM 4666 O O . ALA B 1 262 ? -9.93 32.812 18.344 1 98.81 262 ALA B O 1
ATOM 4667 N N . SER B 1 263 ? -11.086 31 19.062 1 98.69 263 SER B N 1
ATOM 4668 C CA . SER B 1 263 ? -11.398 31.625 20.344 1 98.69 263 SER B CA 1
ATOM 4669 C C . SER B 1 263 ? -10.133 31.844 21.172 1 98.69 263 SER B C 1
ATOM 4671 O O . SER B 1 263 ? -10.07 32.781 21.984 1 98.69 263 SER B O 1
ATOM 4673 N N . ILE B 1 264 ? -9.156 31.016 21 1 98.75 264 ILE B N 1
ATOM 4674 C CA . ILE B 1 264 ? -7.891 31.156 21.719 1 98.75 264 ILE B CA 1
ATOM 4675 C C . ILE B 1 264 ? -7.055 32.281 21.078 1 98.75 264 ILE B C 1
ATOM 4677 O O . ILE B 1 264 ? -6.398 33.031 21.766 1 98.75 264 ILE B O 1
ATOM 4681 N N . VAL B 1 265 ? -7.078 32.344 19.766 1 98.75 265 VAL B N 1
ATOM 4682 C CA . VAL B 1 265 ? -6.305 33.344 19.031 1 98.75 265 VAL B CA 1
ATOM 4683 C C . VAL B 1 265 ? -6.789 34.719 19.391 1 98.75 265 VAL B C 1
ATOM 4685 O O . VAL B 1 265 ? -5.984 35.625 19.672 1 98.75 265 VAL B O 1
ATOM 4688 N N . ASP B 1 266 ? -8.117 34.938 19.406 1 98.38 266 ASP B N 1
ATOM 4689 C CA . ASP B 1 266 ? -8.719 36.188 19.797 1 98.38 266 ASP B CA 1
ATOM 4690 C C . ASP B 1 266 ? -10.102 35.969 20.406 1 98.38 266 ASP B C 1
ATOM 4692 O O . ASP B 1 266 ? -11.102 35.906 19.688 1 98.38 266 ASP B O 1
ATOM 4696 N N . PRO B 1 267 ? -10.195 35.969 21.703 1 96.75 267 PRO B N 1
ATOM 4697 C CA . PRO B 1 267 ? -11.469 35.719 22.375 1 96.75 267 PRO B CA 1
ATOM 4698 C C . PRO B 1 267 ? -12.508 36.812 22.109 1 96.75 267 PRO B C 1
ATOM 4700 O O . PRO B 1 267 ? -13.711 36.562 22.266 1 96.75 267 PRO B O 1
ATOM 4703 N N . PHE B 1 268 ? -12.086 38 21.672 1 97.12 268 PHE B N 1
ATOM 4704 C CA . PHE B 1 268 ? -13 39.125 21.5 1 97.12 268 PHE B CA 1
ATOM 4705 C C . PHE B 1 268 ? -13.469 39.219 20.062 1 97.12 268 PHE B C 1
ATOM 4707 O O . PHE B 1 268 ? -14.414 39.969 19.766 1 97.12 268 PHE B O 1
ATOM 4714 N N . ASP B 1 269 ? -12.812 38.531 19.141 1 96.81 269 ASP B N 1
ATOM 4715 C CA . ASP B 1 269 ? -13.164 38.531 17.734 1 96.81 269 ASP B CA 1
ATOM 4716 C C . ASP B 1 269 ? -12.867 37.188 17.078 1 96.81 269 ASP B C 1
ATOM 4718 O O . ASP B 1 269 ? -12.148 37.094 16.078 1 96.81 269 ASP B O 1
ATOM 4722 N N . SER B 1 270 ? -13.43 36.125 17.688 1 95.31 270 SER B N 1
ATOM 4723 C CA . SER B 1 270 ? -13.172 34.781 17.25 1 95.31 270 SER B CA 1
ATOM 4724 C C . SER B 1 270 ? -13.594 34.562 15.789 1 95.31 270 SER B C 1
ATOM 4726 O O . SER B 1 270 ? -12.945 33.844 15.047 1 95.31 270 SER B O 1
ATOM 4728 N N . ARG B 1 271 ? -14.602 35.219 15.289 1 95.62 271 ARG B N 1
ATOM 4729 C CA . ARG B 1 271 ? -15.164 35.031 13.961 1 95.62 271 ARG B CA 1
ATOM 4730 C C . ARG B 1 271 ? -14.172 35.438 12.875 1 95.62 271 ARG B C 1
ATOM 4732 O O . ARG B 1 271 ? -14.164 34.875 11.781 1 95.62 271 ARG B O 1
ATOM 4739 N N . ASN B 1 272 ? -13.25 36.375 13.25 1 97.12 272 ASN B N 1
ATOM 4740 C CA . ASN B 1 272 ? -12.328 36.875 12.234 1 97.12 272 ASN B CA 1
ATOM 4741 C C . ASN B 1 272 ? -10.883 36.5 12.547 1 97.12 272 ASN B C 1
ATOM 4743 O O . ASN B 1 272 ? -9.984 36.781 11.742 1 97.12 272 ASN B O 1
ATOM 4747 N N . SER B 1 273 ? -10.664 35.844 13.633 1 97.88 273 SER B N 1
ATOM 4748 C CA . SER B 1 273 ? -9.305 35.625 14.125 1 97.88 273 SER B CA 1
ATOM 4749 C C . SER B 1 273 ? -8.523 34.688 13.203 1 97.88 273 SER B C 1
ATOM 4751 O O . SER B 1 273 ? -7.297 34.719 13.172 1 97.88 273 SER B O 1
ATOM 4753 N N . LEU B 1 274 ? -9.25 33.812 12.438 1 98.44 274 LEU B N 1
ATOM 4754 C CA . LEU B 1 274 ? -8.578 32.875 11.547 1 98.44 274 LEU B CA 1
ATOM 4755 C C . LEU B 1 274 ? -8.859 33.219 10.086 1 98.44 274 LEU B C 1
ATOM 4757 O O . LEU B 1 274 ? -8.539 32.438 9.188 1 98.44 274 LEU B O 1
ATOM 4761 N N . ARG B 1 275 ? -9.5 34.344 9.859 1 97.62 275 ARG B N 1
ATOM 4762 C CA . ARG B 1 275 ? -9.953 34.688 8.516 1 97.62 275 ARG B CA 1
ATOM 4763 C C . ARG B 1 275 ? -8.789 34.688 7.531 1 97.62 275 ARG B C 1
ATOM 4765 O O . ARG B 1 275 ? -7.746 35.281 7.781 1 97.62 275 ARG B O 1
ATOM 4772 N N . GLY B 1 276 ? -8.953 33.906 6.492 1 97.19 276 GLY B N 1
ATOM 4773 C CA . GLY B 1 276 ? -7.973 33.844 5.426 1 97.19 276 GLY B CA 1
ATOM 4774 C C . GLY B 1 276 ? -6.867 32.844 5.672 1 97.19 276 GLY B C 1
ATOM 4775 O O . GLY B 1 276 ? -6.043 32.594 4.789 1 97.19 276 GLY B O 1
ATOM 4776 N N . LEU B 1 277 ? -6.742 32.25 6.887 1 98.06 277 LEU B N 1
ATOM 4777 C CA . LEU B 1 277 ? -5.723 31.25 7.172 1 98.06 277 LEU B CA 1
ATOM 4778 C C . LEU B 1 277 ? -5.941 30 6.328 1 98.06 277 LEU B C 1
ATOM 4780 O O . LEU B 1 277 ? -7.023 29.406 6.359 1 98.06 277 LEU B O 1
ATOM 4784 N N . PRO B 1 278 ? -4.965 29.578 5.52 1 98.62 278 PRO B N 1
ATOM 4785 C CA . PRO B 1 278 ? -5.102 28.359 4.723 1 98.62 278 PRO B CA 1
ATOM 4786 C C . PRO B 1 278 ? -5.219 27.109 5.582 1 98.62 278 PRO B C 1
ATOM 4788 O O . PRO B 1 278 ? -4.398 26.891 6.48 1 98.62 278 PRO B O 1
ATOM 4791 N N . VAL B 1 279 ? -6.242 26.328 5.336 1 98.88 279 VAL B N 1
ATOM 4792 C CA . VAL B 1 279 ? -6.43 25.031 5.953 1 98.88 279 VAL B CA 1
ATOM 4793 C C . VAL B 1 279 ? -6.562 23.953 4.871 1 98.88 279 VAL B C 1
ATOM 4795 O O . VAL B 1 279 ? -7.562 23.906 4.152 1 98.88 279 VAL B O 1
ATOM 4798 N N . VAL B 1 280 ? -5.543 23.141 4.762 1 98.88 280 VAL B N 1
ATOM 4799 C CA . VAL B 1 280 ? -5.555 22.047 3.803 1 98.88 280 VAL B CA 1
ATOM 4800 C C . VAL B 1 280 ? -6.305 20.844 4.391 1 98.88 280 VAL B C 1
ATOM 4802 O O . VAL B 1 280 ? -5.93 20.328 5.445 1 98.88 280 VAL B O 1
ATOM 4805 N N . VAL B 1 281 ? -7.371 20.406 3.707 1 98.88 281 VAL B N 1
ATOM 4806 C CA . VAL B 1 281 ? -8.203 19.297 4.18 1 98.88 281 VAL B CA 1
ATOM 4807 C C . VAL B 1 281 ? -7.625 17.969 3.699 1 98.88 281 VAL B C 1
ATOM 4809 O O . VAL B 1 281 ? -7.766 17.609 2.527 1 98.88 281 VAL B O 1
ATOM 4812 N N . THR B 1 282 ? -7.043 17.219 4.66 1 98.75 282 THR B N 1
ATOM 4813 C CA . THR B 1 282 ? -6.293 16.031 4.281 1 98.75 282 THR B CA 1
ATOM 4814 C C . THR B 1 282 ? -7.07 14.766 4.656 1 98.75 282 THR B C 1
ATOM 4816 O O . THR B 1 282 ? -8.039 14.828 5.41 1 98.75 282 THR B O 1
ATOM 4819 N N . HIS B 1 283 ? -6.738 13.625 4.086 1 98.69 283 HIS B N 1
ATOM 4820 C CA . HIS B 1 283 ? -7.078 12.266 4.512 1 98.69 283 HIS B CA 1
ATOM 4821 C C . HIS B 1 283 ? -8.578 12.023 4.406 1 98.69 283 HIS B C 1
ATOM 4823 O O . HIS B 1 283 ? -9.172 11.406 5.297 1 98.69 283 HIS B O 1
ATOM 4829 N N . ILE B 1 284 ? -9.242 12.633 3.443 1 98.31 284 ILE B N 1
ATOM 4830 C CA . ILE B 1 284 ? -10.625 12.273 3.166 1 98.31 284 ILE B CA 1
ATOM 4831 C C . ILE B 1 284 ? -10.711 10.805 2.768 1 98.31 284 ILE B C 1
ATOM 4833 O O . ILE B 1 284 ? -9.898 10.32 1.971 1 98.31 284 ILE B O 1
ATOM 4837 N N . LYS B 1 285 ? -11.625 10.07 3.375 1 96.69 285 LYS B N 1
ATOM 4838 C CA . LYS B 1 285 ? -11.844 8.672 3.014 1 96.69 285 LYS B CA 1
ATOM 4839 C C . LYS B 1 285 ? -12.859 8.555 1.88 1 96.69 285 LYS B C 1
ATOM 4841 O O . LYS B 1 285 ? -14.039 8.867 2.061 1 96.69 285 LYS B O 1
ATOM 4846 N N . PRO B 1 286 ? -12.367 8.109 0.774 1 94.88 286 PRO B N 1
ATOM 4847 C CA . PRO B 1 286 ? -13.328 7.918 -0.313 1 94.88 286 PRO B CA 1
ATOM 4848 C C . PRO B 1 286 ? -14.242 6.719 -0.086 1 94.88 286 PRO B C 1
ATOM 4850 O O . PRO B 1 286 ? -13.984 5.898 0.797 1 94.88 286 PRO B O 1
ATOM 4853 N N . LYS B 1 287 ? -15.273 6.742 -0.86 1 91.75 287 LYS B N 1
ATOM 4854 C CA . LYS B 1 287 ? -16.156 5.582 -0.936 1 91.75 287 LYS B CA 1
ATOM 4855 C C . LYS B 1 287 ? -15.938 4.809 -2.232 1 91.75 287 LYS B C 1
ATOM 4857 O O . LYS B 1 287 ? -15.422 5.355 -3.209 1 91.75 287 LYS B O 1
ATOM 4862 N N . LEU B 1 288 ? -16.328 3.604 -2.184 1 89.31 288 LEU B N 1
ATOM 4863 C CA . LEU B 1 288 ? -16.156 2.76 -3.361 1 89.31 288 LEU B CA 1
ATOM 4864 C C . LEU B 1 288 ? -16.859 3.365 -4.57 1 89.31 288 LEU B C 1
ATOM 4866 O O . LEU B 1 288 ? -16.359 3.289 -5.691 1 89.31 288 LEU B O 1
ATOM 4870 N N . ALA B 1 289 ? -18 3.996 -4.328 1 88.81 289 ALA B N 1
ATOM 4871 C CA . ALA B 1 289 ? -18.812 4.598 -5.387 1 88.81 289 ALA B CA 1
ATOM 4872 C C . ALA B 1 289 ? -18.047 5.723 -6.086 1 88.81 289 ALA B C 1
ATOM 4874 O O . ALA B 1 289 ? -18.328 6.043 -7.242 1 88.81 289 ALA B O 1
ATOM 4875 N N . ASP B 1 290 ? -17.062 6.27 -5.387 1 90.44 290 ASP B N 1
ATOM 4876 C CA . ASP B 1 290 ? -16.266 7.352 -5.957 1 90.44 290 ASP B CA 1
ATOM 4877 C C . ASP B 1 290 ? -15.445 6.859 -7.145 1 90.44 290 ASP B C 1
ATOM 4879 O O . ASP B 1 290 ? -15.016 7.656 -7.984 1 90.44 290 ASP B O 1
ATOM 4883 N N . PHE B 1 291 ? -15.25 5.57 -7.188 1 85.56 291 PHE B N 1
ATOM 4884 C CA . PHE B 1 291 ? -14.406 5.004 -8.227 1 85.56 291 PHE B CA 1
ATOM 4885 C C . PHE B 1 291 ? -15.234 4.195 -9.219 1 85.56 291 PHE B C 1
ATOM 4887 O O . PHE B 1 291 ? -14.695 3.385 -9.977 1 85.56 291 PHE B O 1
ATOM 4894 N N . SER B 1 292 ? -16.594 4.371 -8.969 1 81.75 292 SER B N 1
ATOM 4895 C CA . SER B 1 292 ? -17.531 3.672 -9.836 1 81.75 292 SER B CA 1
ATOM 4896 C C . SER B 1 292 ? -18.25 4.641 -10.773 1 81.75 292 SER B C 1
ATOM 4898 O O . SER B 1 292 ? -18.281 5.844 -10.523 1 81.75 292 SER B O 1
ATOM 4900 N N . ASN B 1 293 ? -17.938 4.898 -11.969 1 74.25 293 ASN B N 1
ATOM 4901 C CA . ASN B 1 293 ? -18.562 5.77 -12.953 1 74.25 293 ASN B CA 1
ATOM 4902 C C . ASN B 1 293 ? -19.891 6.309 -12.453 1 74.25 293 ASN B C 1
ATOM 4904 O O . ASN B 1 293 ? -20.906 6.191 -13.141 1 74.25 293 ASN B O 1
ATOM 4908 N N . THR B 1 294 ? -19.875 6.812 -11.156 1 75.38 294 THR B N 1
ATOM 4909 C CA . THR B 1 294 ? -21.062 7.441 -10.586 1 75.38 294 THR B CA 1
ATOM 4910 C C . THR B 1 294 ? -20.844 8.945 -10.414 1 75.38 294 THR B C 1
ATOM 4912 O O . THR B 1 294 ? -19.766 9.453 -10.703 1 75.38 294 THR B O 1
ATOM 4915 N N . ASN B 1 295 ? -21.891 9.594 -10.031 1 77.75 295 ASN B N 1
ATOM 4916 C CA . ASN B 1 295 ? -21.812 11.023 -9.773 1 77.75 295 ASN B CA 1
ATOM 4917 C C . ASN B 1 295 ? -21.406 11.32 -8.336 1 77.75 295 ASN B C 1
ATOM 4919 O O . ASN B 1 295 ? -21.297 12.484 -7.941 1 77.75 295 ASN B O 1
ATOM 4923 N N . GLU B 1 296 ? -21.094 10.258 -7.711 1 81.12 296 GLU B N 1
ATOM 4924 C CA . GLU B 1 296 ? -20.688 10.43 -6.32 1 81.12 296 GLU B CA 1
ATOM 4925 C C . GLU B 1 296 ? -19.25 10.945 -6.223 1 81.12 296 GLU B C 1
ATOM 4927 O O . GLU B 1 296 ? -18.391 10.523 -6.992 1 81.12 296 GLU B O 1
ATOM 4932 N N . ASP B 1 297 ? -19.125 11.914 -5.289 1 91.62 297 ASP B N 1
ATOM 4933 C CA . ASP B 1 297 ? -17.828 12.531 -5.004 1 91.62 297 ASP B CA 1
ATOM 4934 C C . ASP B 1 297 ? -17.703 12.898 -3.527 1 91.62 297 ASP B C 1
ATOM 4936 O O . ASP B 1 297 ? -18.078 14 -3.125 1 91.62 297 ASP B O 1
ATOM 4940 N N . THR B 1 298 ? -17.188 11.984 -2.789 1 95.12 298 THR B N 1
ATOM 4941 C CA . THR B 1 298 ? -17.109 12.148 -1.343 1 95.12 298 THR B CA 1
ATOM 4942 C C . THR B 1 298 ? -16.25 13.359 -0.982 1 95.12 298 THR B C 1
ATOM 4944 O O . THR B 1 298 ? -16.562 14.086 -0.036 1 95.12 298 THR B O 1
ATOM 4947 N N . GLU B 1 299 ? -15.195 13.57 -1.668 1 95.19 299 GLU B N 1
ATOM 4948 C CA . GLU B 1 299 ? -14.336 14.727 -1.414 1 95.19 299 GLU B CA 1
ATOM 4949 C C . GLU B 1 299 ? -15.109 16.031 -1.548 1 95.19 299 GLU B C 1
ATOM 4951 O O . GLU B 1 299 ? -15.008 16.906 -0.689 1 95.19 299 GLU B O 1
ATOM 4956 N N . LYS B 1 300 ? -15.852 16.141 -2.637 1 95.94 300 LYS B N 1
ATOM 4957 C CA . LYS B 1 300 ? -16.656 17.328 -2.859 1 95.94 300 LYS B CA 1
ATOM 4958 C C . LYS B 1 300 ? -17.688 17.516 -1.755 1 95.94 300 LYS B C 1
ATOM 4960 O O . LYS B 1 300 ? -17.938 18.641 -1.309 1 95.94 300 LYS B O 1
ATOM 4965 N N . GLN B 1 301 ? -18.25 16.422 -1.374 1 97.75 301 GLN B N 1
ATOM 4966 C CA . GLN B 1 301 ? -19.266 16.469 -0.326 1 97.75 301 GLN B CA 1
ATOM 4967 C C . GLN B 1 301 ? -18.656 16.953 0.994 1 97.75 301 GLN B C 1
ATOM 4969 O O . GLN B 1 301 ? -19.266 17.766 1.693 1 97.75 301 GLN B O 1
ATOM 4974 N N . VAL B 1 302 ? -17.484 16.469 1.318 1 98.56 302 VAL B N 1
ATOM 4975 C CA . VAL B 1 302 ? -16.812 16.859 2.547 1 98.56 302 VAL B CA 1
ATOM 4976 C C . VAL B 1 302 ? -16.516 18.359 2.506 1 98.56 302 VAL B C 1
ATOM 4978 O O . VAL B 1 302 ? -16.812 19.094 3.459 1 98.56 302 VAL B O 1
ATOM 4981 N N . ILE B 1 303 ? -16.031 18.859 1.39 1 98.44 303 ILE B N 1
ATOM 4982 C CA . ILE B 1 303 ? -15.664 20.266 1.249 1 98.44 303 ILE B CA 1
ATOM 4983 C C . ILE B 1 303 ? -16.922 21.125 1.327 1 98.44 303 ILE B C 1
ATOM 4985 O O . ILE B 1 303 ? -16.906 22.203 1.925 1 98.44 303 ILE B O 1
ATOM 4989 N N . ASN B 1 304 ? -17.984 20.672 0.731 1 98.38 304 ASN B N 1
ATOM 4990 C CA . ASN B 1 304 ? -19.234 21.391 0.794 1 98.38 304 ASN B CA 1
ATOM 4991 C C . ASN B 1 304 ? -19.75 21.516 2.229 1 98.38 304 ASN B C 1
ATOM 4993 O O . ASN B 1 304 ? -20.188 22.578 2.648 1 98.38 304 ASN B O 1
ATOM 4997 N N . GLU B 1 305 ? -19.656 20.422 2.945 1 98.81 305 GLU B N 1
ATOM 4998 C CA . GLU B 1 305 ? -20.094 20.453 4.34 1 98.81 305 GLU B CA 1
ATOM 4999 C C . GLU B 1 305 ? -19.219 21.391 5.172 1 98.81 305 GLU B C 1
ATOM 5001 O O . GLU B 1 305 ? -19.734 22.141 6.004 1 98.81 305 GLU B O 1
ATOM 5006 N N . LEU B 1 306 ? -17.938 21.328 4.934 1 98.88 306 LEU B N 1
ATOM 5007 C CA . LEU B 1 306 ? -17.016 22.234 5.625 1 98.88 306 LEU B CA 1
ATOM 5008 C C . LEU B 1 306 ? -17.328 23.688 5.293 1 98.88 306 LEU B C 1
ATOM 5010 O O . LEU B 1 306 ? -17.359 24.547 6.184 1 98.88 306 LEU B O 1
ATOM 5014 N N . SER B 1 307 ? -17.547 23.969 4.031 1 98.62 307 SER B N 1
ATOM 5015 C CA . SER B 1 307 ? -17.828 25.328 3.572 1 98.62 307 SER B CA 1
ATOM 5016 C C . SER B 1 307 ? -19.109 25.875 4.207 1 98.62 307 SER B C 1
ATOM 5018 O O . SER B 1 307 ? -19.156 27.047 4.578 1 98.62 307 SER B O 1
ATOM 5020 N N . GLN B 1 308 ? -20.062 25.062 4.316 1 98.44 308 GLN B N 1
ATOM 5021 C CA . GLN B 1 308 ? -21.328 25.469 4.891 1 98.44 308 GLN B CA 1
ATOM 5022 C C . GLN B 1 308 ? -21.188 25.844 6.363 1 98.44 308 GLN B C 1
ATOM 5024 O O . GLN B 1 308 ? -21.891 26.719 6.867 1 98.44 308 GLN B O 1
ATOM 5029 N N . GLU B 1 309 ? -20.234 25.25 6.961 1 98.12 309 GLU B N 1
ATOM 5030 C CA . GLU B 1 309 ? -20.047 25.453 8.398 1 98.12 309 GLU B CA 1
ATOM 5031 C C . GLU B 1 309 ? -18.969 26.484 8.672 1 98.12 309 GLU B C 1
ATOM 5033 O O . GLU B 1 309 ? -18.734 26.859 9.82 1 98.12 309 GLU B O 1
ATOM 5038 N N . ASN B 1 310 ? -18.312 26.938 7.688 1 98.5 310 ASN B N 1
ATOM 5039 C CA . ASN B 1 310 ? -17.156 27.828 7.836 1 98.5 310 ASN B CA 1
ATOM 5040 C C . ASN B 1 310 ? -17.594 29.25 8.172 1 98.5 310 ASN B C 1
ATOM 5042 O O . ASN B 1 310 ? -17.516 30.156 7.328 1 98.5 310 ASN B O 1
ATOM 5046 N N . ASP B 1 311 ? -17.922 29.531 9.375 1 98.06 311 ASP B N 1
ATOM 5047 C CA . ASP B 1 311 ? -18.344 30.844 9.836 1 98.06 311 ASP B CA 1
ATOM 5048 C C . ASP B 1 311 ? -17.156 31.625 10.391 1 98.06 311 ASP B C 1
ATOM 5050 O O . ASP B 1 311 ? -17.312 32.75 10.852 1 98.06 311 ASP B O 1
ATOM 5054 N N . ILE B 1 312 ? -15.977 31.047 10.305 1 98.25 312 ILE B N 1
ATOM 5055 C CA . ILE B 1 312 ? -14.805 31.719 10.867 1 98.25 312 ILE B CA 1
ATOM 5056 C C . ILE B 1 312 ? -13.867 32.156 9.734 1 98.25 312 ILE B C 1
ATOM 5058 O O . ILE B 1 312 ? -12.781 32.656 9.992 1 98.25 312 ILE B O 1
ATOM 5062 N N . GLY B 1 313 ? -14.141 31.859 8.516 1 98.12 313 GLY B N 1
ATOM 5063 C CA . GLY B 1 313 ? -13.547 32.469 7.34 1 98.12 313 GLY B CA 1
ATOM 5064 C C . GLY B 1 313 ? -12.195 31.906 6.973 1 98.12 313 GLY B C 1
ATOM 5065 O O . GLY B 1 313 ? -11.383 32.562 6.32 1 98.12 313 GLY B O 1
ATOM 5066 N N . VAL B 1 314 ? -11.883 30.656 7.406 1 98.56 314 VAL B N 1
ATOM 5067 C CA . VAL B 1 314 ? -10.633 30.047 6.977 1 98.56 314 VAL B CA 1
ATOM 5068 C C . VAL B 1 314 ? -10.688 29.734 5.48 1 98.56 314 VAL B C 1
ATOM 5070 O O . VAL B 1 314 ? -11.773 29.641 4.902 1 98.56 314 VAL B O 1
ATOM 5073 N N . GLU B 1 315 ? -9.539 29.719 4.855 1 98.44 315 GLU B N 1
ATOM 5074 C CA . GLU B 1 315 ? -9.445 29.266 3.469 1 98.44 315 GLU B CA 1
ATOM 5075 C C . GLU B 1 315 ? -9.305 27.75 3.389 1 98.44 315 GLU B C 1
ATOM 5077 O O . GLU B 1 315 ? -8.242 27.203 3.686 1 98.44 315 GLU B O 1
ATOM 5082 N N . LEU B 1 316 ? -10.352 27.109 3.002 1 98.69 316 LEU B N 1
ATOM 5083 C CA . LEU B 1 316 ? -10.336 25.656 2.857 1 98.69 316 LEU B CA 1
ATOM 5084 C C . LEU B 1 316 ? -9.711 25.25 1.527 1 98.69 316 LEU B C 1
ATOM 5086 O O . LEU B 1 316 ? -10.148 25.703 0.467 1 98.69 316 LEU B O 1
ATOM 5090 N N . ILE B 1 317 ? -8.68 24.422 1.601 1 98.56 317 ILE B N 1
ATOM 5091 C CA . ILE B 1 317 ? -7.969 23.984 0.405 1 98.56 317 ILE B CA 1
ATOM 5092 C C . ILE B 1 317 ? -8.109 22.469 0.243 1 98.56 317 ILE B C 1
ATOM 5094 O O . ILE B 1 317 ? -7.848 21.719 1.182 1 98.56 317 ILE B O 1
ATOM 5098 N N . LYS B 1 318 ? -8.586 22.047 -0.865 1 97.94 318 LYS B N 1
ATOM 5099 C CA . LYS B 1 318 ? -8.617 20.625 -1.232 1 97.94 318 LYS B CA 1
ATOM 5100 C C . LYS B 1 318 ? -7.348 20.234 -1.98 1 97.94 318 LYS B C 1
ATOM 5102 O O . LYS B 1 318 ? -7.148 20.625 -3.131 1 97.94 318 LYS B O 1
ATOM 5107 N N . PRO B 1 319 ? -6.543 19.406 -1.34 1 98.31 319 PRO B N 1
ATOM 5108 C CA . PRO B 1 319 ? -5.332 18.984 -2.051 1 98.31 319 PRO B CA 1
ATOM 5109 C C . PRO B 1 319 ? -5.613 17.969 -3.15 1 98.31 319 PRO B C 1
ATOM 5111 O O . PRO B 1 319 ? -6.57 17.203 -3.051 1 98.31 319 PRO B O 1
ATOM 5114 N N . GLU B 1 320 ? -4.832 18.031 -4.16 1 97.5 320 GLU B N 1
ATOM 5115 C CA . GLU B 1 320 ? -4.863 17.078 -5.262 1 97.5 320 GLU B CA 1
ATOM 5116 C C . GLU B 1 320 ? -3.494 16.438 -5.477 1 97.5 320 GLU B C 1
ATOM 5118 O O . GLU B 1 320 ? -2.467 17.109 -5.41 1 97.5 320 GLU B O 1
ATOM 5123 N N . GLN B 1 321 ? -3.547 15.148 -5.699 1 97.38 321 GLN B N 1
ATOM 5124 C CA . GLN B 1 321 ? -2.291 14.43 -5.902 1 97.38 321 GLN B CA 1
ATOM 5125 C C . GLN B 1 321 ? -1.475 15.07 -7.023 1 97.38 321 GLN B C 1
ATOM 5127 O O . GLN B 1 321 ? -1.983 15.289 -8.125 1 97.38 321 GLN B O 1
ATOM 5132 N N . GLY B 1 322 ? -0.297 15.492 -6.684 1 97.81 322 GLY B N 1
ATOM 5133 C CA . GLY B 1 322 ? 0.666 15.969 -7.664 1 97.81 322 GLY B CA 1
ATOM 5134 C C . GLY B 1 322 ? 0.557 17.469 -7.926 1 97.81 322 GLY B C 1
ATOM 5135 O O . GLY B 1 322 ? 1.345 18.016 -8.688 1 97.81 322 GLY B O 1
ATOM 5136 N N . ILE B 1 323 ? -0.369 18.156 -7.344 1 97.75 323 ILE B N 1
ATOM 5137 C CA . ILE B 1 323 ? -0.522 19.594 -7.578 1 97.75 323 ILE B CA 1
ATOM 5138 C C . ILE B 1 323 ? 0.077 20.375 -6.41 1 97.75 323 ILE B C 1
ATOM 5140 O O . ILE B 1 323 ? -0.375 20.234 -5.27 1 97.75 323 ILE B O 1
ATOM 5144 N N . THR B 1 324 ? 0.953 21.188 -6.734 1 97.44 324 THR B N 1
ATOM 5145 C CA . THR B 1 324 ? 1.721 21.938 -5.742 1 97.44 324 THR B CA 1
ATOM 5146 C C . THR B 1 324 ? 0.847 22.984 -5.059 1 97.44 324 THR B C 1
ATOM 5148 O O . THR B 1 324 ? 0.036 23.641 -5.711 1 97.44 324 THR B O 1
ATOM 5151 N N . LEU B 1 325 ? 1.026 23.156 -3.773 1 97.94 325 LEU B N 1
ATOM 5152 C CA . LEU B 1 325 ? 0.482 24.25 -2.973 1 97.94 325 LEU B CA 1
ATOM 5153 C C . LEU B 1 325 ? 1.585 25.203 -2.539 1 97.94 325 LEU B C 1
ATOM 5155 O O . LEU B 1 325 ? 2.592 24.781 -1.966 1 97.94 325 LEU B O 1
ATOM 5159 N N . SER B 1 326 ? 1.466 26.438 -2.875 1 97 326 SER B N 1
ATOM 5160 C CA . SER B 1 326 ? 2.346 27.5 -2.387 1 97 326 SER B CA 1
ATOM 5161 C C . SER B 1 326 ? 1.684 28.297 -1.27 1 97 326 SER B C 1
ATOM 5163 O O . SER B 1 326 ? 0.701 29 -1.504 1 97 326 SER B O 1
ATOM 5165 N N . LEU B 1 327 ? 2.248 28.172 -0.112 1 96.5 327 LEU B N 1
ATOM 5166 C CA . LEU B 1 327 ? 1.563 28.719 1.057 1 96.5 327 LEU B CA 1
ATOM 5167 C C . LEU B 1 327 ? 2.514 29.562 1.895 1 96.5 327 LEU B C 1
ATOM 5169 O O . LEU B 1 327 ? 3.725 29.328 1.89 1 96.5 327 LEU B O 1
#

Solvent-accessible surface area (backbone atoms only — not comparable to full-atom values): 32392 Å² total; per-residue (Å²): 135,83,79,77,80,77,78,77,77,77,76,74,72,74,70,72,77,72,74,78,63,51,36,35,36,34,28,19,8,43,21,50,36,42,38,55,38,30,8,27,10,32,35,37,28,48,66,88,52,87,31,31,37,27,45,28,17,14,12,36,55,41,11,43,46,46,13,35,75,62,63,54,44,94,59,73,37,42,46,56,45,59,46,70,29,39,42,26,32,42,39,34,33,46,36,45,47,29,35,43,15,41,61,39,34,45,90,68,37,63,73,53,28,34,44,33,20,38,57,69,29,45,50,48,35,30,69,38,38,26,47,64,67,35,32,68,28,48,24,64,62,70,40,78,71,58,65,56,28,26,42,70,43,71,42,64,74,75,39,82,41,75,40,66,87,47,81,37,30,37,29,33,40,66,34,47,25,72,88,40,65,18,22,27,40,43,34,31,46,90,83,35,33,38,36,42,47,34,63,31,29,42,34,81,82,63,71,49,58,42,59,58,54,50,36,66,66,44,25,63,36,51,75,68,68,26,52,48,35,38,32,40,48,37,34,38,49,72,85,56,52,84,93,70,42,79,23,36,20,22,34,67,51,44,47,50,53,52,50,51,38,15,36,67,52,26,72,91,44,30,54,58,54,38,46,65,44,38,32,35,53,32,32,34,38,66,52,59,52,51,63,16,96,52,92,50,48,51,65,60,50,37,51,51,51,35,58,75,60,50,74,33,44,52,34,78,38,78,74,43,66,14,47,63,43,78,49,136,83,80,79,81,77,77,77,76,76,76,73,71,76,70,72,75,72,73,77,62,50,35,35,33,35,29,19,8,44,21,50,36,43,37,54,39,30,8,27,10,32,35,37,28,48,68,90,51,85,31,31,37,27,45,29,16,14,12,38,55,41,9,44,43,45,13,35,76,62,63,55,44,94,57,74,36,42,45,56,44,56,46,70,29,40,42,26,33,42,39,34,33,46,36,44,47,30,34,44,16,41,63,39,34,47,88,67,40,38,92,50,26,33,44,32,19,38,57,71,30,45,49,48,35,30,68,36,39,27,47,62,68,37,32,66,26,45,24,64,63,70,40,78,72,58,64,55,32,25,40,70,41,69,42,62,72,76,40,81,40,75,41,65,88,46,82,37,30,36,29,34,41,63,35,47,25,72,88,40,66,17,24,28,40,43,34,32,47,90,83,33,33,37,36,41,48,34,64,32,30,42,34,81,82,63,73,49,58,41,61,59,53,50,36,64,67,44,25,62,35,50,76,67,69,25,52,47,36,38,35,40,49,38,33,39,48,73,84,54,53,82,92,71,41,78,23,37,21,22,35,66,51,45,48,49,52,52,50,52,36,15,37,67,54,26,72,90,46,31,54,59,54,39,48,63,43,39,33,36,53,32,32,35,39,67,50,58,53,51,64,17,96,52,91,51,47,51,65,59,50,38,50,50,51,35,58,76,60,52,73,32,42,53,34,79,37,79,74,42,66,16,46,66,44,77,48

Nearest PDB structures (foldseek):
  4ojv-assembly1_A  TM=8.585E-01  e=6.337E-25  Saccharomyces cerevisiae S288C
  4xww-assembly1_B  TM=5.034E-01  e=4.285E-11  Deinococcus radiodurans
  7sn8-assembly1_K  TM=4.783E-01  e=1.087E-09  Drosophila melanogaster
  6i1d-assembly1_A  TM=4.149E-01  e=1.475E-09  Saccharomyces cerevisiae S288C
  2az4-assembly1_A  TM=4.229E-01  e=1.799E-08  Enterococcus faecalis V583

Sequence (654 aa):
MRRLLITILIFLLSNAGCCAPVFEIIPLGVYGGLKDGNLSAYLIKAIESKNYTALDGGTLVRGLEVAVDRQSLPSKKVDDLLQKHIPAYLISHAHLDHVMGLVMAQPELREKQTIMAREETMQALQDNIFNWSVWGNFGDSGAIPHLNFQHYQTLPLLQWLAIPDTDLHVKVFPLSHSGMASSAFLIRYKTEYALYFGDTGADRIEKSTNMENIWKEIAPLIRNKQLHAIMLECSFLNSQPDDKLFGHLKPNLFMSELRHLASIVDPFDSRNSLRGLPVVVTHIKPKLADFSNTNEDTEKQVINELSQENDIGVELIKPEQGITLSLMRRLLITILIFLLSNAGCCAPVFEIIPLGVYGGLKDGNLSAYLIKAIESKNYTALDGGTLVRGLEVAVDRQSLPSKKVDDLLQKHIPAYLISHAHLDHVMGLVMAQPELREKQTIMAREETMQALQDNIFNWSVWGNFGDSGAIPHLNFQHYQTLPLLQWLAIPDTDLHVKVFPLSHSGMASSAFLIRYKTEYALYFGDTGADRIEKSTNMENIWKEIAPLIRNKQLHAIMLECSFLNSQPDDKLFGHLKPNLFMSELRHLASIVDPFDSRNSLRGLPVVVTHIKPKLADFSNTNEDTEKQVINELSQENDIGVELIKPEQGITLSL

Foldseek 3Di:
DPPPPPPPPPPPPPPPPLPFFFKKKAQLAFAQDDDQRHFGKMWMATPPKQATEIEFFLAQLSLLCLLLVVVVDPDNDSLCNQAPRHQEYEQFAQDNSRHVNVQVCLVSRAPAREYEYAPQRLCCCLVPPCAVPNGHAQPDDHHDDHVHRYHYYHDDAQDWDDRPPGQKIWHWFWAQQLPGTGIKIWIDRPQATEIEGDFAAFCVLRVHCRLVVVLLVCLVCLLVVRYQEYEFEAAAEPPDDSVPQRGHHAQVSVQVSLLSSLCNNPVVCSLASQAARYYEYGHHHDDPVCVPPDPDDSLVNRVVSNVVSNSSHYHYDYHDRNDMDGD/DPPPPPPPPPPPPPPPVPPFFFKKKAQLAFAQDDDQRHFGKMWMATPPKQATEIEFFLAQLSLLCLLLVVVVDPDNDSLCNQAPRHQEYEQFAQDNSRHVNVQVCLVSHAPAREYEYAPQRLCCCLVPPCAVPNGHAQPDDHHDDHVHRYHYYHDDAQDWDDTPPGQKIWHWFWAQQLPGTGIKIWIDRPQATEIEGDFAFFCVLRVHCRLVVVLLVCLVCLLVVRYQEYEFEAAAEPPDDSVPQRGHHAQVSVQVSLLSSLCNSPVVCSLASQAARYYEYGHHHDDPVCVPPDPDDSLVNRVVSNVVSNSSHYHYHYDDRNDMDRD

pLDDT: mean 92.79, std 14.62, range [26.52, 99.0]

InterPro domains:
  IPR000396 Cyclic-AMP phosphodiesterase, class-II [PF02112] (70-322)
  IPR000396 Cyclic-AMP phosphodiesterase, class-II [PIRSF000962] (18-325)
  IPR000396 Cyclic-AMP phosphodiesterase, class-II [PR00388] (89-107)
  IPR000396 Cyclic-AMP phosphodiesterase, class-II [PR00388] (117-138)
  IPR000396 Cyclic-AMP phosphodiesterase, class-II [PR00388] (226-237)
  IPR000396 Cyclic-AMP phosphodiesterase, class-II [PR00388] (245-258)
  IPR000396 Cyclic-AMP phosphodiesterase, class-II [PR00388] (274-285)
  IPR000396 Cyclic-AMP phosphodiesterase, class-II [PTHR28283] (18-324)
  IPR000396 Cyclic-AMP phosphodiesterase, class-II [cd07735] (23-283)
  IPR036866 Ribonuclease Z/Hydroxyacylglutathione hydrolase-like [G3DSA:3.60.15.10] (60-258)
  IPR036866 Ribonuclease Z/Hydroxyacylglutathione hydrolase-like [SSF56281] (24-240)